Protein AF-A0A7S1ILG8-F1 (afdb_monomer_lite)

Foldseek 3Di:
DFFLDDDDPSDHPDDQWDAQPLQRDIDGAQSRLALCVLLVLLLVLVVCCQQAVPVVCLLVPSLLSLVLSLLVVLVQWDQDPVQRATKHAQHAFPFRLAQDDPVHRGGFMPQPLVLLSSLVSLVVNVVSLVVDDPVSSVVSCVVSVVDPVSNVSSVSSLQGHDWDADPVLATARGPCLVVAAEDPPVVPVVVDVACLPVCSVQVSVVHRSNRYLAGNADTNLVCVVSDPLVSSQVSCVSNVHHDPDSLVSLVVNLVVNVVRYRPNDLVRLLSQLSSCQSNVNNVSNVVSLVSLVCCLVVVVNVCCVVHDPVVSVVSSVVCCVCHQQVWDADPVQAIEGEHDHDPPDAWDWDWGRGSQWIWIWIDGPWKIKIAGDDGDPDCDWDHFYHYPNDTDTHGNPDIDIGTPDQQAAPVVLVVLLVVLLVLLVQCLVCVVVVHHRDPVSLSSLVRSLVSLVPADADPPRWHWHHYDDPDTDTHHCVVLNVQSVLQNQCSPVNLVSSVVVVCVVCDVVRSVVVVVVVVVVLVVVLVVDPNADPDDDDCVPDDDPDDDDRPSNHNVVVSVVVVVVVVVVVRD

Radius of gyration: 31.73 Å; chains: 1; bounding box: 70×62×104 Å

Structure (mmCIF, N/CA/C/O backbone):
data_AF-A0A7S1ILG8-F1
#
_entry.id   AF-A0A7S1ILG8-F1
#
loop_
_atom_site.group_PDB
_atom_site.id
_atom_site.type_symbol
_atom_site.label_atom_id
_atom_site.label_alt_id
_atom_site.label_comp_id
_atom_site.label_asym_id
_atom_site.label_entity_id
_atom_site.label_seq_id
_atom_site.pdbx_PDB_ins_code
_atom_site.Cartn_x
_atom_site.Cartn_y
_atom_site.Cartn_z
_atom_site.occupancy
_atom_site.B_iso_or_equiv
_atom_site.auth_seq_id
_atom_site.auth_comp_id
_atom_site.auth_asym_id
_atom_site.auth_atom_id
_atom_site.pdbx_PDB_model_num
ATOM 1 N N . MET A 1 1 ? 18.754 -9.460 -1.389 1.00 93.06 1 MET A N 1
ATOM 2 C CA . MET A 1 1 ? 17.870 -9.154 -2.545 1.00 93.06 1 MET A CA 1
ATOM 3 C C . MET A 1 1 ? 17.141 -10.427 -2.905 1.00 93.06 1 MET A C 1
ATOM 5 O O . MET A 1 1 ? 17.818 -11.414 -3.153 1.00 93.06 1 MET A O 1
ATOM 9 N N . PHE A 1 2 ? 15.811 -10.416 -2.924 1.00 96.88 2 PHE A N 1
ATOM 10 C CA . PHE A 1 2 ? 15.049 -11.571 -3.395 1.00 96.88 2 PHE A CA 1
ATOM 11 C C . PHE A 1 2 ? 15.056 -11.657 -4.929 1.00 96.88 2 PHE A C 1
ATOM 13 O O . PHE A 1 2 ? 14.993 -10.603 -5.576 1.00 96.88 2 PHE A O 1
ATOM 20 N N . PRO A 1 3 ? 15.122 -12.873 -5.495 1.00 97.25 3 PRO A N 1
ATOM 21 C CA . PRO A 1 3 ? 14.990 -13.111 -6.933 1.00 97.25 3 PRO A CA 1
ATOM 22 C C . PRO A 1 3 ? 13.583 -12.782 -7.450 1.00 97.25 3 PRO A C 1
ATOM 24 O O . PRO A 1 3 ? 12.611 -12.805 -6.689 1.00 97.25 3 PRO A O 1
ATOM 27 N N . TRP A 1 4 ? 13.463 -12.490 -8.749 1.00 96.94 4 TRP A N 1
ATOM 28 C CA . TRP A 1 4 ? 12.160 -12.232 -9.378 1.00 96.94 4 TRP A CA 1
ATOM 29 C C . TRP A 1 4 ? 11.322 -13.508 -9.519 1.00 96.94 4 TRP A C 1
ATOM 31 O O . TRP A 1 4 ? 10.124 -13.498 -9.230 1.00 96.94 4 TRP A O 1
ATOM 41 N N . GLN A 1 5 ? 11.954 -14.615 -9.910 1.00 96.50 5 GLN A N 1
ATOM 42 C CA . GLN A 1 5 ? 11.353 -15.946 -9.916 1.00 96.50 5 GLN A CA 1
ATOM 43 C C . GLN A 1 5 ? 12.259 -16.889 -9.144 1.00 96.50 5 GLN A C 1
ATOM 45 O O . GLN A 1 5 ? 13.474 -16.862 -9.295 1.00 96.50 5 GLN A O 1
ATOM 50 N N . THR A 1 6 ? 11.666 -17.724 -8.303 1.00 96.62 6 THR A N 1
ATOM 51 C CA . THR A 1 6 ? 12.410 -18.694 -7.503 1.00 96.62 6 THR A CA 1
ATOM 52 C C . THR A 1 6 ? 11.547 -19.899 -7.182 1.00 96.62 6 THR A C 1
ATOM 54 O O . THR A 1 6 ? 10.321 -19.843 -7.323 1.00 96.62 6 THR A O 1
ATOM 57 N N . SER A 1 7 ? 12.190 -20.990 -6.774 1.00 94.62 7 SER A N 1
ATOM 58 C CA . SER A 1 7 ? 11.524 -22.240 -6.422 1.00 94.62 7 SER A CA 1
ATOM 59 C C . SER A 1 7 ? 12.043 -22.817 -5.100 1.00 94.62 7 SER A C 1
ATOM 61 O O . SER A 1 7 ? 11.799 -22.228 -4.051 1.00 94.62 7 SER A O 1
ATOM 63 N N . ASP A 1 8 ? 12.704 -23.969 -5.113 1.00 94.12 8 ASP A N 1
ATOM 64 C CA . ASP A 1 8 ? 13.090 -24.733 -3.925 1.00 94.12 8 ASP A CA 1
ATOM 65 C C . ASP A 1 8 ? 14.370 -24.230 -3.239 1.00 94.12 8 ASP A C 1
ATOM 67 O O . ASP A 1 8 ? 14.461 -24.310 -2.013 1.00 94.12 8 ASP A O 1
ATOM 71 N N . THR A 1 9 ? 15.340 -23.697 -3.988 1.00 94.00 9 THR A N 1
ATOM 72 C CA . THR A 1 9 ? 16.633 -23.255 -3.424 1.00 94.00 9 THR A CA 1
ATOM 73 C C . THR A 1 9 ? 16.660 -21.802 -2.954 1.00 94.00 9 THR A C 1
ATOM 75 O O . THR A 1 9 ? 17.523 -21.437 -2.156 1.00 94.00 9 THR A O 1
ATOM 78 N N . GLY A 1 10 ? 15.733 -20.965 -3.427 1.00 93.69 10 GLY A N 1
ATOM 79 C CA . GLY A 1 10 ? 15.784 -19.514 -3.222 1.00 93.69 10 GLY A CA 1
ATOM 80 C C . GLY A 1 10 ? 16.668 -18.763 -4.230 1.00 93.69 10 GLY A C 1
ATOM 81 O O . GLY A 1 10 ? 16.801 -17.544 -4.114 1.00 93.69 10 GLY A O 1
ATOM 82 N N . ASP A 1 11 ? 17.245 -19.456 -5.219 1.00 95.94 11 ASP A N 1
ATOM 83 C CA . ASP A 1 11 ? 18.042 -18.844 -6.287 1.00 95.94 11 ASP A CA 1
ATOM 84 C C . ASP A 1 11 ? 17.167 -18.139 -7.340 1.00 95.94 11 ASP A C 1
ATOM 86 O O . ASP A 1 11 ? 15.942 -18.293 -7.380 1.00 95.94 11 ASP A O 1
ATOM 90 N N . GLU A 1 12 ? 17.809 -17.330 -8.188 1.00 96.69 12 GLU A N 1
ATOM 91 C CA . GLU A 1 12 ? 17.168 -16.666 -9.326 1.00 96.69 12 GLU A CA 1
ATOM 92 C C . GLU A 1 12 ? 16.936 -17.653 -10.473 1.00 96.69 12 GLU A C 1
ATOM 94 O O . GLU A 1 12 ? 17.871 -18.059 -11.161 1.00 96.69 12 GLU A O 1
ATOM 99 N N . GLU A 1 13 ? 15.666 -17.976 -10.698 1.00 96.44 13 GLU A N 1
ATOM 100 C CA . GLU A 1 13 ? 15.178 -18.909 -11.720 1.00 96.44 13 GLU A CA 1
ATOM 101 C C . GLU A 1 13 ? 14.482 -18.183 -12.882 1.00 96.44 13 GLU A C 1
ATOM 103 O O . GLU A 1 13 ? 13.878 -18.811 -13.754 1.00 96.44 13 GLU A O 1
ATOM 108 N N . THR A 1 14 ? 14.543 -16.846 -12.915 1.00 95.62 14 THR A N 1
ATOM 109 C CA . THR A 1 14 ? 13.989 -16.079 -14.033 1.00 95.62 14 THR A CA 1
ATOM 110 C C . THR A 1 14 ? 14.682 -16.464 -15.331 1.00 95.62 14 THR A C 1
ATOM 112 O O . THR A 1 14 ? 15.907 -16.397 -15.458 1.00 95.62 14 THR A O 1
ATOM 115 N N . GLN A 1 15 ? 13.878 -16.823 -16.330 1.00 94.25 15 GLN A N 1
ATOM 116 C CA . GLN A 1 15 ? 14.369 -17.105 -17.674 1.00 94.25 15 GLN A CA 1
ATOM 117 C C . GLN A 1 15 ? 15.191 -15.929 -18.235 1.00 94.25 15 GLN A C 1
ATOM 119 O O . GLN A 1 15 ? 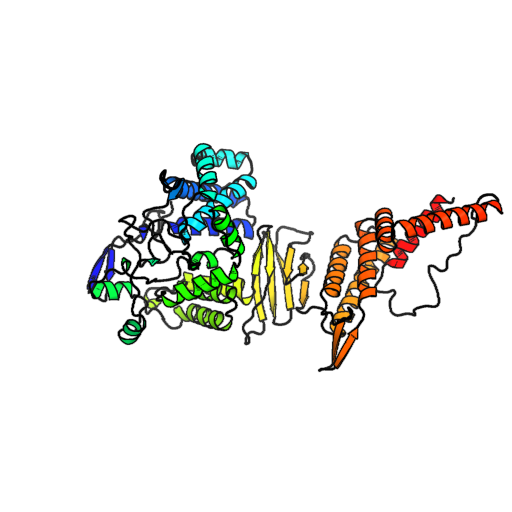14.910 -14.763 -17.972 1.00 94.25 15 GLN A O 1
ATOM 124 N N . VAL A 1 16 ? 16.196 -16.236 -19.056 1.00 95.50 16 VAL A N 1
ATOM 125 C CA . VAL A 1 16 ? 17.065 -15.225 -19.697 1.00 95.50 16 VAL A CA 1
ATOM 126 C C . VAL A 1 16 ? 16.603 -14.824 -21.100 1.00 95.50 16 VAL A C 1
ATOM 128 O O . VAL A 1 16 ? 17.141 -13.888 -21.690 1.00 95.50 16 VAL A O 1
ATOM 131 N N . VAL A 1 17 ? 15.625 -15.547 -21.649 1.00 95.19 17 VAL A N 1
ATOM 132 C CA . VAL A 1 17 ? 15.029 -15.314 -22.968 1.00 95.19 17 VAL A CA 1
ATOM 133 C C . VAL A 1 17 ? 13.523 -15.535 -22.908 1.00 95.19 17 VAL A C 1
ATOM 135 O O . VAL A 1 17 ? 13.052 -16.373 -22.143 1.00 95.19 17 VAL A O 1
ATOM 138 N N . HIS A 1 18 ? 12.776 -14.833 -23.756 1.00 91.94 18 HIS A N 1
ATOM 139 C CA . HIS A 1 18 ? 11.337 -15.006 -23.910 1.00 91.94 18 HIS A CA 1
ATOM 140 C C . HIS A 1 18 ? 10.962 -15.120 -25.394 1.00 91.94 18 HIS A C 1
ATOM 142 O O . HIS A 1 18 ? 11.534 -14.453 -26.255 1.00 91.94 18 HIS A O 1
ATOM 148 N N . TYR A 1 19 ? 9.984 -15.971 -25.705 1.00 93.25 19 TYR A N 1
ATOM 149 C CA . TYR A 1 19 ? 9.502 -16.138 -27.075 1.00 93.25 19 TYR A CA 1
ATOM 150 C C . TYR A 1 19 ? 8.438 -15.093 -27.431 1.00 93.25 19 TYR A C 1
ATOM 152 O O . TYR A 1 19 ? 7.434 -14.928 -26.715 1.00 93.25 19 TYR A O 1
ATOM 160 N N . ASN A 1 20 ? 8.623 -14.435 -28.576 1.00 93.88 20 ASN A N 1
ATOM 161 C CA . ASN A 1 20 ? 7.642 -13.549 -29.182 1.00 93.88 20 ASN A CA 1
ATOM 162 C C . ASN A 1 20 ? 6.879 -14.289 -30.303 1.00 93.88 20 ASN A C 1
ATOM 164 O O . ASN A 1 20 ? 7.386 -14.418 -31.417 1.00 93.88 20 ASN A O 1
ATOM 168 N N . PRO A 1 21 ? 5.629 -14.735 -30.072 1.00 90.94 21 PRO A N 1
ATOM 169 C CA . PRO A 1 21 ? 4.843 -15.455 -31.075 1.00 90.94 21 PRO A CA 1
ATOM 170 C C . PRO A 1 21 ? 4.399 -14.592 -32.266 1.00 90.94 21 PRO A C 1
ATOM 172 O O . PRO A 1 21 ? 3.890 -15.140 -33.240 1.00 90.94 21 PRO A O 1
ATOM 175 N N . VAL A 1 22 ? 4.537 -13.261 -32.199 1.00 91.50 22 VAL A N 1
ATOM 176 C CA . VAL A 1 22 ? 4.159 -12.358 -33.299 1.00 91.50 22 VAL A CA 1
ATOM 177 C C . VAL A 1 22 ? 5.271 -12.284 -34.345 1.00 91.50 22 VAL A C 1
ATOM 179 O O . VAL A 1 22 ? 4.978 -12.356 -35.536 1.00 91.50 22 VAL A O 1
ATOM 182 N N . SER A 1 23 ? 6.533 -12.169 -33.916 1.00 93.06 23 SER A N 1
ATOM 183 C CA . SER A 1 23 ? 7.700 -12.188 -34.813 1.00 93.06 23 SER A CA 1
ATOM 184 C C . SER A 1 23 ? 8.217 -13.602 -35.092 1.00 93.06 23 SER A C 1
ATOM 186 O O . SER A 1 23 ? 8.798 -13.846 -36.145 1.00 93.06 23 SER A O 1
ATOM 188 N N . GLY A 1 24 ? 7.987 -14.545 -34.175 1.00 94.06 24 GLY A N 1
ATOM 189 C CA . GLY A 1 24 ? 8.557 -15.890 -34.221 1.00 94.06 24 GLY A CA 1
ATOM 190 C C . GLY A 1 24 ? 9.992 -15.974 -33.689 1.00 94.06 24 GLY A C 1
ATOM 191 O O . GLY A 1 24 ? 10.660 -16.981 -33.925 1.00 94.06 24 GLY A O 1
ATOM 192 N N . GLU A 1 25 ? 10.458 -14.945 -32.980 1.00 94.50 25 GLU A N 1
ATOM 193 C CA . GLU A 1 25 ? 11.837 -14.806 -32.499 1.00 94.50 25 GLU A CA 1
ATOM 194 C C . GLU A 1 25 ? 11.942 -14.965 -30.972 1.00 94.50 25 GLU A C 1
ATOM 196 O O . GLU A 1 25 ? 10.955 -14.842 -30.241 1.00 94.50 25 GLU A O 1
ATOM 201 N N . TRP A 1 26 ? 13.151 -15.271 -30.497 1.00 95.12 26 TRP A N 1
ATOM 202 C CA . TRP A 1 26 ? 13.493 -15.287 -29.074 1.00 95.12 26 TRP A CA 1
ATOM 203 C C . TRP A 1 26 ? 14.223 -13.994 -28.722 1.00 95.12 26 TRP A C 1
ATOM 205 O O . TRP A 1 26 ? 15.314 -13.748 -29.234 1.00 95.12 26 TRP A O 1
ATOM 215 N N . ASP A 1 27 ? 13.634 -13.208 -27.829 1.00 92.06 27 ASP A N 1
ATOM 216 C CA . ASP A 1 27 ? 14.216 -11.967 -27.325 1.00 92.06 27 ASP A CA 1
ATOM 217 C C . ASP A 1 27 ? 14.883 -12.215 -25.961 1.00 92.06 27 ASP A C 1
ATOM 219 O O . ASP A 1 27 ? 14.461 -13.121 -25.234 1.00 92.06 27 ASP A O 1
ATOM 223 N N . PRO A 1 28 ? 15.881 -11.410 -25.557 1.00 92.88 28 PRO A N 1
ATOM 224 C CA . PRO A 1 28 ? 16.336 -11.380 -24.171 1.00 92.88 28 PRO A CA 1
ATOM 225 C C . PRO A 1 28 ? 15.171 -11.125 -23.203 1.00 92.88 28 PRO A C 1
ATOM 227 O O . PRO A 1 28 ? 14.247 -10.373 -23.515 1.00 92.88 28 PRO A O 1
ATOM 230 N N . ASP A 1 29 ? 15.222 -11.748 -22.028 1.00 93.69 29 ASP A N 1
ATOM 231 C CA . ASP A 1 29 ? 14.331 -11.445 -20.908 1.00 93.69 29 ASP A CA 1
ATOM 232 C C . ASP A 1 29 ? 15.135 -10.707 -19.831 1.00 93.69 29 ASP A C 1
ATOM 234 O O . ASP A 1 29 ? 16.241 -11.096 -19.442 1.00 93.69 29 ASP A O 1
ATOM 238 N N . HIS A 1 30 ? 14.601 -9.571 -19.398 1.00 94.62 30 HIS A N 1
ATOM 239 C CA . HIS A 1 30 ? 15.235 -8.670 -18.444 1.00 94.62 30 HIS A CA 1
ATOM 240 C C . HIS A 1 30 ? 14.454 -8.554 -17.133 1.00 94.62 30 HIS A C 1
ATOM 242 O O . HIS A 1 30 ? 14.749 -7.678 -16.316 1.00 94.62 30 HIS A O 1
ATOM 248 N N . SER A 1 31 ? 13.501 -9.460 -16.896 1.00 94.50 31 SER A N 1
ATOM 249 C CA . SER A 1 31 ? 12.619 -9.448 -15.727 1.00 94.50 31 SER A CA 1
ATOM 250 C C . SER A 1 31 ? 13.365 -9.582 -14.398 1.00 94.50 31 SER A C 1
ATOM 252 O O . SER A 1 31 ? 12.895 -9.058 -13.395 1.00 94.50 31 SER A O 1
ATOM 254 N N . CYS A 1 32 ? 14.577 -10.149 -14.374 1.00 95.12 32 CYS A N 1
ATOM 255 C CA . CYS A 1 32 ? 15.438 -10.169 -13.180 1.00 95.12 32 CYS A CA 1
ATOM 256 C C . CYS A 1 32 ? 15.832 -8.759 -12.679 1.00 95.12 32 CYS A C 1
ATOM 258 O O . CYS A 1 32 ? 16.317 -8.588 -11.559 1.00 95.12 32 CYS A O 1
ATOM 260 N N . ARG A 1 33 ? 15.605 -7.706 -13.480 1.00 96.31 33 ARG A N 1
ATOM 261 C CA . ARG A 1 33 ? 15.751 -6.303 -13.055 1.00 96.31 33 ARG A CA 1
ATOM 262 C C . ARG A 1 33 ? 14.564 -5.801 -12.223 1.00 96.31 33 ARG A C 1
ATOM 264 O O . ARG A 1 33 ? 14.657 -4.707 -11.662 1.00 96.31 33 ARG A O 1
ATOM 271 N N . GLN A 1 34 ? 13.481 -6.569 -12.089 1.00 97.31 34 GLN A N 1
ATOM 272 C CA . GLN A 1 34 ? 12.332 -6.253 -11.233 1.00 97.31 34 GLN A CA 1
ATOM 273 C C . GLN A 1 34 ? 12.640 -6.506 -9.756 1.00 97.31 34 GLN A C 1
ATOM 275 O O . GLN A 1 34 ? 12.073 -7.362 -9.080 1.00 97.31 34 GLN A O 1
ATOM 280 N N . ARG A 1 35 ? 13.543 -5.692 -9.214 1.00 97.31 35 ARG A N 1
ATOM 281 C CA . ARG A 1 35 ? 14.012 -5.819 -7.827 1.00 97.31 35 ARG A CA 1
ATOM 282 C C . ARG A 1 35 ? 12.939 -5.428 -6.802 1.00 97.31 35 ARG A C 1
ATOM 284 O O . ARG A 1 35 ? 13.078 -5.720 -5.613 1.00 97.31 35 ARG A O 1
ATOM 291 N N . HIS A 1 36 ? 11.842 -4.812 -7.259 1.00 97.94 36 HIS A N 1
ATOM 292 C CA . HIS A 1 36 ? 10.692 -4.410 -6.442 1.00 97.94 36 HIS A CA 1
ATOM 293 C C . HIS A 1 36 ? 9.962 -5.583 -5.766 1.00 97.94 36 HIS A C 1
ATOM 295 O O . HIS A 1 36 ? 9.269 -5.359 -4.777 1.00 97.94 36 HIS A O 1
ATOM 301 N N . VAL A 1 37 ? 10.209 -6.834 -6.173 1.00 97.94 37 VAL A N 1
ATOM 302 C CA . VAL A 1 37 ? 9.773 -8.026 -5.420 1.00 97.94 37 VAL A CA 1
ATOM 303 C C . VAL A 1 37 ? 10.231 -7.993 -3.956 1.00 97.94 37 VAL A C 1
ATOM 305 O O . VAL A 1 37 ? 9.457 -8.314 -3.056 1.00 97.94 37 VAL A O 1
ATOM 308 N N . SER A 1 38 ? 11.441 -7.486 -3.685 1.00 98.44 38 SER A N 1
ATOM 309 C CA . SER A 1 38 ? 11.945 -7.334 -2.313 1.00 98.44 38 SER A CA 1
ATOM 310 C C . SER A 1 38 ? 11.115 -6.316 -1.516 1.00 98.44 38 SER A C 1
ATOM 312 O O . SER A 1 38 ? 10.860 -6.511 -0.332 1.00 98.44 38 SER A O 1
ATOM 314 N N . ILE A 1 39 ? 10.625 -5.252 -2.163 1.00 98.69 39 ILE A N 1
ATOM 315 C CA . ILE A 1 39 ? 9.704 -4.284 -1.541 1.00 98.69 39 ILE A CA 1
ATOM 316 C C . ILE A 1 39 ? 8.375 -4.965 -1.214 1.00 98.69 39 ILE A C 1
ATOM 318 O O . ILE A 1 39 ? 7.856 -4.786 -0.116 1.00 98.69 39 ILE A O 1
ATOM 322 N N . ALA A 1 40 ? 7.828 -5.756 -2.141 1.00 97.81 40 ALA A N 1
ATOM 323 C CA . ALA A 1 40 ? 6.569 -6.462 -1.924 1.00 97.81 40 ALA A CA 1
ATOM 324 C C . ALA A 1 40 ? 6.655 -7.434 -0.734 1.00 97.81 40 ALA A C 1
ATOM 326 O O . ALA A 1 40 ? 5.745 -7.466 0.094 1.00 97.81 40 ALA A O 1
ATOM 327 N N . ILE A 1 41 ? 7.769 -8.161 -0.599 1.00 98.50 41 ILE A N 1
ATOM 328 C CA . ILE A 1 41 ? 8.030 -9.044 0.548 1.00 98.50 41 ILE A CA 1
ATOM 329 C C . ILE A 1 41 ? 8.087 -8.241 1.851 1.00 98.50 41 ILE A C 1
ATOM 331 O O . ILE A 1 41 ? 7.412 -8.607 2.810 1.00 98.50 41 ILE A O 1
ATOM 335 N N . PHE A 1 42 ? 8.803 -7.111 1.877 1.00 98.69 42 PHE A N 1
ATOM 336 C CA . PHE A 1 42 ? 8.836 -6.234 3.052 1.00 98.69 42 PHE A CA 1
ATOM 337 C C . PHE A 1 42 ? 7.434 -5.734 3.427 1.00 98.69 42 PHE A C 1
ATOM 339 O O . PHE A 1 42 ? 7.053 -5.782 4.593 1.00 98.69 42 PHE A O 1
ATOM 346 N N . VAL A 1 43 ? 6.650 -5.259 2.452 1.00 97.56 43 VAL A N 1
ATOM 347 C CA . VAL A 1 43 ? 5.275 -4.777 2.678 1.00 97.56 43 VAL A CA 1
ATOM 348 C C . VAL A 1 43 ? 4.405 -5.883 3.268 1.00 97.56 43 VAL A C 1
ATOM 350 O O . VAL A 1 43 ? 3.656 -5.629 4.210 1.00 97.56 43 VAL A O 1
ATOM 353 N N . ASN A 1 44 ? 4.507 -7.104 2.743 1.00 96.44 44 ASN A N 1
ATOM 354 C CA . ASN A 1 44 ? 3.742 -8.244 3.240 1.00 96.44 44 ASN A CA 1
ATOM 355 C C . ASN A 1 44 ? 4.180 -8.656 4.651 1.00 96.44 44 ASN A C 1
ATOM 357 O O . ASN A 1 44 ? 3.315 -8.908 5.481 1.00 96.44 44 ASN A O 1
ATOM 361 N N . ALA A 1 45 ? 5.482 -8.660 4.949 1.00 97.94 45 ALA A N 1
ATOM 362 C CA . ALA A 1 45 ? 6.001 -8.935 6.290 1.00 97.94 45 ALA A CA 1
ATOM 363 C C . ALA A 1 45 ? 5.554 -7.871 7.307 1.00 97.94 45 ALA A C 1
ATOM 365 O O . ALA A 1 45 ? 5.087 -8.206 8.394 1.00 97.94 45 ALA A O 1
ATOM 366 N N . TRP A 1 46 ? 5.612 -6.590 6.923 1.00 96.00 46 TRP A N 1
ATOM 367 C CA . TRP A 1 46 ? 5.109 -5.484 7.738 1.00 96.00 46 TRP A CA 1
ATOM 368 C C . TRP A 1 46 ? 3.612 -5.651 8.027 1.00 96.00 46 TRP A C 1
ATOM 370 O O . TRP A 1 46 ? 3.193 -5.603 9.179 1.00 96.00 46 TRP A O 1
ATOM 380 N N . ARG A 1 47 ? 2.798 -5.909 6.996 1.00 92.94 47 ARG A N 1
ATOM 381 C CA . ARG A 1 47 ? 1.351 -6.131 7.153 1.00 92.94 47 ARG A CA 1
ATOM 382 C C . ARG A 1 47 ? 1.037 -7.372 7.981 1.00 92.94 47 ARG A C 1
ATOM 384 O O . ARG A 1 47 ? 0.149 -7.305 8.819 1.00 92.94 47 ARG A O 1
ATOM 391 N N . TYR A 1 48 ? 1.775 -8.466 7.788 1.00 95.19 48 TYR A N 1
ATOM 392 C CA . TYR A 1 48 ? 1.628 -9.674 8.596 1.00 95.19 48 TYR A CA 1
ATOM 393 C C . TYR A 1 48 ? 1.806 -9.345 10.075 1.00 95.19 48 TYR A C 1
ATOM 395 O O . TYR A 1 48 ? 0.900 -9.605 10.855 1.00 95.19 48 TYR A O 1
ATOM 403 N N . TRP A 1 49 ? 2.923 -8.709 10.445 1.00 93.56 49 TRP A N 1
ATOM 404 C CA . TRP A 1 49 ? 3.179 -8.310 11.829 1.00 93.56 49 TRP A CA 1
ATOM 405 C C . TRP A 1 49 ? 2.032 -7.464 12.397 1.00 93.56 49 TRP A C 1
ATOM 407 O O . TRP A 1 49 ? 1.513 -7.747 13.475 1.00 93.56 49 TRP A O 1
ATOM 417 N N . HIS A 1 50 ? 1.596 -6.458 11.641 1.00 88.50 50 HIS A N 1
ATOM 418 C CA . HIS A 1 50 ? 0.503 -5.580 12.040 1.00 88.50 50 HIS A CA 1
ATOM 419 C C . HIS A 1 50 ? -0.823 -6.325 12.261 1.00 88.50 50 HIS A C 1
ATOM 421 O O . HIS A 1 50 ? -1.520 -6.075 13.249 1.00 88.50 50 HIS A O 1
ATOM 427 N N . GLU A 1 51 ? -1.157 -7.279 11.393 1.00 88.88 51 GLU A N 1
ATOM 428 C CA . GLU A 1 51 ? -2.397 -8.050 11.478 1.00 88.88 51 GLU A CA 1
ATOM 429 C C . GLU A 1 51 ? -2.359 -9.146 12.550 1.00 88.88 51 GLU A C 1
ATOM 431 O O . GLU A 1 51 ? -3.357 -9.344 13.244 1.00 88.88 51 GLU A O 1
ATOM 436 N N . THR A 1 52 ? -1.243 -9.858 12.708 1.00 90.94 52 THR A N 1
ATOM 437 C CA . THR A 1 52 ? -1.156 -11.037 13.584 1.00 90.94 52 THR A CA 1
ATOM 438 C C . THR A 1 52 ? -0.660 -10.718 14.988 1.00 90.94 52 THR A C 1
ATOM 440 O O . THR A 1 52 ? -1.019 -11.438 15.917 1.00 90.94 52 THR A O 1
ATOM 443 N N . GLN A 1 53 ? 0.138 -9.655 15.153 1.00 89.94 53 GLN A N 1
ATOM 444 C CA . GLN A 1 53 ? 0.896 -9.363 16.380 1.00 89.94 53 GLN A CA 1
ATOM 445 C C . GLN A 1 53 ? 1.766 -10.549 16.841 1.00 89.94 53 GLN A C 1
ATOM 447 O O . GLN A 1 53 ? 2.066 -10.706 18.025 1.00 89.94 53 GLN A O 1
ATOM 452 N N . ASP A 1 54 ? 2.186 -11.388 15.893 1.00 93.75 54 ASP A N 1
ATOM 453 C CA . ASP A 1 54 ? 3.039 -12.550 16.118 1.00 93.75 54 ASP A CA 1
ATOM 454 C C . ASP A 1 54 ? 4.484 -12.106 16.379 1.00 93.75 54 ASP A C 1
ATOM 456 O O . ASP A 1 54 ? 5.295 -11.909 15.468 1.00 93.75 54 ASP A O 1
ATOM 460 N N . LYS A 1 55 ? 4.768 -11.858 17.660 1.00 94.31 55 LYS A N 1
ATOM 461 C CA . LYS A 1 55 ? 6.048 -11.308 18.114 1.00 94.31 55 LYS A CA 1
ATOM 462 C C . LYS A 1 55 ? 7.189 -12.304 17.950 1.00 94.31 55 LYS A C 1
ATOM 464 O O . LYS A 1 55 ? 8.295 -11.890 17.619 1.00 94.31 55 LYS A O 1
ATOM 469 N N . GLU A 1 56 ? 6.917 -13.587 18.161 1.00 95.25 56 GLU A N 1
ATOM 470 C CA . GLU A 1 56 ? 7.911 -14.650 18.013 1.00 95.25 56 GLU A CA 1
ATOM 471 C C . GLU A 1 56 ? 8.411 -14.690 16.567 1.00 95.25 56 GLU A C 1
ATOM 473 O O . GLU A 1 56 ? 9.601 -14.501 16.325 1.00 95.25 56 GLU A O 1
ATOM 478 N N . PHE A 1 57 ? 7.507 -14.764 15.586 1.00 96.69 57 PHE A N 1
ATOM 479 C CA . PHE A 1 57 ? 7.920 -14.774 14.183 1.00 96.69 57 PHE A CA 1
ATOM 480 C C . PHE A 1 57 ? 8.559 -13.452 13.729 1.00 96.69 57 PHE A C 1
ATOM 482 O O . PHE A 1 57 ? 9.479 -13.455 12.900 1.00 96.69 57 PHE A O 1
ATOM 489 N N . LEU A 1 58 ? 8.122 -12.312 14.288 1.00 97.31 58 LEU A N 1
ATOM 490 C CA . LEU A 1 58 ? 8.779 -11.026 14.049 1.00 97.31 58 LEU A CA 1
ATOM 491 C C . LEU A 1 58 ? 10.254 -11.066 14.470 1.00 97.31 58 LEU A C 1
ATOM 493 O O . LEU A 1 58 ? 11.125 -10.706 13.677 1.00 97.31 58 LEU A O 1
ATOM 497 N N . GLU A 1 59 ? 10.518 -11.472 15.712 1.00 96.94 59 GLU A N 1
ATOM 498 C CA . GLU A 1 59 ? 11.842 -11.413 16.337 1.00 96.94 59 GLU A CA 1
ATOM 499 C C . GLU A 1 59 ? 12.775 -12.545 15.886 1.00 96.94 59 GLU A C 1
ATOM 501 O O . GLU A 1 59 ? 13.995 -12.364 15.901 1.00 96.94 59 GLU A O 1
ATOM 506 N N . GLU A 1 60 ? 12.234 -13.691 15.472 1.00 95.88 60 GLU A N 1
ATOM 507 C CA . GLU A 1 60 ? 13.014 -14.847 15.019 1.00 95.88 60 GLU A CA 1
ATOM 508 C C . GLU A 1 60 ? 13.291 -14.867 13.514 1.00 95.88 60 GLU A C 1
ATOM 510 O O . GLU A 1 60 ? 14.219 -15.549 13.087 1.00 95.88 60 GLU A O 1
ATOM 515 N N . SER A 1 61 ? 12.498 -14.179 12.681 1.00 95.81 61 SER A N 1
ATOM 516 C CA . SER A 1 61 ? 12.630 -14.308 11.219 1.00 95.81 61 SER A CA 1
ATOM 517 C C . SER A 1 61 ? 12.330 -13.034 10.431 1.00 95.81 61 SER A C 1
ATOM 519 O O . SER A 1 61 ? 13.130 -12.634 9.582 1.00 95.81 61 SER A O 1
ATOM 521 N N . LEU A 1 62 ? 11.190 -12.373 10.668 1.00 97.81 62 LEU A N 1
ATOM 522 C CA . LEU A 1 62 ? 10.769 -11.277 9.783 1.00 97.81 62 LEU A CA 1
ATOM 523 C C . LEU A 1 62 ? 11.675 -10.053 9.891 1.00 97.81 62 LEU A C 1
ATOM 525 O O . LEU A 1 62 ? 12.010 -9.455 8.870 1.00 97.81 62 LEU A O 1
ATOM 529 N N . ALA A 1 63 ? 12.075 -9.674 11.105 1.00 98.25 63 ALA A N 1
ATOM 530 C CA . ALA A 1 63 ? 12.844 -8.457 11.323 1.00 98.25 63 ALA A CA 1
ATOM 531 C C . ALA A 1 63 ? 14.204 -8.482 10.612 1.00 98.25 63 ALA A C 1
ATOM 533 O O . ALA A 1 63 ? 14.583 -7.490 9.988 1.00 98.25 63 ALA A O 1
ATOM 534 N N . GLU A 1 64 ? 14.903 -9.617 10.656 1.00 98.25 64 GLU A N 1
ATOM 535 C CA . GLU A 1 64 ? 16.171 -9.818 9.951 1.00 98.25 64 GLU A CA 1
ATOM 536 C C . GLU A 1 64 ? 15.991 -9.658 8.437 1.00 98.25 64 GLU A C 1
ATOM 538 O O . GLU A 1 64 ? 16.634 -8.806 7.823 1.00 98.25 64 GLU A O 1
ATOM 543 N N . MET A 1 65 ? 15.031 -10.387 7.855 1.00 98.19 65 MET A N 1
ATOM 544 C CA . MET A 1 65 ? 14.708 -10.320 6.427 1.00 98.19 65 MET A CA 1
ATOM 545 C C . MET A 1 65 ? 14.341 -8.895 5.982 1.00 98.19 65 MET A C 1
ATOM 547 O O . MET A 1 65 ? 14.784 -8.418 4.937 1.00 98.19 65 MET A O 1
ATOM 551 N N . MET A 1 66 ? 13.522 -8.197 6.768 1.00 98.69 66 MET A N 1
ATOM 552 C CA . MET A 1 66 ? 13.076 -6.836 6.470 1.00 98.69 66 MET A CA 1
ATOM 553 C C . MET A 1 66 ? 14.231 -5.831 6.495 1.00 98.69 66 MET A C 1
ATOM 555 O O . MET A 1 66 ? 14.330 -4.980 5.606 1.00 98.69 66 MET A O 1
ATOM 559 N N . LEU A 1 67 ? 15.117 -5.928 7.489 1.00 98.62 67 LEU A N 1
ATOM 560 C CA . LEU A 1 67 ? 16.296 -5.072 7.579 1.00 98.62 67 LEU A CA 1
ATOM 561 C C . LEU A 1 67 ? 17.291 -5.371 6.450 1.00 98.62 67 LEU A C 1
ATOM 563 O O . LEU A 1 67 ? 17.813 -4.428 5.854 1.00 98.62 67 LEU A O 1
ATOM 567 N N . ASP A 1 68 ? 17.487 -6.636 6.079 1.00 98.19 68 ASP A N 1
ATOM 568 C CA . ASP A 1 68 ? 18.372 -7.013 4.970 1.00 98.19 68 ASP A CA 1
ATOM 569 C C . ASP A 1 68 ? 17.849 -6.525 3.602 1.00 98.19 68 ASP A C 1
ATOM 571 O O . ASP A 1 68 ? 18.599 -5.993 2.776 1.00 98.19 68 ASP A O 1
ATOM 575 N N . ILE A 1 69 ? 16.527 -6.557 3.381 1.00 98.69 69 ILE A N 1
ATOM 576 C CA . ILE A 1 69 ? 15.896 -5.911 2.215 1.00 98.69 69 ILE A CA 1
ATOM 577 C C . ILE A 1 69 ? 16.230 -4.411 2.169 1.00 98.69 69 ILE A C 1
ATOM 579 O O . ILE A 1 69 ? 16.547 -3.874 1.102 1.00 98.69 69 ILE A O 1
ATOM 583 N N . ALA A 1 70 ? 16.169 -3.719 3.308 1.00 98.69 70 ALA A N 1
ATOM 584 C CA . ALA A 1 70 ? 16.488 -2.298 3.372 1.00 98.69 70 ALA A CA 1
ATOM 585 C C . ALA A 1 70 ? 17.981 -2.018 3.130 1.00 98.69 70 ALA A C 1
ATOM 587 O O . ALA A 1 70 ? 18.314 -1.031 2.465 1.00 98.69 70 ALA A O 1
ATOM 588 N N . ILE A 1 71 ? 18.880 -2.882 3.620 1.00 98.62 71 ILE A N 1
ATOM 589 C CA . ILE A 1 71 ? 20.322 -2.814 3.332 1.00 98.62 71 ILE A CA 1
ATOM 590 C C . ILE A 1 71 ? 20.557 -2.914 1.827 1.00 98.62 71 ILE A C 1
ATOM 592 O O . ILE A 1 71 ? 21.275 -2.085 1.266 1.00 98.62 71 ILE A O 1
ATOM 596 N N . PHE A 1 72 ? 19.908 -3.869 1.158 1.00 98.56 72 PHE A N 1
ATOM 597 C CA . PHE A 1 72 ? 19.996 -4.020 -0.291 1.00 98.56 72 PHE A CA 1
ATOM 598 C C . PHE A 1 72 ? 19.580 -2.743 -1.043 1.00 98.56 72 PHE A C 1
ATOM 600 O O . PHE A 1 72 ? 20.325 -2.261 -1.893 1.00 98.56 72 PHE A O 1
ATOM 607 N N . TRP A 1 73 ? 18.432 -2.142 -0.720 1.00 98.69 73 TRP A N 1
ATOM 608 C CA . TRP A 1 73 ? 18.011 -0.904 -1.393 1.00 98.69 73 TRP A CA 1
ATOM 609 C C . TRP A 1 73 ? 18.945 0.274 -1.116 1.00 98.69 73 TRP A C 1
ATOM 611 O O . TRP A 1 73 ? 19.191 1.099 -1.994 1.00 98.69 73 TRP A O 1
ATOM 621 N N . THR A 1 74 ? 19.501 0.327 0.091 1.00 98.62 74 THR A N 1
ATOM 622 C CA . THR A 1 74 ? 20.476 1.346 0.493 1.00 98.62 74 THR A CA 1
ATOM 623 C C . THR A 1 74 ? 21.803 1.203 -0.257 1.00 98.62 74 THR A C 1
ATOM 625 O O . THR A 1 74 ? 22.463 2.209 -0.537 1.00 98.62 74 THR A O 1
ATOM 628 N N . SER A 1 75 ? 22.201 -0.031 -0.588 1.00 98.19 75 SER A N 1
ATOM 629 C CA . SER A 1 75 ? 23.483 -0.326 -1.234 1.00 98.19 75 SER A CA 1
ATOM 630 C C . SER A 1 75 ? 23.499 -0.028 -2.734 1.00 98.19 75 SER A C 1
ATOM 632 O O . SER A 1 75 ? 24.565 0.272 -3.262 1.00 98.19 75 SER A O 1
ATOM 634 N N . ILE A 1 76 ? 22.342 -0.057 -3.406 1.00 97.50 76 ILE A N 1
ATOM 635 C CA . ILE A 1 76 ? 22.237 0.196 -4.856 1.00 97.50 76 ILE A CA 1
ATOM 636 C C . ILE A 1 76 ? 21.820 1.626 -5.226 1.00 97.50 76 ILE A C 1
ATOM 638 O O . ILE A 1 76 ? 21.679 1.934 -6.408 1.00 97.50 76 ILE A O 1
ATOM 642 N N . ALA A 1 77 ? 21.554 2.479 -4.236 1.00 98.19 77 ALA A N 1
ATOM 643 C CA . ALA A 1 77 ? 21.189 3.872 -4.461 1.00 98.19 77 ALA A CA 1
ATOM 644 C C . ALA A 1 77 ? 22.434 4.754 -4.400 1.00 98.19 77 ALA A C 1
ATOM 646 O O . ALA A 1 77 ? 23.051 4.814 -3.346 1.00 98.19 77 ALA A O 1
ATOM 647 N N . ASP A 1 78 ? 22.787 5.476 -5.456 1.00 97.56 78 ASP A N 1
ATOM 648 C CA . ASP A 1 78 ? 24.000 6.303 -5.514 1.00 97.56 78 ASP A CA 1
ATOM 649 C C . ASP A 1 78 ? 23.697 7.781 -5.271 1.00 97.56 78 ASP A C 1
ATOM 651 O O . ASP A 1 78 ? 22.777 8.323 -5.874 1.00 97.56 78 ASP A O 1
ATOM 655 N N . LEU A 1 79 ? 24.484 8.448 -4.421 1.00 98.00 79 LEU A N 1
ATOM 656 C CA . LEU A 1 79 ? 24.399 9.899 -4.241 1.00 98.00 79 LEU A CA 1
ATOM 657 C C . LEU A 1 79 ? 25.067 10.598 -5.429 1.00 98.00 79 LEU A C 1
ATOM 659 O O . LEU A 1 79 ? 26.280 10.469 -5.610 1.00 98.00 79 LEU A O 1
ATOM 663 N N . ASP A 1 80 ? 24.301 11.362 -6.201 1.00 96.94 80 ASP A N 1
ATOM 664 C CA . ASP A 1 80 ? 24.837 12.230 -7.240 1.00 96.94 80 ASP A CA 1
ATOM 665 C C . ASP A 1 80 ? 25.241 13.582 -6.617 1.00 96.94 80 ASP A C 1
ATOM 667 O O . ASP A 1 80 ? 24.410 14.291 -6.042 1.00 96.94 80 ASP A O 1
ATOM 671 N N . PRO A 1 81 ? 26.530 13.969 -6.667 1.00 95.62 81 PRO A N 1
ATOM 672 C CA . PRO A 1 81 ? 26.984 15.227 -6.082 1.00 95.62 81 PRO A CA 1
ATOM 673 C C . PRO A 1 81 ? 26.492 16.466 -6.846 1.00 95.62 81 PRO A C 1
ATOM 675 O O . PRO A 1 81 ? 26.640 17.575 -6.333 1.00 95.62 81 PRO A O 1
ATOM 678 N N . THR A 1 82 ? 25.960 16.312 -8.063 1.00 96.44 82 THR A N 1
ATOM 679 C CA . THR A 1 82 ? 25.532 17.441 -8.901 1.00 96.44 82 THR A CA 1
ATOM 680 C C . THR A 1 82 ? 24.183 18.013 -8.478 1.00 96.44 82 THR A C 1
ATOM 682 O O . THR A 1 82 ? 24.022 19.234 -8.484 1.00 96.44 82 THR A O 1
ATOM 685 N N . ASP A 1 83 ? 23.245 17.165 -8.058 1.00 96.00 83 ASP A N 1
ATOM 686 C CA . ASP A 1 83 ? 21.935 17.574 -7.542 1.00 96.00 83 ASP A CA 1
ATOM 687 C C . ASP A 1 83 ? 21.759 17.281 -6.039 1.00 96.00 83 ASP A C 1
ATOM 689 O O . ASP A 1 83 ? 20.805 17.754 -5.416 1.00 96.00 83 ASP A O 1
ATOM 693 N N . GLY A 1 84 ? 22.707 16.555 -5.435 1.00 97.25 84 GLY A N 1
ATOM 694 C CA . GLY A 1 84 ? 22.705 16.202 -4.020 1.00 97.25 84 GLY A CA 1
ATOM 695 C C . GLY A 1 84 ? 21.666 15.143 -3.648 1.00 97.25 84 GLY A C 1
ATOM 696 O O . GLY A 1 84 ? 21.332 15.036 -2.460 1.00 97.25 84 GLY A O 1
ATOM 697 N N . LYS A 1 85 ? 21.146 14.389 -4.624 1.00 98.31 85 LYS A N 1
ATOM 698 C CA . LYS A 1 85 ? 20.110 13.367 -4.442 1.00 98.31 85 LYS A CA 1
ATOM 699 C C . LYS A 1 85 ? 20.651 11.954 -4.640 1.00 98.31 85 LYS A C 1
ATOM 701 O O . LYS A 1 85 ? 21.665 11.722 -5.288 1.00 98.31 85 LYS A O 1
ATOM 706 N N . TYR A 1 86 ? 19.973 10.986 -4.033 1.00 98.75 86 TYR A N 1
ATOM 707 C CA . TYR A 1 86 ? 20.210 9.570 -4.282 1.00 98.75 86 TYR A CA 1
ATOM 708 C C . TYR A 1 86 ? 19.405 9.113 -5.495 1.00 98.75 86 TYR A C 1
ATOM 710 O O . TYR A 1 86 ? 18.215 9.413 -5.594 1.00 98.75 86 TYR A O 1
ATOM 718 N N . HIS A 1 87 ? 20.031 8.323 -6.359 1.00 98.38 87 HIS A N 1
ATOM 719 C CA . HIS A 1 87 ? 19.422 7.757 -7.555 1.00 98.38 87 HIS A CA 1
ATOM 720 C C . HIS A 1 87 ? 19.499 6.238 -7.537 1.00 98.38 87 HIS A C 1
ATOM 722 O O . HIS A 1 87 ? 20.532 5.665 -7.191 1.00 98.38 87 HIS A O 1
ATOM 728 N N . ILE A 1 88 ? 18.424 5.581 -7.965 1.00 98.38 88 ILE A N 1
ATOM 729 C CA . ILE A 1 88 ? 18.390 4.128 -8.151 1.00 98.38 88 ILE A CA 1
ATOM 730 C C . ILE A 1 88 ? 18.375 3.849 -9.648 1.00 98.38 88 ILE A C 1
ATOM 732 O O . ILE A 1 88 ? 17.487 4.287 -10.380 1.00 98.38 88 ILE A O 1
ATOM 736 N N . LYS A 1 89 ? 19.383 3.111 -10.105 1.00 97.31 89 LYS A N 1
ATOM 737 C CA . LYS A 1 89 ? 19.645 2.836 -11.519 1.00 97.31 89 LYS A CA 1
ATOM 738 C C . LYS A 1 89 ? 19.540 1.342 -11.809 1.00 97.31 89 LYS A C 1
ATOM 740 O O . LYS A 1 89 ? 19.770 0.506 -10.936 1.00 97.31 89 LYS A O 1
ATOM 745 N N . GLY A 1 90 ? 19.230 0.995 -13.055 1.00 96.38 90 GLY A N 1
ATOM 746 C CA . GLY A 1 90 ? 19.265 -0.393 -13.512 1.00 96.38 90 GLY A CA 1
ATOM 747 C C . GLY A 1 90 ? 18.142 -1.279 -12.989 1.00 96.38 90 GLY A C 1
ATOM 748 O O . GLY A 1 90 ? 18.327 -2.492 -12.889 1.00 96.38 90 GLY A O 1
ATOM 749 N N . VAL A 1 91 ? 16.997 -0.686 -12.657 1.00 97.31 91 VAL A N 1
ATOM 750 C CA . VAL A 1 91 ? 15.804 -1.409 -12.202 1.00 97.31 91 VAL A CA 1
ATOM 751 C C . VAL A 1 91 ? 14.768 -1.501 -13.316 1.00 97.31 91 VAL A C 1
ATOM 753 O O . VAL A 1 91 ? 14.836 -0.774 -14.299 1.00 97.31 91 VAL A O 1
ATOM 756 N N . MET A 1 92 ? 13.801 -2.391 -13.164 1.00 97.56 92 MET A N 1
ATOM 757 C CA . MET A 1 92 ? 12.572 -2.434 -13.951 1.00 97.56 92 MET A CA 1
ATOM 758 C C . MET A 1 92 ? 11.410 -2.283 -12.968 1.00 97.56 92 MET A C 1
ATOM 760 O O . MET A 1 92 ? 11.424 -2.909 -11.905 1.00 97.56 92 MET A O 1
ATOM 764 N N . GLY A 1 93 ? 10.458 -1.404 -13.276 1.00 97.12 93 GLY A N 1
ATOM 765 C CA . GLY A 1 93 ? 9.262 -1.224 -12.454 1.00 97.12 93 GLY A CA 1
ATOM 766 C C . GLY A 1 93 ? 8.211 -2.312 -12.719 1.00 97.12 93 GLY A C 1
ATOM 767 O O . GLY A 1 93 ? 8.477 -3.259 -13.460 1.00 97.12 93 GLY A O 1
ATOM 768 N N . PRO A 1 94 ? 7.011 -2.208 -12.120 1.00 97.69 94 PRO A N 1
ATOM 769 C CA . PRO A 1 94 ? 5.893 -3.093 -12.438 1.00 97.69 94 PRO A CA 1
ATOM 770 C C . PRO A 1 94 ? 5.489 -3.102 -13.918 1.00 97.69 94 PRO A C 1
ATOM 772 O O . PRO A 1 94 ? 4.881 -4.073 -14.369 1.00 97.69 94 PRO A O 1
ATOM 775 N N . ASP A 1 95 ? 5.761 -2.032 -14.667 1.00 97.69 95 ASP A N 1
ATOM 776 C CA . ASP A 1 95 ? 5.589 -2.025 -16.114 1.00 97.69 95 ASP A CA 1
ATOM 777 C C . ASP A 1 95 ? 6.798 -2.654 -16.817 1.00 97.69 95 ASP A C 1
ATOM 779 O O . ASP A 1 95 ? 7.837 -2.030 -17.027 1.00 97.69 95 ASP A O 1
ATOM 783 N N . GLU A 1 96 ? 6.614 -3.905 -17.229 1.00 95.31 96 GLU A N 1
ATOM 784 C CA . GLU A 1 96 ? 7.649 -4.734 -17.852 1.00 95.31 96 GLU A CA 1
ATOM 785 C C . GLU A 1 96 ? 7.974 -4.361 -19.304 1.00 95.31 96 GLU A C 1
ATOM 787 O O . GLU A 1 96 ? 8.843 -4.981 -19.908 1.00 95.31 96 GLU A O 1
ATOM 792 N N . PHE A 1 97 ? 7.277 -3.391 -19.904 1.00 95.50 97 PHE A N 1
ATOM 793 C CA . PHE A 1 97 ? 7.588 -2.966 -21.273 1.00 95.50 97 PHE A CA 1
ATOM 794 C C . PHE A 1 97 ? 8.816 -2.063 -21.357 1.00 95.50 97 PHE A C 1
ATOM 796 O O . PHE A 1 97 ? 9.373 -1.923 -22.443 1.00 95.50 97 PHE A O 1
ATOM 803 N N . HIS A 1 98 ? 9.231 -1.472 -20.235 1.00 96.31 98 HIS A N 1
ATOM 804 C CA . HIS A 1 98 ? 10.399 -0.606 -20.164 1.00 96.31 98 HIS A CA 1
ATOM 805 C C . HIS A 1 98 ? 11.587 -1.360 -19.562 1.00 96.31 98 HIS A C 1
ATOM 807 O O . HIS A 1 98 ? 11.802 -1.393 -18.348 1.00 96.31 98 HIS A O 1
ATOM 813 N N . GLU A 1 99 ? 12.364 -1.982 -20.440 1.00 93.00 99 GLU A N 1
ATOM 814 C CA . GLU A 1 99 ? 13.530 -2.800 -20.117 1.00 93.00 99 GLU A CA 1
ATOM 815 C C . GLU A 1 99 ? 14.827 -1.975 -20.069 1.00 93.00 99 GLU A C 1
ATOM 817 O O . GLU A 1 99 ? 15.833 -2.422 -19.496 1.00 93.00 99 GLU A O 1
ATOM 822 N N . GLN A 1 100 ? 14.800 -0.769 -20.646 1.00 92.19 100 GLN A N 1
ATOM 823 C CA . GLN A 1 100 ? 15.909 0.178 -20.690 1.00 92.19 100 GLN A CA 1
ATOM 824 C C . GLN A 1 100 ? 15.429 1.631 -20.821 1.00 92.19 100 GLN A C 1
ATOM 826 O O . GLN A 1 100 ? 14.408 1.925 -21.431 1.00 92.19 100 GLN A O 1
ATOM 831 N N . SER A 1 101 ? 16.204 2.579 -20.292 1.00 90.56 101 SER A N 1
ATOM 832 C CA . SER A 1 101 ? 16.000 4.007 -20.550 1.00 90.56 101 SER A CA 1
ATOM 833 C C . SER A 1 101 ? 17.266 4.685 -21.062 1.00 90.56 101 SER A C 1
ATOM 835 O O . SER A 1 101 ? 18.393 4.246 -20.807 1.00 90.56 101 SER A O 1
ATOM 837 N N . LYS A 1 102 ? 17.080 5.828 -21.733 1.00 85.75 102 LYS A N 1
ATOM 838 C CA . LYS A 1 102 ? 18.174 6.686 -22.219 1.00 85.75 102 LYS A CA 1
ATOM 839 C C . LYS A 1 102 ? 19.121 7.146 -21.103 1.00 85.75 102 LYS A C 1
ATOM 841 O O . LYS A 1 102 ? 20.267 7.469 -21.390 1.00 85.75 102 LYS A O 1
ATOM 846 N N . ALA A 1 103 ? 18.654 7.174 -19.853 1.00 84.00 103 ALA A N 1
ATOM 847 C CA . ALA A 1 103 ? 19.430 7.634 -18.705 1.00 84.00 103 ALA A CA 1
ATOM 848 C C . ALA A 1 103 ? 20.436 6.591 -18.181 1.00 84.00 103 ALA A C 1
ATOM 850 O O . ALA A 1 103 ? 21.487 6.973 -17.675 1.00 84.00 103 ALA A O 1
ATOM 851 N N . CYS A 1 104 ? 20.141 5.288 -18.297 1.00 80.50 104 CYS A N 1
ATOM 852 C CA . CYS A 1 104 ? 20.940 4.233 -17.656 1.00 80.50 104 CYS A CA 1
ATOM 853 C C . CYS A 1 104 ? 21.463 3.149 -18.616 1.00 80.50 104 CYS A C 1
ATOM 855 O O . CYS A 1 104 ? 22.352 2.392 -18.238 1.00 80.50 104 CYS A O 1
ATOM 857 N N . GLY A 1 105 ? 20.939 3.034 -19.844 1.00 80.00 105 GLY A N 1
ATOM 858 C CA . GLY A 1 105 ? 21.400 2.062 -20.853 1.00 80.00 105 GLY A CA 1
ATOM 859 C C . GLY A 1 105 ? 21.128 0.581 -20.533 1.00 80.00 105 GLY A C 1
ATOM 860 O O . GLY A 1 105 ? 21.200 -0.257 -21.424 1.00 80.00 105 GLY A O 1
ATOM 861 N N . HIS A 1 106 ? 20.782 0.250 -19.290 1.00 89.56 106 HIS A N 1
ATOM 862 C CA . HIS A 1 106 ? 20.266 -1.040 -18.843 1.00 89.56 106 HIS A CA 1
ATOM 863 C C . HIS A 1 106 ? 19.224 -0.782 -17.751 1.00 89.56 106 HIS A C 1
ATOM 865 O O . HIS A 1 106 ? 19.535 -0.125 -16.762 1.00 89.56 106 HIS A O 1
ATOM 871 N N . GLY A 1 107 ? 17.988 -1.265 -17.896 1.00 95.44 107 GLY A N 1
ATOM 872 C CA . GLY A 1 107 ? 16.902 -0.870 -16.993 1.00 95.44 107 GLY A CA 1
ATOM 873 C C . GLY A 1 107 ? 16.594 0.631 -17.046 1.00 95.44 107 GLY A C 1
ATOM 874 O O . GLY A 1 107 ? 17.153 1.391 -17.842 1.00 95.44 107 GLY A O 1
ATOM 875 N N . VAL A 1 108 ? 15.701 1.062 -16.167 1.00 97.19 108 VAL A N 1
ATOM 876 C CA . VAL A 1 108 ? 15.323 2.459 -15.988 1.00 97.19 108 VAL A CA 1
ATOM 877 C C . VAL A 1 108 ? 16.026 3.068 -14.773 1.00 97.19 108 VAL A C 1
ATOM 879 O O . VAL A 1 108 ? 16.559 2.366 -13.907 1.00 97.19 108 VAL A O 1
ATOM 882 N N . GLN A 1 109 ? 16.036 4.397 -14.724 1.00 97.56 109 GLN A N 1
ATOM 883 C CA . GLN A 1 109 ? 16.553 5.180 -13.606 1.00 97.56 109 GLN A CA 1
ATOM 884 C C . GLN A 1 109 ? 15.394 5.878 -12.888 1.00 97.56 109 GLN A C 1
ATOM 886 O O . GLN A 1 109 ? 14.530 6.471 -13.535 1.00 97.56 109 GLN A O 1
ATOM 891 N N . ASP A 1 110 ? 15.421 5.829 -11.557 1.00 98.06 110 ASP A N 1
ATOM 892 C CA . ASP A 1 110 ? 14.483 6.498 -10.655 1.00 98.06 110 ASP A CA 1
ATOM 893 C C . ASP A 1 110 ? 13.021 6.202 -10.987 1.00 98.06 110 ASP A C 1
ATOM 895 O O . ASP A 1 110 ? 12.195 7.103 -11.140 1.00 98.06 110 ASP A O 1
ATOM 899 N N . ASN A 1 111 ? 12.705 4.911 -11.117 1.00 98.62 111 ASN A N 1
ATOM 900 C CA . ASN A 1 111 ? 11.324 4.474 -11.241 1.00 98.62 111 ASN A CA 1
ATOM 901 C C . ASN A 1 111 ? 10.515 4.971 -10.032 1.00 98.62 111 ASN A C 1
ATOM 903 O O . ASN A 1 111 ? 10.867 4.678 -8.889 1.00 98.62 111 ASN A O 1
ATOM 907 N N . ALA A 1 112 ? 9.431 5.710 -10.275 1.00 98.50 112 ALA A N 1
ATOM 908 C CA . ALA A 1 112 ? 8.697 6.385 -9.209 1.00 98.50 112 ALA A CA 1
ATOM 909 C C . ALA A 1 112 ? 8.099 5.411 -8.193 1.00 98.50 112 ALA A C 1
ATOM 911 O O . ALA A 1 112 ? 8.176 5.676 -6.994 1.00 98.50 112 ALA A O 1
ATOM 912 N N . TYR A 1 113 ? 7.555 4.274 -8.647 1.00 98.69 113 TYR A N 1
ATOM 913 C CA . TYR A 1 113 ? 7.066 3.239 -7.737 1.00 98.69 113 TYR A CA 1
ATOM 914 C C . TYR A 1 113 ? 8.186 2.734 -6.827 1.00 98.69 113 TYR A C 1
ATOM 916 O O . TYR A 1 113 ? 8.045 2.759 -5.605 1.00 98.69 113 TYR A O 1
ATOM 924 N N . THR A 1 114 ? 9.319 2.354 -7.417 1.00 98.75 114 THR A N 1
ATOM 925 C CA . THR A 1 114 ? 10.488 1.860 -6.686 1.00 98.75 114 THR A CA 1
ATOM 926 C C . THR A 1 114 ? 10.982 2.888 -5.673 1.00 98.75 114 THR A C 1
ATOM 928 O O . THR A 1 114 ? 11.058 2.577 -4.488 1.00 98.75 114 THR A O 1
ATOM 931 N N . ASN A 1 115 ? 11.263 4.123 -6.091 1.00 98.81 115 ASN A N 1
ATOM 932 C CA . ASN A 1 115 ? 11.869 5.122 -5.212 1.00 98.81 115 ASN A CA 1
ATOM 933 C C . ASN A 1 115 ? 10.921 5.531 -4.069 1.00 98.81 115 ASN A C 1
ATOM 935 O O . ASN A 1 115 ? 11.327 5.540 -2.906 1.00 98.81 115 ASN A O 1
ATOM 939 N N . ILE A 1 116 ? 9.640 5.791 -4.352 1.00 98.88 116 ILE A N 1
ATOM 940 C CA . ILE A 1 116 ? 8.658 6.136 -3.307 1.00 98.88 116 ILE A CA 1
ATOM 941 C C . ILE A 1 116 ? 8.518 4.988 -2.302 1.00 98.88 116 ILE A C 1
ATOM 943 O O . ILE A 1 116 ? 8.521 5.217 -1.089 1.00 98.88 116 ILE A O 1
ATOM 947 N N . MET A 1 117 ? 8.447 3.747 -2.785 1.00 98.88 117 MET A N 1
ATOM 948 C CA . MET A 1 117 ? 8.334 2.589 -1.907 1.00 98.88 117 MET A CA 1
ATOM 949 C C . MET A 1 117 ? 9.618 2.300 -1.124 1.00 98.88 117 MET A C 1
ATOM 951 O O . MET A 1 117 ? 9.525 1.866 0.021 1.00 98.88 117 MET A O 1
ATOM 955 N N . VAL A 1 118 ? 10.806 2.584 -1.668 1.00 98.88 118 VAL A N 1
ATOM 956 C CA . VAL A 1 118 ? 12.064 2.520 -0.907 1.00 98.88 118 VAL A CA 1
ATOM 957 C C . VAL A 1 11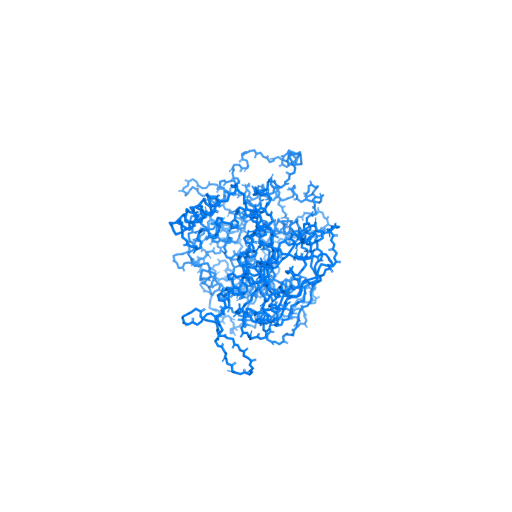8 ? 12.033 3.520 0.242 1.00 98.88 118 VAL A C 1
ATOM 959 O O . VAL A 1 118 ? 12.337 3.143 1.368 1.00 98.88 118 VAL A O 1
ATOM 962 N N . VAL A 1 119 ? 11.591 4.762 0.021 1.00 98.88 119 VAL A N 1
ATOM 963 C CA . VAL A 1 119 ? 11.434 5.726 1.126 1.00 98.88 119 VAL A CA 1
ATOM 964 C C . VAL A 1 119 ? 10.450 5.209 2.176 1.00 98.88 119 VAL A C 1
ATOM 966 O O . VAL A 1 119 ? 10.725 5.321 3.372 1.00 98.88 119 VAL A O 1
ATOM 969 N N . TRP A 1 120 ? 9.338 4.600 1.755 1.00 98.62 120 TRP A N 1
ATOM 970 C CA . TRP A 1 120 ? 8.394 3.972 2.681 1.00 98.62 120 TRP A CA 1
ATOM 971 C C . TRP A 1 120 ? 9.052 2.845 3.496 1.00 98.62 120 TRP A C 1
ATOM 973 O O . TRP A 1 120 ? 8.977 2.872 4.724 1.00 98.62 120 TRP A O 1
ATOM 983 N N . VAL A 1 121 ? 9.773 1.919 2.851 1.00 98.75 121 VAL A N 1
ATOM 984 C CA . VAL A 1 121 ? 10.540 0.842 3.510 1.00 98.75 121 VAL A CA 1
ATOM 985 C C . VAL A 1 121 ? 11.518 1.423 4.529 1.00 98.75 121 VAL A C 1
ATOM 987 O O . VAL A 1 121 ? 11.534 1.007 5.685 1.00 98.75 121 VAL A O 1
ATOM 990 N N . LEU A 1 122 ? 12.291 2.438 4.140 1.00 98.75 122 LEU A N 1
ATOM 991 C CA . LEU A 1 122 ? 13.279 3.062 5.017 1.00 98.75 122 LEU A CA 1
ATOM 992 C C . LEU A 1 122 ? 12.639 3.766 6.215 1.00 98.75 122 LEU A C 1
ATOM 994 O O . LEU A 1 122 ? 13.218 3.738 7.297 1.00 98.75 122 LEU A O 1
ATOM 998 N N . ARG A 1 123 ? 11.452 4.371 6.071 1.00 97.94 123 ARG A N 1
ATOM 999 C CA . ARG A 1 123 ? 10.695 4.910 7.216 1.00 97.94 123 ARG A CA 1
ATOM 1000 C C . ARG A 1 123 ? 10.277 3.784 8.168 1.00 97.94 123 ARG A C 1
ATOM 1002 O O . ARG A 1 123 ? 10.498 3.895 9.372 1.00 97.94 123 ARG A O 1
ATOM 1009 N N . ARG A 1 124 ? 9.761 2.678 7.623 1.00 97.62 124 ARG A N 1
ATOM 1010 C CA . ARG A 1 124 ? 9.335 1.496 8.389 1.00 97.62 124 ARG A CA 1
ATOM 1011 C C . ARG A 1 124 ? 10.477 0.775 9.097 1.00 97.62 124 ARG A C 1
ATOM 1013 O O . ARG A 1 124 ? 10.253 0.256 10.181 1.00 97.62 124 ARG A O 1
ATOM 1020 N N . VAL A 1 125 ? 11.703 0.811 8.573 1.00 98.19 125 VAL A N 1
ATOM 1021 C CA . VAL A 1 125 ? 12.895 0.314 9.287 1.00 98.19 125 VAL A CA 1
ATOM 1022 C C . VAL A 1 125 ? 13.051 0.990 10.648 1.00 98.19 125 VAL A C 1
ATOM 1024 O O . VAL A 1 125 ? 13.255 0.313 11.649 1.00 98.19 125 VAL A O 1
ATOM 1027 N N . PHE A 1 126 ? 12.916 2.315 10.729 1.00 97.38 126 PHE A N 1
ATOM 1028 C CA . PHE A 1 126 ? 13.053 3.006 12.016 1.00 97.38 126 PHE A CA 1
ATOM 1029 C C . PHE A 1 126 ? 11.873 2.755 12.953 1.00 97.38 126 PHE A C 1
ATOM 1031 O O . PHE A 1 126 ? 12.048 2.837 14.165 1.00 97.38 126 PHE A O 1
ATOM 1038 N N . ASP A 1 127 ? 10.694 2.448 12.420 1.00 95.50 127 ASP A N 1
ATOM 1039 C CA . ASP A 1 127 ? 9.561 2.011 13.235 1.00 95.50 127 ASP A CA 1
ATOM 1040 C C . ASP A 1 127 ? 9.807 0.594 13.776 1.00 95.50 127 ASP A C 1
ATOM 1042 O O . ASP A 1 127 ? 9.684 0.374 14.977 1.00 95.50 127 ASP A O 1
ATOM 1046 N N . LEU A 1 128 ? 10.283 -0.327 12.931 1.00 96.38 128 LEU A N 1
ATOM 1047 C CA . LEU A 1 128 ? 10.673 -1.687 13.308 1.00 96.38 128 LEU A CA 1
ATOM 1048 C C . LEU A 1 128 ? 11.723 -1.691 14.426 1.00 96.38 128 LEU A C 1
ATOM 1050 O O . LEU A 1 128 ? 11.539 -2.350 15.444 1.00 96.38 128 LEU A O 1
ATOM 1054 N N . LEU A 1 129 ? 12.790 -0.898 14.288 1.00 96.06 129 LEU A N 1
ATOM 1055 C CA . LEU A 1 129 ? 13.855 -0.806 15.294 1.00 96.06 129 LEU A CA 1
ATOM 1056 C C . LEU A 1 129 ? 13.363 -0.296 16.661 1.00 96.06 129 LEU A C 1
ATOM 1058 O O . LEU A 1 129 ? 14.026 -0.546 17.663 1.00 96.06 129 LEU A O 1
ATOM 1062 N N . ARG A 1 130 ? 12.229 0.418 16.719 1.00 94.75 130 ARG A N 1
ATOM 1063 C CA . ARG A 1 130 ? 11.598 0.846 17.984 1.00 94.75 130 ARG A CA 1
ATOM 1064 C C . ARG A 1 130 ? 10.698 -0.226 18.595 1.00 94.75 130 ARG A C 1
ATOM 1066 O O . ARG A 1 130 ? 10.435 -0.163 19.790 1.00 94.75 130 ARG A O 1
ATOM 1073 N N . ILE A 1 131 ? 10.195 -1.151 17.781 1.00 93.75 131 ILE A N 1
ATOM 1074 C CA . ILE A 1 131 ? 9.304 -2.238 18.205 1.00 93.75 131 ILE A CA 1
ATOM 1075 C C . ILE A 1 131 ? 10.113 -3.399 18.798 1.00 93.75 131 ILE A C 1
ATOM 1077 O O . ILE A 1 131 ? 9.695 -4.005 19.784 1.00 93.75 131 ILE A O 1
ATOM 1081 N N . LEU A 1 132 ? 11.270 -3.706 18.204 1.00 95.88 132 LEU A N 1
ATOM 1082 C CA . LEU A 1 132 ? 12.117 -4.826 18.614 1.00 95.88 132 LEU A CA 1
ATOM 1083 C C . LEU A 1 132 ? 12.701 -4.636 20.016 1.00 95.88 132 LEU A C 1
ATOM 1085 O O . LEU A 1 132 ? 13.092 -3.532 20.400 1.00 95.88 132 LEU A O 1
ATOM 1089 N N . GLN A 1 133 ? 12.841 -5.742 20.756 1.00 95.94 133 GLN A N 1
ATOM 1090 C CA . GLN A 1 133 ? 13.618 -5.727 21.995 1.00 95.94 133 GLN A CA 1
ATOM 1091 C C . GLN A 1 133 ? 15.086 -5.348 21.719 1.00 95.94 133 GLN A C 1
ATOM 1093 O O . GLN A 1 133 ? 15.638 -5.761 20.690 1.00 95.94 133 GLN A O 1
ATOM 1098 N N . PRO A 1 134 ? 15.750 -4.602 22.625 1.00 96.31 134 PRO A N 1
ATOM 1099 C CA . PRO A 1 134 ? 17.132 -4.162 22.432 1.00 96.31 134 PRO A CA 1
ATOM 1100 C C . PRO A 1 134 ? 18.111 -5.301 22.124 1.00 96.31 134 PRO A C 1
ATOM 1102 O O . PRO A 1 134 ? 18.987 -5.147 21.275 1.00 96.31 134 PRO A O 1
ATOM 1105 N N . GLU A 1 135 ? 17.945 -6.455 22.768 1.00 96.81 135 GLU A N 1
ATOM 1106 C CA . GLU A 1 135 ? 18.816 -7.622 22.613 1.00 96.81 135 GLU A CA 1
ATOM 1107 C C . GLU A 1 135 ? 18.634 -8.283 21.241 1.00 96.81 135 GLU A C 1
ATOM 1109 O O . GLU A 1 135 ? 19.615 -8.646 20.590 1.00 96.81 135 GLU A O 1
ATOM 1114 N N . VAL A 1 136 ? 17.384 -8.387 20.777 1.00 96.75 136 VAL A N 1
ATOM 1115 C CA . VAL A 1 136 ? 17.039 -8.905 19.444 1.00 96.75 136 VAL A CA 1
ATOM 1116 C C . VAL A 1 136 ? 17.590 -7.980 18.365 1.00 96.75 136 VAL A C 1
ATOM 1118 O O . VAL A 1 136 ? 18.243 -8.434 17.429 1.00 96.75 136 VAL A O 1
ATOM 1121 N N . CYS A 1 137 ? 17.381 -6.673 18.527 1.00 96.25 137 CYS A N 1
ATOM 1122 C CA . CYS A 1 137 ? 17.894 -5.657 17.619 1.00 96.25 137 CYS A CA 1
ATOM 1123 C C . CYS A 1 137 ? 19.427 -5.714 17.520 1.00 96.25 137 CYS A C 1
ATOM 1125 O O . CYS A 1 137 ? 19.971 -5.754 16.416 1.00 96.25 137 CYS A O 1
ATOM 1127 N N . ALA A 1 138 ? 20.125 -5.788 18.659 1.00 95.94 138 ALA A N 1
ATOM 1128 C CA . ALA A 1 138 ? 21.581 -5.890 18.696 1.00 95.94 138 ALA A CA 1
ATOM 1129 C C . ALA A 1 138 ? 22.095 -7.160 18.002 1.00 95.94 138 ALA A C 1
ATOM 1131 O O . ALA A 1 138 ? 23.043 -7.074 17.223 1.00 95.94 138 ALA A O 1
ATOM 1132 N N . ARG A 1 139 ? 21.453 -8.312 18.247 1.00 97.25 139 ARG A N 1
ATOM 1133 C CA . ARG A 1 139 ? 21.773 -9.583 17.582 1.00 97.25 139 ARG A CA 1
ATOM 1134 C C . ARG A 1 139 ? 21.636 -9.458 16.064 1.00 97.25 139 ARG A C 1
ATOM 1136 O O . ARG A 1 139 ? 22.625 -9.625 15.359 1.00 97.25 139 ARG A O 1
ATOM 1143 N N . ILE A 1 140 ? 20.456 -9.061 15.581 1.00 97.56 140 ILE A N 1
ATOM 1144 C CA . ILE A 1 140 ? 20.184 -8.937 14.141 1.00 97.56 140 ILE A CA 1
ATOM 1145 C C . ILE A 1 140 ? 21.168 -7.966 13.484 1.00 97.56 140 ILE A C 1
ATOM 1147 O O . ILE A 1 140 ? 21.712 -8.273 12.430 1.00 97.56 140 ILE A O 1
ATOM 1151 N N . CYS A 1 141 ? 21.450 -6.815 14.110 1.00 95.88 141 CYS A N 1
ATOM 1152 C CA . CYS A 1 141 ? 22.389 -5.841 13.549 1.00 95.88 141 CYS A CA 1
ATOM 1153 C C . CYS A 1 141 ? 23.796 -6.422 13.347 1.00 95.88 141 CYS A C 1
ATOM 1155 O O . CYS A 1 141 ? 24.472 -6.043 12.391 1.00 95.88 141 CYS A O 1
ATOM 1157 N N . VAL A 1 142 ? 24.242 -7.319 14.231 1.00 96.88 142 VAL A N 1
ATOM 1158 C CA . VAL A 1 142 ? 25.516 -8.031 14.072 1.00 96.88 142 VAL A CA 1
ATOM 1159 C C . VAL A 1 142 ? 25.424 -9.040 12.930 1.00 96.88 142 VAL A C 1
ATOM 1161 O O . VAL A 1 142 ? 26.295 -9.027 12.061 1.00 96.88 142 VAL A O 1
ATOM 1164 N N . ASP A 1 143 ? 24.367 -9.852 12.901 1.00 97.19 143 ASP A N 1
ATOM 1165 C CA . ASP A 1 143 ? 24.211 -10.955 11.945 1.00 97.19 143 ASP A CA 1
ATOM 1166 C C . ASP A 1 143 ? 24.174 -10.464 10.488 1.00 97.19 143 ASP A C 1
ATOM 1168 O O . ASP A 1 143 ? 24.876 -11.003 9.632 1.00 97.19 143 ASP A O 1
ATOM 1172 N N . ILE A 1 144 ? 23.446 -9.375 10.217 1.00 96.88 144 ILE A N 1
ATOM 1173 C CA . ILE A 1 144 ? 23.334 -8.789 8.867 1.00 96.88 144 ILE A CA 1
ATOM 1174 C C . ILE A 1 144 ? 24.326 -7.643 8.614 1.00 96.88 144 ILE A C 1
ATOM 1176 O O . ILE A 1 144 ? 24.254 -6.968 7.587 1.00 96.88 144 ILE A O 1
ATOM 1180 N N . ASN A 1 145 ? 25.247 -7.385 9.550 1.00 96.69 145 ASN A N 1
ATOM 1181 C CA . ASN A 1 145 ? 26.223 -6.293 9.475 1.00 96.69 145 ASN A CA 1
ATOM 1182 C C . ASN A 1 145 ? 25.578 -4.904 9.229 1.00 96.69 145 ASN A C 1
ATOM 1184 O O . ASN A 1 145 ? 26.056 -4.093 8.426 1.00 96.69 145 ASN A O 1
ATOM 1188 N N . LEU A 1 146 ? 24.480 -4.609 9.933 1.00 97.50 146 LEU A N 1
ATOM 1189 C CA . LEU A 1 146 ? 23.811 -3.308 9.894 1.00 97.50 146 LEU A CA 1
ATOM 1190 C C . LEU A 1 146 ? 24.603 -2.281 10.713 1.00 97.50 146 LEU A C 1
ATOM 1192 O O . LEU A 1 146 ? 24.484 -2.179 11.933 1.00 97.50 146 LEU A O 1
ATOM 1196 N N . THR A 1 147 ? 25.430 -1.496 10.027 1.00 97.50 147 THR A N 1
ATOM 1197 C CA . THR A 1 147 ? 26.317 -0.518 10.669 1.00 97.50 147 THR A CA 1
ATOM 1198 C C . THR A 1 147 ? 25.658 0.858 10.863 1.00 97.50 147 THR A C 1
ATOM 1200 O O . THR A 1 147 ? 24.734 1.227 10.127 1.00 97.50 147 THR A O 1
ATOM 1203 N N . PRO A 1 148 ? 26.173 1.702 11.783 1.00 97.44 148 PRO A N 1
ATOM 1204 C CA . PRO A 1 148 ? 25.698 3.078 11.941 1.00 97.44 148 PRO A CA 1
ATOM 1205 C C . PRO A 1 148 ? 25.787 3.932 10.666 1.00 97.44 148 PRO A C 1
ATOM 1207 O O . PRO A 1 148 ? 24.957 4.816 10.468 1.00 97.44 148 PRO A O 1
ATOM 1210 N N . SER A 1 149 ? 26.761 3.678 9.782 1.00 98.12 149 SER A N 1
ATOM 1211 C CA . SER A 1 149 ? 26.888 4.413 8.515 1.00 98.12 149 SER A CA 1
ATOM 1212 C C . SER A 1 149 ? 25.798 4.030 7.512 1.00 98.12 149 SER A C 1
ATOM 1214 O O . SER A 1 149 ? 25.283 4.905 6.816 1.00 98.12 149 SER A O 1
ATOM 1216 N N . ILE A 1 150 ? 25.393 2.755 7.477 1.00 98.38 150 ILE A N 1
ATOM 1217 C CA . ILE A 1 150 ? 24.247 2.299 6.683 1.00 98.38 150 ILE A CA 1
ATOM 1218 C C . ILE A 1 150 ? 22.963 2.948 7.210 1.00 98.38 150 ILE A C 1
ATOM 1220 O O . ILE A 1 150 ? 22.221 3.533 6.427 1.00 98.38 150 ILE A O 1
ATOM 1224 N N . LEU A 1 151 ? 22.738 2.941 8.529 1.00 98.31 151 LEU A N 1
ATOM 1225 C CA . LEU A 1 151 ? 21.579 3.602 9.145 1.00 98.31 151 LEU A CA 1
ATOM 1226 C C . LEU A 1 151 ? 21.539 5.111 8.863 1.00 98.31 151 LEU A C 1
ATOM 1228 O O . LEU A 1 151 ? 20.470 5.671 8.613 1.00 98.31 151 LEU A O 1
ATOM 1232 N N . GLN A 1 152 ? 22.694 5.776 8.875 1.00 98.44 152 GLN A N 1
ATOM 1233 C CA . GLN A 1 152 ? 22.790 7.188 8.512 1.00 98.44 152 GLN A CA 1
ATOM 1234 C C . GLN A 1 152 ? 22.409 7.411 7.041 1.00 98.44 152 GLN A C 1
ATOM 1236 O O . GLN A 1 152 ? 21.591 8.283 6.750 1.00 98.44 152 GLN A O 1
ATOM 1241 N N . ARG A 1 153 ? 22.916 6.581 6.122 1.00 98.62 153 ARG A N 1
ATOM 1242 C CA . ARG A 1 153 ? 22.548 6.633 4.697 1.00 98.62 153 ARG A CA 1
ATOM 1243 C C . ARG A 1 153 ? 21.054 6.379 4.481 1.00 98.62 153 ARG A C 1
ATOM 1245 O O . ARG A 1 153 ? 20.420 7.128 3.746 1.00 98.62 153 ARG A O 1
ATOM 1252 N N . MET A 1 154 ? 20.470 5.398 5.174 1.00 98.69 154 MET A N 1
ATOM 1253 C CA . MET A 1 154 ? 19.023 5.141 5.160 1.00 98.69 154 MET A CA 1
ATOM 1254 C C . MET A 1 154 ? 18.227 6.381 5.579 1.00 98.69 154 MET A C 1
ATOM 1256 O O . MET A 1 154 ? 17.222 6.716 4.956 1.00 98.69 154 MET A O 1
ATOM 1260 N N . ARG A 1 155 ? 18.680 7.088 6.622 1.00 98.50 155 ARG A N 1
ATOM 1261 C CA . ARG A 1 155 ? 18.033 8.316 7.098 1.00 98.50 155 ARG A CA 1
ATOM 1262 C C . ARG A 1 155 ? 18.129 9.451 6.077 1.00 98.50 155 ARG A C 1
ATOM 1264 O O . ARG A 1 155 ? 17.153 10.167 5.886 1.00 98.50 155 ARG A O 1
ATOM 1271 N N . GLU A 1 156 ? 19.268 9.604 5.406 1.00 98.31 156 GLU A N 1
ATOM 1272 C CA . GLU A 1 156 ? 19.451 10.609 4.351 1.00 98.31 156 GLU A CA 1
ATOM 1273 C C . GLU A 1 156 ? 18.592 10.317 3.117 1.00 98.31 156 GLU A C 1
ATOM 1275 O O . GLU A 1 156 ? 17.950 11.218 2.579 1.00 98.31 156 GLU A O 1
ATOM 1280 N N . MET A 1 157 ? 18.516 9.054 2.696 1.00 98.62 157 MET A N 1
ATOM 1281 C CA . MET A 1 157 ? 17.701 8.640 1.552 1.00 98.62 157 MET A CA 1
ATOM 1282 C C . MET A 1 157 ? 16.209 8.945 1.741 1.00 98.62 157 MET A C 1
ATOM 1284 O O . MET A 1 157 ? 15.533 9.231 0.758 1.00 98.62 157 MET A O 1
ATOM 1288 N N . GLN A 1 158 ? 15.688 8.972 2.975 1.00 98.50 158 GLN A N 1
ATOM 1289 C CA . GLN A 1 158 ? 14.282 9.328 3.226 1.00 98.50 158 GLN A CA 1
ATOM 1290 C C . GLN A 1 158 ? 13.896 10.740 2.764 1.00 98.50 158 GLN A C 1
ATOM 1292 O O . GLN A 1 158 ? 12.709 10.991 2.558 1.00 98.50 158 GLN A O 1
ATOM 1297 N N . THR A 1 159 ? 14.866 11.650 2.634 1.00 98.31 159 THR A N 1
ATOM 1298 C CA . THR A 1 159 ? 14.639 13.042 2.209 1.00 98.31 159 THR A CA 1
ATOM 1299 C C . THR A 1 159 ? 15.387 13.423 0.935 1.00 98.31 159 THR A C 1
ATOM 1301 O O . THR A 1 159 ? 15.181 14.509 0.401 1.00 98.31 159 THR A O 1
ATOM 1304 N N . LYS A 1 160 ? 16.258 12.542 0.430 1.00 98.44 160 LYS A N 1
ATOM 1305 C CA . LYS A 1 160 ? 17.126 12.828 -0.718 1.00 98.44 160 LYS A CA 1
ATOM 1306 C C 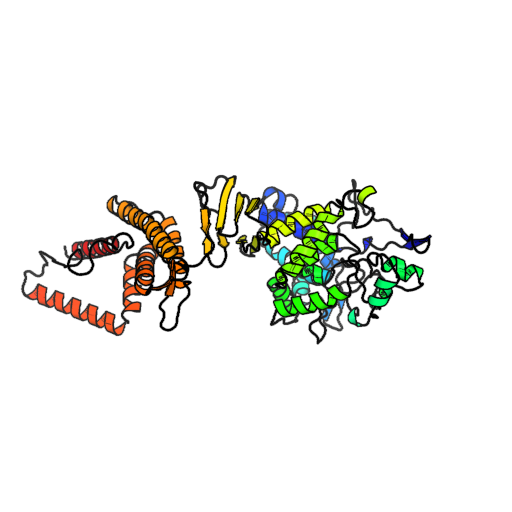. LYS A 1 160 ? 16.981 11.857 -1.884 1.00 98.44 160 LYS A C 1
ATOM 1308 O O . LYS A 1 160 ? 17.677 12.044 -2.872 1.00 98.44 160 LYS A O 1
ATOM 1313 N N . LEU A 1 161 ? 16.135 10.831 -1.816 1.00 98.38 161 LEU A N 1
ATOM 1314 C CA . LEU A 1 161 ? 15.915 9.956 -2.972 1.00 98.38 161 LEU A CA 1
ATOM 1315 C C . LEU A 1 161 ? 15.187 10.708 -4.099 1.00 98.38 161 LEU A C 1
ATOM 1317 O O . LEU A 1 161 ? 14.234 11.444 -3.855 1.00 98.38 161 LEU A O 1
ATOM 1321 N N . HIS A 1 162 ? 15.635 10.546 -5.341 1.00 98.50 162 HIS A N 1
ATOM 1322 C CA . HIS A 1 162 ? 15.091 11.294 -6.468 1.00 98.50 162 HIS A CA 1
ATOM 1323 C C . HIS A 1 162 ? 13.693 10.799 -6.878 1.00 98.50 162 HIS A C 1
ATOM 1325 O O . HIS A 1 162 ? 13.466 9.602 -7.037 1.00 98.50 162 HIS A O 1
ATOM 1331 N N . VAL A 1 163 ? 12.760 11.726 -7.108 1.00 97.94 163 VAL A N 1
ATOM 1332 C CA . VAL A 1 163 ? 11.453 11.489 -7.742 1.00 97.94 163 VAL A CA 1
ATOM 1333 C C . VAL A 1 163 ? 11.184 12.648 -8.707 1.00 97.94 163 VAL A C 1
ATOM 1335 O O . VAL A 1 163 ? 11.520 13.791 -8.406 1.00 97.94 163 VAL A O 1
ATOM 1338 N N . SER A 1 164 ? 10.595 12.363 -9.872 1.00 96.38 164 SER A N 1
ATOM 1339 C CA . SER A 1 164 ? 10.286 13.372 -10.895 1.00 96.38 164 SER A CA 1
ATOM 1340 C C . SER A 1 164 ? 8.779 13.616 -10.993 1.00 96.38 164 SER A C 1
ATOM 1342 O O . SER A 1 164 ? 7.990 12.685 -11.168 1.00 96.38 164 SER A O 1
ATOM 1344 N N . ILE A 1 165 ? 8.373 14.883 -10.883 1.00 97.38 165 ILE A N 1
ATOM 1345 C CA . ILE A 1 165 ? 6.997 15.334 -11.109 1.00 97.38 165 ILE A CA 1
ATOM 1346 C C . ILE A 1 165 ? 7.042 16.484 -12.112 1.00 97.38 165 ILE A C 1
ATOM 1348 O O . ILE A 1 165 ? 7.705 17.496 -11.892 1.00 97.38 165 ILE A O 1
ATOM 1352 N N . THR A 1 166 ? 6.317 16.334 -13.215 1.00 96.81 166 THR A N 1
ATOM 1353 C CA . THR A 1 166 ? 6.214 17.371 -14.249 1.00 96.81 166 THR A CA 1
ATOM 1354 C C . THR A 1 166 ? 5.482 18.620 -13.735 1.00 96.81 166 THR A C 1
ATOM 1356 O O . THR A 1 166 ? 4.654 18.516 -12.825 1.00 96.81 166 THR A O 1
ATOM 1359 N N . PRO A 1 167 ? 5.647 19.792 -14.380 1.00 94.25 167 PRO A N 1
ATOM 1360 C CA . PRO A 1 167 ? 4.869 20.992 -14.050 1.00 94.25 167 PRO A CA 1
ATOM 1361 C C . PRO A 1 167 ? 3.344 20.809 -14.143 1.00 94.25 167 PRO A C 1
ATOM 1363 O O . PRO A 1 167 ? 2.593 21.528 -13.493 1.00 94.25 167 PRO A O 1
ATOM 1366 N N . ALA A 1 168 ? 2.871 19.835 -14.929 1.00 93.75 168 ALA A N 1
ATOM 1367 C CA . ALA A 1 168 ? 1.453 19.482 -15.029 1.00 93.75 168 ALA A CA 1
ATOM 1368 C C . ALA A 1 168 ? 0.951 18.616 -13.851 1.00 93.75 168 ALA A C 1
ATOM 1370 O O . ALA A 1 168 ? -0.215 18.218 -13.823 1.00 93.75 168 ALA A O 1
ATOM 1371 N N . GLY A 1 169 ? 1.818 18.294 -12.886 1.00 95.81 169 GLY A N 1
ATOM 1372 C CA . GLY A 1 169 ? 1.495 17.442 -11.746 1.00 95.81 169 GLY A CA 1
ATOM 1373 C C . GLY A 1 169 ? 1.381 15.959 -12.105 1.00 95.81 169 GLY A C 1
ATOM 1374 O O . GLY A 1 169 ? 0.617 15.244 -11.457 1.00 95.81 169 GLY A O 1
ATOM 1375 N N . ILE A 1 170 ? 2.093 15.505 -13.142 1.00 97.75 170 ILE A N 1
ATOM 1376 C CA . ILE A 1 170 ? 2.230 14.078 -13.477 1.00 97.75 170 ILE A CA 1
ATOM 1377 C C . ILE A 1 170 ? 3.505 13.542 -12.838 1.00 97.75 170 ILE A C 1
ATOM 1379 O O . ILE A 1 170 ? 4.582 14.070 -13.113 1.00 97.75 170 ILE A O 1
ATOM 1383 N N . LEU A 1 171 ? 3.365 12.508 -12.010 1.00 98.06 171 LEU A N 1
ATOM 1384 C CA . LEU A 1 171 ? 4.459 11.712 -11.469 1.00 98.06 171 LEU A CA 1
ATOM 1385 C C . LEU A 1 171 ? 5.050 10.892 -12.610 1.00 98.06 171 LEU A C 1
ATOM 1387 O O . LEU A 1 171 ? 4.357 10.028 -13.141 1.00 98.06 171 LEU A O 1
ATOM 1391 N N . GLU A 1 172 ? 6.284 11.168 -13.014 1.00 97.88 172 GLU A N 1
ATOM 1392 C CA . GLU A 1 172 ? 6.937 10.399 -14.074 1.00 97.88 172 GLU A CA 1
ATOM 1393 C C . GLU A 1 172 ? 7.179 8.956 -13.639 1.00 97.88 172 GLU A C 1
ATOM 1395 O O . GLU A 1 172 ? 7.689 8.718 -12.551 1.00 97.88 172 GLU A O 1
ATOM 1400 N N . GLN A 1 173 ? 6.862 7.986 -14.501 1.00 98.38 173 GLN A N 1
ATOM 1401 C CA . GLN A 1 173 ? 7.083 6.566 -14.212 1.00 98.38 173 GLN A CA 1
ATOM 1402 C C . GLN A 1 173 ? 8.561 6.254 -13.960 1.00 98.38 173 GLN A C 1
ATOM 1404 O O . GLN A 1 173 ? 8.882 5.443 -13.098 1.00 98.38 173 GLN A O 1
ATOM 1409 N N . PHE A 1 174 ? 9.451 6.914 -14.694 1.00 97.94 174 PHE A N 1
ATOM 1410 C CA . PHE A 1 174 ? 10.897 6.950 -14.500 1.00 97.94 174 PHE A CA 1
ATOM 1411 C C . PHE A 1 174 ? 11.447 8.197 -15.207 1.00 97.94 174 PHE A C 1
ATOM 1413 O O . PHE A 1 174 ? 10.746 8.812 -16.018 1.00 97.94 174 PHE A O 1
ATOM 1420 N N . VAL A 1 175 ? 12.698 8.565 -14.929 1.00 95.75 175 VAL A N 1
ATOM 1421 C CA . VAL A 1 175 ? 13.321 9.767 -15.512 1.00 95.75 175 VAL A CA 1
ATOM 1422 C C . VAL A 1 175 ? 13.332 9.700 -17.043 1.00 95.75 175 VAL A C 1
ATOM 1424 O O . VAL A 1 175 ? 13.904 8.779 -17.632 1.00 95.75 175 VAL A O 1
ATOM 1427 N N . GLY A 1 176 ? 12.712 10.698 -17.682 1.00 94.88 176 GLY A N 1
ATOM 1428 C CA . GLY A 1 176 ? 12.619 10.817 -19.141 1.00 94.88 176 GLY A CA 1
ATOM 1429 C C . GLY A 1 176 ? 11.427 10.087 -19.771 1.00 94.88 176 GLY A C 1
ATOM 1430 O O . GLY A 1 176 ? 11.298 10.082 -20.995 1.00 94.88 176 GLY A O 1
ATOM 1431 N N . TYR A 1 177 ? 10.529 9.494 -18.973 1.00 97.25 177 TYR A N 1
ATOM 1432 C CA . TYR A 1 177 ? 9.312 8.853 -19.488 1.00 97.25 177 TYR A CA 1
ATOM 1433 C C . TYR A 1 177 ? 8.428 9.837 -20.271 1.00 97.25 177 TYR A C 1
ATOM 1435 O O . TYR A 1 177 ? 7.852 9.488 -21.305 1.00 97.25 177 TYR A O 1
ATOM 1443 N N . THR A 1 178 ? 8.304 11.090 -19.815 1.00 95.88 178 THR A N 1
ATOM 1444 C CA . THR A 1 178 ? 7.416 12.053 -20.488 1.00 95.88 178 THR A CA 1
ATOM 1445 C C . THR A 1 178 ? 7.945 12.547 -21.835 1.00 95.88 178 THR A C 1
ATOM 1447 O O . THR A 1 178 ? 7.151 13.065 -22.627 1.00 95.88 178 THR A O 1
ATOM 1450 N N . ASP A 1 179 ? 9.214 12.282 -22.148 1.00 95.50 179 ASP A N 1
ATOM 1451 C CA . ASP A 1 179 ? 9.845 12.576 -23.440 1.00 95.50 179 ASP A CA 1
ATOM 1452 C C . ASP A 1 179 ? 9.649 11.458 -24.480 1.00 95.50 179 ASP A C 1
ATOM 1454 O O . ASP A 1 179 ? 9.981 11.634 -25.655 1.00 95.50 179 ASP A O 1
ATOM 1458 N N . LEU A 1 180 ? 9.104 10.305 -24.075 1.00 97.19 180 LEU A N 1
ATOM 1459 C CA . LEU A 1 180 ? 8.805 9.196 -24.981 1.00 97.19 180 LEU A CA 1
ATOM 1460 C C . LEU A 1 180 ? 7.646 9.523 -25.936 1.00 97.19 180 LEU A C 1
ATOM 1462 O O . LEU A 1 180 ? 6.804 10.401 -25.687 1.00 97.19 180 LEU A O 1
ATOM 1466 N N . GLN A 1 181 ? 7.589 8.791 -27.048 1.00 97.81 181 GLN A N 1
ATOM 1467 C CA . GLN A 1 181 ? 6.590 8.987 -28.093 1.00 97.81 181 GLN A CA 1
ATOM 1468 C C . GLN A 1 181 ? 5.212 8.492 -27.639 1.00 97.81 181 GLN A C 1
ATOM 1470 O O . GLN A 1 181 ? 5.085 7.501 -26.925 1.00 97.81 181 GLN A O 1
ATOM 1475 N N . GLU A 1 182 ? 4.143 9.162 -28.063 1.00 97.50 182 GLU A N 1
ATOM 1476 C CA . GLU A 1 182 ? 2.794 8.621 -27.874 1.00 97.50 182 GLU A CA 1
ATOM 1477 C C . GLU A 1 182 ? 2.517 7.530 -28.910 1.00 97.50 182 GLU A C 1
ATOM 1479 O O . GLU A 1 182 ? 2.813 7.696 -30.094 1.00 97.50 182 GLU A O 1
ATOM 1484 N N . LEU A 1 183 ? 1.883 6.441 -28.479 1.00 97.00 183 LEU A N 1
ATOM 1485 C CA . LEU A 1 183 ? 1.348 5.438 -29.393 1.00 97.00 183 LEU A CA 1
ATOM 1486 C C . LEU A 1 183 ? -0.009 5.900 -29.946 1.00 97.00 183 LEU A C 1
ATOM 1488 O O . LEU A 1 183 ? -0.865 6.378 -29.196 1.00 97.00 183 LEU A O 1
ATOM 1492 N N . ASP A 1 184 ? -0.270 5.680 -31.238 1.00 96.06 184 ASP A N 1
ATOM 1493 C CA . ASP A 1 184 ? -1.627 5.819 -31.779 1.00 96.06 184 ASP A CA 1
ATOM 1494 C C . ASP A 1 184 ? -2.507 4.640 -31.327 1.00 96.06 184 ASP A C 1
ATOM 1496 O O . ASP A 1 184 ? -2.760 3.672 -32.050 1.00 96.06 184 ASP A O 1
ATOM 1500 N N . TRP A 1 185 ? -3.008 4.729 -30.096 1.00 94.94 185 TRP A N 1
ATOM 1501 C CA . TRP A 1 185 ? -3.869 3.713 -29.495 1.00 94.94 185 TRP A CA 1
ATOM 1502 C C . TRP A 1 185 ? -5.124 3.418 -30.318 1.00 94.94 185 TRP A C 1
ATOM 1504 O O . TRP A 1 185 ? -5.617 2.289 -30.295 1.00 94.94 185 TRP A O 1
ATOM 1514 N N . LYS A 1 186 ? -5.664 4.406 -31.044 1.00 95.12 186 LYS A N 1
ATOM 1515 C CA . LYS A 1 186 ? -6.855 4.204 -31.881 1.00 95.12 186 LYS A CA 1
ATOM 1516 C C . LYS A 1 186 ? -6.514 3.331 -33.082 1.00 95.12 186 LYS A C 1
ATOM 1518 O O . LYS A 1 186 ? -7.268 2.406 -33.385 1.00 95.12 186 LYS A O 1
ATOM 1523 N N . LEU A 1 187 ? -5.382 3.597 -33.732 1.00 95.94 187 LEU A N 1
ATOM 1524 C CA . LEU A 1 187 ? -4.879 2.773 -34.825 1.00 95.94 187 LEU A CA 1
ATOM 1525 C C . LEU A 1 187 ? -4.597 1.343 -34.355 1.00 95.94 187 LEU A C 1
ATOM 1527 O O . LEU A 1 187 ? -5.105 0.401 -34.962 1.00 95.94 187 LEU A O 1
ATOM 1531 N N . TYR A 1 188 ? -3.856 1.169 -33.256 1.00 95.69 188 TYR A N 1
ATOM 1532 C CA . TYR A 1 188 ? -3.470 -0.162 -32.774 1.00 95.69 188 TYR A CA 1
ATOM 1533 C C . TYR A 1 188 ? -4.680 -0.988 -32.325 1.00 95.69 188 TYR A C 1
ATOM 1535 O O . TYR A 1 188 ? -4.802 -2.145 -32.725 1.00 95.69 188 TYR A O 1
ATOM 1543 N N . ARG A 1 189 ? -5.638 -0.393 -31.598 1.00 94.44 189 ARG A N 1
ATOM 1544 C CA . ARG A 1 189 ? -6.889 -1.077 -31.204 1.00 94.44 189 ARG A CA 1
ATOM 1545 C C . ARG A 1 189 ? -7.783 -1.441 -32.393 1.00 94.44 189 ARG A C 1
ATOM 1547 O O . ARG A 1 189 ? -8.598 -2.347 -32.277 1.00 94.44 189 ARG A O 1
ATOM 1554 N N . LYS A 1 190 ? -7.658 -0.742 -33.528 1.00 95.81 190 LYS A N 1
ATOM 1555 C CA . LYS A 1 190 ? -8.363 -1.087 -34.773 1.00 95.81 190 LYS A CA 1
ATOM 1556 C C . LYS A 1 190 ? -7.632 -2.173 -35.568 1.00 95.81 190 LYS A C 1
ATOM 1558 O O . LYS A 1 190 ? -8.284 -3.003 -36.194 1.00 95.81 190 LYS A O 1
ATOM 1563 N N . LYS A 1 191 ? -6.297 -2.131 -35.587 1.00 95.88 191 LYS A N 1
ATOM 1564 C CA . LYS A 1 191 ? -5.441 -3.045 -36.359 1.00 95.88 191 LYS A CA 1
ATOM 1565 C C . LYS A 1 191 ? -5.343 -4.429 -35.713 1.00 95.88 191 LYS A C 1
ATOM 1567 O O . LYS A 1 191 ? -5.322 -5.424 -36.432 1.00 95.88 191 LYS A O 1
ATOM 1572 N N . TYR A 1 192 ? -5.311 -4.496 -34.384 1.00 92.88 192 TYR A N 1
ATOM 1573 C CA . TYR A 1 192 ? -5.075 -5.725 -33.632 1.00 92.88 192 TYR A CA 1
ATOM 1574 C C . TYR A 1 192 ? -6.295 -6.138 -32.811 1.00 92.88 192 TYR A C 1
ATOM 1576 O O . TYR A 1 192 ? -6.958 -5.306 -32.199 1.00 92.88 192 TYR A O 1
ATOM 1584 N N . LYS A 1 193 ? -6.565 -7.450 -32.756 1.00 87.88 193 LYS A N 1
ATOM 1585 C CA . LYS A 1 193 ? -7.665 -8.018 -31.956 1.00 87.88 193 LYS A CA 1
ATOM 1586 C C . LYS A 1 193 ? -7.494 -7.734 -30.458 1.00 87.88 193 LYS A C 1
ATOM 1588 O O . LYS A 1 193 ? -8.480 -7.537 -29.757 1.00 87.88 193 LYS A O 1
ATOM 1593 N N . SER A 1 194 ? -6.251 -7.741 -29.979 1.00 89.75 194 SER A N 1
ATOM 1594 C CA . SER A 1 194 ? -5.876 -7.386 -28.612 1.00 89.75 194 SER A CA 1
ATOM 1595 C C . SER A 1 194 ? -4.592 -6.568 -28.642 1.00 89.75 194 SER A C 1
ATOM 1597 O O . SER A 1 194 ? -3.700 -6.846 -29.441 1.00 89.75 194 SER A O 1
ATOM 1599 N N . VAL A 1 195 ? -4.510 -5.576 -27.759 1.00 92.94 195 VAL A N 1
ATOM 1600 C CA . VAL A 1 195 ? -3.318 -4.739 -27.557 1.00 92.94 195 VAL A CA 1
ATOM 1601 C C . VAL A 1 195 ? -2.608 -5.050 -26.239 1.00 92.94 195 VAL A C 1
ATOM 1603 O O . VAL A 1 195 ? -1.657 -4.361 -25.902 1.00 92.94 195 VAL A O 1
ATOM 1606 N N . GLY A 1 196 ? -3.037 -6.081 -25.498 1.00 91.69 196 GLY A N 1
ATOM 1607 C CA . GLY A 1 196 ? -2.459 -6.416 -24.189 1.00 91.69 196 GLY A CA 1
ATOM 1608 C C . GLY A 1 196 ? -0.962 -6.739 -24.253 1.00 91.69 196 GLY A C 1
ATOM 1609 O O . GLY A 1 196 ? -0.220 -6.420 -23.337 1.00 91.69 196 GLY A O 1
ATOM 1610 N N . ARG A 1 197 ? -0.488 -7.307 -25.366 1.00 93.25 197 ARG A N 1
ATOM 1611 C CA . ARG A 1 197 ? 0.940 -7.542 -25.631 1.00 93.25 197 ARG A CA 1
ATOM 1612 C C . ARG A 1 197 ? 1.471 -6.618 -26.721 1.00 93.25 197 ARG A C 1
ATOM 1614 O O . ARG A 1 197 ? 1.988 -7.069 -27.742 1.00 93.25 197 ARG A O 1
ATOM 1621 N N . VAL A 1 198 ? 1.261 -5.313 -26.539 1.00 95.69 198 VAL A N 1
ATOM 1622 C CA . VAL A 1 198 ? 1.745 -4.300 -27.489 1.00 95.69 198 VAL A CA 1
ATOM 1623 C C . VAL A 1 198 ? 3.271 -4.277 -27.584 1.00 95.69 198 VAL A C 1
ATOM 1625 O O . VAL A 1 198 ? 3.787 -3.955 -28.645 1.00 95.69 198 VAL A O 1
ATOM 1628 N N . ASP A 1 199 ? 3.985 -4.733 -26.554 1.00 95.12 199 ASP A N 1
ATOM 1629 C CA . ASP A 1 199 ? 5.427 -4.990 -26.607 1.00 95.12 199 ASP A CA 1
ATOM 1630 C C . ASP A 1 199 ? 5.813 -5.920 -27.761 1.00 95.12 199 ASP A C 1
ATOM 1632 O O . ASP A 1 199 ? 6.653 -5.581 -28.593 1.00 95.12 199 ASP A O 1
ATOM 1636 N N . ARG A 1 200 ? 5.135 -7.067 -27.860 1.00 94.62 200 ARG A N 1
ATOM 1637 C CA . ARG A 1 200 ? 5.373 -8.071 -28.903 1.00 94.62 200 ARG A CA 1
ATOM 1638 C C . ARG A 1 200 ? 5.037 -7.538 -30.288 1.00 94.62 200 ARG A C 1
ATOM 1640 O O . ARG A 1 200 ? 5.738 -7.845 -31.250 1.00 94.62 200 ARG A O 1
ATOM 1647 N N . ILE A 1 201 ? 3.966 -6.747 -30.373 1.00 96.31 201 ILE A N 1
ATOM 1648 C CA . ILE A 1 201 ? 3.504 -6.113 -31.610 1.00 96.31 201 ILE A CA 1
ATOM 1649 C C . ILE A 1 201 ? 4.532 -5.092 -32.105 1.00 96.31 201 ILE A C 1
ATOM 1651 O O . ILE A 1 201 ? 4.910 -5.144 -33.270 1.00 96.31 201 ILE A O 1
ATOM 1655 N N . LEU A 1 202 ? 4.991 -4.192 -31.232 1.00 96.69 202 LEU A N 1
ATOM 1656 C CA . LEU A 1 202 ? 5.983 -3.174 -31.578 1.00 96.69 202 LEU A CA 1
ATOM 1657 C C . LEU A 1 202 ? 7.298 -3.824 -32.012 1.00 96.69 202 LEU A C 1
ATOM 1659 O O . LEU A 1 202 ? 7.791 -3.501 -33.092 1.00 96.69 202 LEU A O 1
ATOM 1663 N N . LYS A 1 203 ? 7.796 -4.812 -31.253 1.00 94.94 203 LYS A N 1
ATOM 1664 C CA . LYS A 1 203 ? 9.011 -5.567 -31.609 1.00 94.94 203 LYS A CA 1
ATOM 1665 C C . LYS A 1 203 ? 8.882 -6.216 -32.998 1.00 94.94 203 LYS A C 1
ATOM 1667 O O . LYS A 1 203 ? 9.774 -6.071 -33.827 1.00 94.94 203 LYS A O 1
ATOM 1672 N N . ALA A 1 204 ? 7.738 -6.833 -33.310 1.00 95.12 204 ALA A N 1
ATOM 1673 C CA . ALA A 1 204 ? 7.480 -7.422 -34.631 1.00 95.12 204 ALA A CA 1
ATOM 1674 C C . ALA A 1 204 ? 7.364 -6.389 -35.774 1.00 95.12 204 ALA A C 1
ATOM 1676 O O . ALA A 1 204 ? 7.567 -6.729 -36.938 1.00 95.12 204 ALA A O 1
ATOM 1677 N N . GLU A 1 205 ? 7.052 -5.129 -35.463 1.00 95.75 205 GLU A N 1
ATOM 1678 C CA . GLU A 1 205 ? 7.070 -4.007 -36.410 1.00 95.75 205 GLU A CA 1
ATOM 1679 C C . GLU A 1 205 ? 8.449 -3.321 -36.502 1.00 95.75 205 GLU A C 1
ATOM 1681 O O . GLU A 1 205 ? 8.590 -2.329 -37.217 1.00 95.75 205 GLU A O 1
ATOM 1686 N N . GLY A 1 206 ? 9.470 -3.845 -35.811 1.00 95.31 206 GLY A N 1
ATOM 1687 C CA . GLY A 1 206 ? 10.818 -3.271 -35.766 1.00 95.31 206 GLY A CA 1
ATOM 1688 C C . GLY A 1 206 ? 10.933 -2.030 -34.876 1.00 95.31 206 GLY A C 1
ATOM 1689 O O . GLY A 1 206 ? 11.840 -1.222 -35.066 1.00 95.31 206 GLY A O 1
ATOM 1690 N N . LEU A 1 207 ? 10.003 -1.856 -33.935 1.00 96.06 207 LEU A N 1
ATOM 1691 C CA . LEU A 1 207 ? 9.945 -0.743 -32.990 1.00 96.06 207 LEU A CA 1
ATOM 1692 C C . LEU A 1 207 ? 10.293 -1.219 -31.573 1.00 96.06 207 LEU A C 1
ATOM 1694 O O . LEU A 1 207 ? 9.919 -2.320 -31.169 1.00 96.06 207 LEU A O 1
ATOM 1698 N N . ALA A 1 208 ? 10.966 -0.373 -30.792 1.00 94.00 208 ALA A N 1
ATOM 1699 C CA . ALA A 1 208 ? 11.264 -0.654 -29.391 1.00 94.00 208 ALA A CA 1
ATOM 1700 C C . ALA A 1 208 ? 10.133 -0.129 -28.487 1.00 94.00 208 ALA A C 1
ATOM 1702 O O . ALA A 1 208 ? 9.816 1.059 -28.564 1.00 94.00 208 ALA A O 1
ATOM 1703 N N . PRO A 1 209 ? 9.528 -0.959 -27.615 1.00 95.00 209 PRO A N 1
ATOM 1704 C CA . PRO A 1 209 ? 8.532 -0.491 -26.647 1.00 95.00 209 PRO A CA 1
ATOM 1705 C C . PRO A 1 209 ? 9.053 0.633 -25.744 1.00 95.00 209 PRO A C 1
ATOM 1707 O O . PRO A 1 209 ? 8.302 1.561 -25.459 1.00 95.00 209 PRO A O 1
ATOM 1710 N N . ASP A 1 210 ? 10.348 0.607 -25.407 1.00 95.56 210 ASP A N 1
ATOM 1711 C CA . ASP A 1 210 ? 11.035 1.627 -24.603 1.00 95.56 210 ASP A CA 1
ATOM 1712 C C . ASP A 1 210 ? 10.988 3.047 -25.203 1.00 95.56 210 ASP A C 1
ATOM 1714 O O . ASP A 1 210 ? 11.238 4.022 -24.496 1.00 95.56 210 ASP A O 1
ATOM 1718 N N . ASP A 1 211 ? 10.687 3.188 -26.500 1.00 96.44 211 ASP A N 1
ATOM 1719 C CA . ASP A 1 211 ? 10.566 4.489 -27.168 1.00 96.44 211 ASP A CA 1
ATOM 1720 C C . ASP A 1 211 ? 9.166 5.115 -27.027 1.00 96.44 211 ASP A C 1
ATOM 1722 O O . ASP A 1 211 ? 8.970 6.273 -27.423 1.00 96.44 211 ASP A O 1
ATOM 1726 N N . PHE A 1 212 ? 8.192 4.382 -26.472 1.00 97.88 212 PHE A N 1
ATOM 1727 C CA . PHE A 1 212 ? 6.790 4.788 -26.407 1.00 97.88 212 PHE A CA 1
ATOM 1728 C C . PHE A 1 212 ? 6.247 4.843 -24.982 1.00 97.88 212 PHE A C 1
ATOM 1730 O O . PHE A 1 212 ? 6.580 4.047 -24.117 1.00 97.88 212 PHE A O 1
ATOM 1737 N N . LYS A 1 213 ? 5.279 5.732 -24.763 1.00 97.50 213 LYS A N 1
ATOM 1738 C CA . LYS A 1 213 ? 4.485 5.818 -23.533 1.00 97.50 213 LYS A CA 1
ATOM 1739 C C . LYS A 1 213 ? 3.431 4.713 -23.483 1.00 97.50 213 LYS A C 1
ATOM 1741 O O . LYS A 1 213 ? 2.230 4.972 -23.599 1.00 97.50 213 LYS A O 1
ATOM 1746 N N . VAL A 1 214 ? 3.883 3.472 -23.349 1.00 97.19 214 VAL A N 1
ATOM 1747 C CA . VAL A 1 214 ? 3.039 2.274 -23.280 1.00 97.19 214 VAL A CA 1
ATOM 1748 C C . VAL A 1 214 ? 3.339 1.510 -22.006 1.00 97.19 214 VAL A C 1
ATOM 1750 O O . VAL A 1 214 ? 4.495 1.318 -21.677 1.00 97.19 214 VAL A O 1
ATOM 1753 N N . ALA A 1 215 ? 2.310 1.051 -21.304 1.00 97.25 215 ALA A N 1
ATOM 1754 C CA . ALA A 1 215 ? 2.490 0.242 -20.106 1.00 97.25 215 ALA A CA 1
ATOM 1755 C C . ALA A 1 215 ? 1.758 -1.096 -20.214 1.00 97.25 215 ALA A C 1
ATOM 1757 O O . ALA A 1 215 ? 0.617 -1.166 -20.694 1.00 97.25 215 ALA A O 1
ATOM 1758 N N . LYS A 1 216 ? 2.385 -2.172 -19.736 1.00 96.94 216 LYS A N 1
ATOM 1759 C CA . LYS A 1 216 ? 1.756 -3.494 -19.587 1.00 96.94 216 LYS A CA 1
ATOM 1760 C C . LYS A 1 216 ? 0.638 -3.430 -18.554 1.00 96.94 216 LYS A C 1
ATOM 1762 O O . LYS A 1 216 ? -0.467 -3.932 -18.769 1.00 96.94 216 LYS A O 1
ATOM 1767 N N . GLN A 1 217 ? 0.939 -2.783 -17.436 1.00 97.44 217 GLN A N 1
ATOM 1768 C CA . GLN A 1 217 ? 0.123 -2.696 -16.233 1.00 97.44 217 GLN A CA 1
ATOM 1769 C C . GLN A 1 217 ? 0.482 -1.415 -15.453 1.00 97.44 217 GLN A C 1
ATOM 1771 O O . GLN A 1 217 ? 1.484 -0.779 -15.771 1.00 97.44 217 GLN A O 1
ATOM 1776 N N . PRO A 1 218 ? -0.320 -1.012 -14.453 1.00 97.62 218 PRO A N 1
ATOM 1777 C CA . PRO A 1 218 ? -0.014 0.101 -13.566 1.00 97.62 218 PRO A CA 1
ATOM 1778 C C . PRO A 1 218 ? 1.377 -0.007 -12.938 1.00 97.62 218 PRO A C 1
ATOM 1780 O O . PRO A 1 218 ? 1.670 -0.986 -12.258 1.00 97.62 218 PRO A O 1
ATOM 1783 N N . ASP A 1 219 ? 2.186 1.035 -13.124 1.00 98.19 219 ASP A N 1
ATOM 1784 C CA . ASP A 1 219 ? 3.517 1.180 -12.525 1.00 98.19 219 ASP A CA 1
ATOM 1785 C C . ASP A 1 219 ? 3.544 2.375 -11.574 1.00 98.19 219 ASP A C 1
ATOM 1787 O O . ASP A 1 219 ? 3.365 2.194 -10.373 1.00 98.19 219 ASP A O 1
ATOM 1791 N N . ALA A 1 220 ? 3.593 3.608 -12.092 1.00 97.38 220 ALA A N 1
ATOM 1792 C CA . ALA A 1 220 ? 3.483 4.806 -11.257 1.00 97.38 220 ALA A CA 1
ATOM 1793 C C . ALA A 1 220 ? 2.187 4.800 -10.432 1.00 97.38 220 ALA A C 1
ATOM 1795 O O . ALA A 1 220 ? 2.165 5.237 -9.290 1.00 97.38 220 ALA A O 1
ATOM 1796 N N . LEU A 1 221 ? 1.108 4.248 -10.994 1.00 97.75 221 LEU A N 1
ATOM 1797 C CA . LEU A 1 221 ? -0.169 4.086 -10.306 1.00 97.75 221 LEU A CA 1
ATOM 1798 C C . LEU A 1 221 ? -0.142 3.034 -9.183 1.00 97.75 221 LEU A C 1
ATOM 1800 O O . LEU A 1 221 ? -0.950 3.115 -8.258 1.00 97.75 221 LEU A O 1
ATOM 1804 N N . MET A 1 222 ? 0.791 2.080 -9.222 1.00 97.69 222 MET A N 1
ATOM 1805 C CA . MET A 1 222 ? 0.896 0.997 -8.242 1.00 97.69 222 MET A CA 1
ATOM 1806 C C . MET A 1 222 ? 1.149 1.517 -6.819 1.00 97.69 222 MET A C 1
ATOM 1808 O O . MET A 1 222 ? 0.729 0.879 -5.855 1.00 97.69 222 MET A O 1
ATOM 1812 N N . ILE A 1 223 ? 1.732 2.712 -6.649 1.00 97.06 223 ILE A N 1
ATOM 1813 C CA . ILE A 1 223 ? 1.908 3.302 -5.310 1.00 97.06 223 ILE A CA 1
ATOM 1814 C C . ILE A 1 223 ? 0.567 3.509 -4.593 1.00 97.06 223 ILE A C 1
ATOM 1816 O O . ILE A 1 223 ? 0.484 3.244 -3.401 1.00 97.06 223 ILE A O 1
ATOM 1820 N N . TRP A 1 224 ? -0.506 3.889 -5.301 1.00 95.69 224 TRP A N 1
ATOM 1821 C CA . TRP A 1 224 ? -1.839 4.084 -4.705 1.00 95.69 224 TRP A CA 1
ATOM 1822 C C . TRP A 1 224 ? -2.597 2.772 -4.477 1.00 95.69 224 TRP A C 1
ATOM 1824 O O . TRP A 1 224 ? -3.634 2.763 -3.813 1.00 95.69 224 TRP A O 1
ATOM 1834 N N . TYR A 1 225 ? -2.105 1.656 -5.019 1.00 94.56 225 TYR A N 1
ATOM 1835 C CA . TYR A 1 225 ? -2.590 0.331 -4.638 1.00 94.56 225 TYR A CA 1
ATOM 1836 C C . TYR A 1 225 ? -2.066 -0.075 -3.255 1.00 94.56 225 TYR A C 1
ATOM 1838 O O . TYR A 1 225 ? -2.777 -0.723 -2.481 1.00 94.56 225 TYR A O 1
ATOM 1846 N N . VAL A 1 226 ? -0.822 0.309 -2.951 1.00 94.25 226 VAL A N 1
ATOM 1847 C CA . VAL A 1 226 ? -0.109 -0.096 -1.735 1.00 94.25 226 VAL A CA 1
ATOM 1848 C C . VAL A 1 226 ? -0.298 0.904 -0.593 1.00 94.25 226 VAL A C 1
ATOM 1850 O O . VAL A 1 226 ? -0.520 0.476 0.540 1.00 94.25 226 VAL A O 1
ATOM 1853 N N . LEU A 1 227 ? -0.232 2.201 -0.895 1.00 93.75 227 LEU A N 1
ATOM 1854 C CA . LEU A 1 227 ? -0.215 3.308 0.060 1.00 93.75 227 LEU A CA 1
ATOM 1855 C C . LEU A 1 227 ? -1.446 4.203 -0.082 1.00 93.75 227 LEU A C 1
ATOM 1857 O O . LEU A 1 227 ? -2.066 4.310 -1.143 1.00 93.75 227 LEU A O 1
ATOM 1861 N N . THR A 1 228 ? -1.785 4.900 0.998 1.00 91.06 228 THR A N 1
ATOM 1862 C CA . THR A 1 228 ? -2.831 5.924 0.973 1.00 91.06 228 THR A CA 1
ATOM 1863 C C . THR A 1 228 ? -2.348 7.217 0.292 1.00 91.06 228 THR A C 1
ATOM 1865 O O . THR A 1 228 ? -1.150 7.509 0.301 1.00 91.06 228 THR A O 1
ATOM 1868 N N . PRO A 1 229 ? -3.261 8.049 -0.258 1.00 91.56 229 PRO A N 1
ATOM 1869 C CA . PRO A 1 229 ? -2.892 9.355 -0.816 1.00 91.56 229 PRO A CA 1
ATOM 1870 C C . PRO A 1 229 ? -2.098 10.241 0.158 1.00 91.56 229 PRO A C 1
ATOM 1872 O O . PRO A 1 229 ? -1.138 10.886 -0.256 1.00 91.56 229 PRO A O 1
ATOM 1875 N N . SER A 1 230 ? -2.437 10.188 1.449 1.00 90.00 230 SER A N 1
ATOM 1876 C CA . SER A 1 230 ? -1.766 10.969 2.490 1.00 90.00 230 SER A CA 1
ATOM 1877 C C . SER A 1 230 ? -0.353 10.472 2.798 1.00 90.00 230 SER A C 1
ATOM 1879 O O . SER A 1 230 ? 0.566 11.276 2.952 1.00 90.00 230 SER A O 1
ATOM 1881 N N . GLU A 1 231 ? -0.126 9.154 2.815 1.00 93.94 231 GLU A N 1
ATOM 1882 C CA . GLU A 1 231 ? 1.232 8.607 2.943 1.00 93.94 231 GLU A CA 1
ATOM 1883 C C . GLU A 1 231 ? 2.114 9.007 1.760 1.00 93.94 231 GLU A C 1
ATOM 1885 O O . GLU A 1 231 ? 3.264 9.396 1.959 1.00 93.94 231 GLU A O 1
ATOM 1890 N N . ILE A 1 232 ? 1.573 8.954 0.539 1.00 97.44 232 ILE A N 1
ATOM 1891 C CA . ILE A 1 232 ? 2.295 9.363 -0.670 1.00 97.44 232 ILE A CA 1
ATOM 1892 C C . ILE A 1 232 ? 2.632 10.853 -0.597 1.00 97.44 232 ILE A C 1
ATOM 1894 O O . ILE A 1 232 ? 3.787 11.213 -0.800 1.00 97.44 232 ILE A O 1
ATOM 1898 N N . SER A 1 233 ? 1.668 11.708 -0.244 1.00 96.62 233 SER A N 1
ATOM 1899 C CA . SER A 1 233 ? 1.891 13.148 -0.062 1.00 96.62 233 SER A CA 1
ATOM 1900 C C . SER A 1 233 ? 2.972 13.433 0.988 1.00 96.62 233 SER A C 1
ATOM 1902 O O . SER A 1 233 ? 3.910 14.185 0.735 1.00 96.62 233 SER A O 1
ATOM 1904 N N . SER A 1 234 ? 2.932 12.741 2.132 1.00 96.56 234 SER A N 1
ATOM 1905 C CA . SER A 1 234 ? 3.956 12.848 3.180 1.00 96.56 234 SER A CA 1
ATOM 1906 C C . SER A 1 234 ? 5.350 12.397 2.721 1.00 96.56 234 SER A C 1
ATOM 1908 O O . SER A 1 234 ? 6.366 12.946 3.162 1.00 96.56 234 SER A O 1
ATOM 1910 N N . ILE A 1 235 ? 5.436 11.367 1.876 1.00 98.50 235 ILE A N 1
ATOM 1911 C CA . ILE A 1 235 ? 6.708 10.935 1.284 1.00 98.50 235 ILE A CA 1
ATOM 1912 C C . ILE A 1 235 ? 7.216 11.997 0.314 1.00 98.50 235 ILE A C 1
ATOM 1914 O O . ILE A 1 235 ? 8.355 12.434 0.447 1.00 98.50 235 ILE A O 1
ATOM 1918 N N . LEU A 1 236 ? 6.364 12.451 -0.604 1.00 98.56 236 LEU A N 1
ATOM 1919 C CA . LEU A 1 236 ? 6.710 13.442 -1.617 1.00 98.56 236 LEU A CA 1
ATOM 1920 C C . LEU A 1 236 ? 7.144 14.776 -0.996 1.00 98.56 236 LEU A C 1
ATOM 1922 O O . LEU A 1 236 ? 8.200 15.281 -1.370 1.00 98.56 236 LEU A O 1
ATOM 1926 N N . SER A 1 237 ? 6.425 15.290 0.007 1.00 97.88 237 SER A N 1
ATOM 1927 C CA . SER A 1 237 ? 6.812 16.512 0.730 1.00 97.88 237 SER A CA 1
ATOM 1928 C C . SER A 1 237 ? 8.176 16.348 1.411 1.00 97.88 237 SER A C 1
ATOM 1930 O O . SER A 1 237 ? 9.048 17.205 1.281 1.00 97.88 237 SER A O 1
ATOM 1932 N N . GLY A 1 238 ? 8.439 15.183 2.020 1.00 97.75 238 GLY A N 1
ATOM 1933 C CA . GLY A 1 238 ? 9.756 14.855 2.579 1.00 97.75 238 GLY A CA 1
ATOM 1934 C C . GLY A 1 238 ? 10.895 14.833 1.550 1.00 97.75 238 GLY A C 1
ATOM 1935 O O . GLY A 1 238 ? 12.042 15.074 1.918 1.00 97.75 238 GLY A O 1
ATOM 1936 N N . LEU A 1 239 ? 10.581 14.585 0.275 1.00 98.25 239 LEU A N 1
ATOM 1937 C CA . LEU A 1 239 ? 11.506 14.639 -0.864 1.00 98.25 239 LEU A CA 1
ATOM 1938 C C . LEU A 1 239 ? 11.537 16.017 -1.560 1.00 98.25 239 LEU A C 1
ATOM 1940 O O . LEU A 1 239 ? 12.211 16.178 -2.580 1.00 98.25 239 LEU A O 1
ATOM 1944 N N . GLY A 1 240 ? 10.818 17.011 -1.028 1.00 97.00 240 GLY A N 1
ATOM 1945 C CA . GLY A 1 240 ? 10.754 18.373 -1.562 1.00 97.00 240 GLY A CA 1
ATOM 1946 C C . GLY A 1 240 ? 9.671 18.605 -2.621 1.00 97.00 240 GLY A C 1
ATOM 1947 O O . GLY A 1 240 ? 9.776 19.557 -3.394 1.00 97.00 240 GLY A O 1
ATOM 1948 N N . HIS A 1 241 ? 8.647 17.752 -2.681 1.00 97.06 241 HIS A N 1
ATOM 1949 C CA . HIS A 1 241 ? 7.526 17.856 -3.615 1.00 97.06 241 HIS A CA 1
ATOM 1950 C C . HIS A 1 241 ? 6.198 18.043 -2.872 1.00 97.06 241 HIS A C 1
ATOM 1952 O O . HIS A 1 241 ? 5.619 17.088 -2.358 1.00 97.06 241 HIS A O 1
ATOM 1958 N N . GLU A 1 242 ? 5.686 19.270 -2.855 1.00 94.94 242 GLU A N 1
ATOM 1959 C CA . GLU A 1 242 ? 4.413 19.586 -2.204 1.00 94.94 242 GLU A CA 1
ATOM 1960 C C . GLU A 1 242 ? 3.207 19.143 -3.046 1.00 94.94 242 GLU A C 1
ATOM 1962 O O . GLU A 1 242 ? 3.127 19.409 -4.249 1.00 94.94 242 GLU A O 1
ATOM 1967 N N . VAL A 1 243 ? 2.247 18.475 -2.400 1.00 93.88 243 VAL A N 1
ATOM 1968 C CA . VAL A 1 243 ? 0.995 18.011 -3.013 1.00 93.88 243 VAL A CA 1
ATOM 1969 C C . VAL A 1 243 ? -0.184 18.545 -2.201 1.00 93.88 243 VAL A C 1
ATOM 1971 O O . VAL A 1 243 ? -0.615 17.933 -1.230 1.00 93.88 243 VAL A O 1
ATOM 1974 N N . GLU A 1 244 ? -0.720 19.693 -2.617 1.00 87.06 244 GLU A N 1
ATOM 1975 C CA . GLU A 1 244 ? -1.830 20.360 -1.916 1.00 87.06 244 GLU A CA 1
ATOM 1976 C C . GLU A 1 244 ? -3.163 19.598 -2.037 1.00 87.06 244 GLU A C 1
ATOM 1978 O O . GLU A 1 244 ? -3.906 19.464 -1.069 1.00 87.06 244 GLU A O 1
ATOM 1983 N N . ASP A 1 245 ? -3.468 19.083 -3.233 1.00 91.75 245 ASP A N 1
ATOM 1984 C CA . ASP A 1 245 ? -4.677 18.300 -3.517 1.00 91.75 245 ASP A CA 1
ATOM 1985 C C . ASP A 1 245 ? -4.297 16.855 -3.855 1.00 91.75 245 ASP A C 1
ATOM 1987 O O . ASP A 1 245 ? -4.046 16.510 -5.015 1.00 91.75 245 ASP A O 1
ATOM 1991 N N . GLU A 1 246 ? -4.252 16.006 -2.826 1.00 92.75 246 GLU A N 1
ATOM 1992 C CA . GLU A 1 246 ? -3.872 14.591 -2.928 1.00 92.75 246 GLU A CA 1
ATOM 1993 C C . GLU A 1 246 ? -4.781 13.811 -3.891 1.00 92.75 246 GLU A C 1
ATOM 1995 O O . GLU A 1 246 ? -4.314 13.000 -4.697 1.00 92.75 246 GLU A O 1
ATOM 2000 N N . ILE A 1 247 ? -6.093 14.068 -3.835 1.00 91.00 247 ILE A N 1
ATOM 2001 C CA . ILE A 1 247 ? -7.083 13.365 -4.657 1.00 91.00 247 ILE A CA 1
ATOM 2002 C C . ILE A 1 247 ? -7.051 13.884 -6.092 1.00 91.00 247 ILE A C 1
ATOM 2004 O O . ILE A 1 247 ? -7.146 13.092 -7.032 1.00 91.00 247 ILE A O 1
ATOM 2008 N N . GLY A 1 248 ? -6.887 15.190 -6.297 1.00 93.69 248 GLY A N 1
ATOM 2009 C CA . GLY A 1 248 ? -6.670 15.759 -7.624 1.00 93.69 248 GLY A CA 1
ATOM 2010 C C . GLY A 1 248 ? -5.375 15.269 -8.260 1.00 93.69 248 GLY A C 1
ATOM 2011 O O . GLY A 1 248 ? -5.377 14.931 -9.443 1.00 93.69 248 GLY A O 1
ATOM 2012 N N . PHE A 1 249 ? -4.288 15.165 -7.492 1.00 96.75 249 PHE A N 1
ATOM 2013 C CA . PHE A 1 249 ? -3.018 14.604 -7.957 1.00 96.75 249 PHE A CA 1
ATOM 2014 C C . PHE A 1 249 ? -3.169 13.141 -8.379 1.00 96.75 249 PHE A C 1
ATOM 2016 O O . PHE A 1 249 ? -2.776 12.783 -9.493 1.00 96.75 249 PHE A O 1
ATOM 2023 N N . LEU A 1 250 ? -3.830 12.320 -7.557 1.00 96.06 250 LEU A N 1
ATOM 2024 C CA . LEU A 1 250 ? -4.171 10.945 -7.914 1.00 96.06 250 LEU A CA 1
ATOM 2025 C C . LEU A 1 250 ? -5.014 10.880 -9.196 1.00 96.06 250 LEU A C 1
ATOM 2027 O O . LEU A 1 250 ? -4.680 10.130 -10.108 1.00 96.06 250 LEU A O 1
ATOM 2031 N N . ARG A 1 251 ? -6.084 11.678 -9.303 1.00 95.50 251 ARG A N 1
ATOM 2032 C CA . ARG A 1 251 ? -6.974 11.681 -10.478 1.00 95.50 251 ARG A CA 1
ATOM 2033 C C . ARG A 1 251 ? -6.239 12.063 -11.762 1.00 95.50 251 ARG A C 1
ATOM 2035 O O . ARG A 1 251 ? -6.441 11.402 -12.777 1.00 95.50 251 ARG A O 1
ATOM 2042 N N . ARG A 1 252 ? -5.371 13.081 -11.715 1.00 96.62 252 ARG A N 1
ATOM 2043 C CA . ARG A 1 252 ? -4.548 13.498 -12.864 1.00 96.62 252 ARG A CA 1
ATOM 2044 C C . ARG A 1 252 ? -3.643 12.366 -13.343 1.00 96.62 252 ARG A C 1
ATOM 2046 O O . ARG A 1 252 ? -3.616 12.076 -14.536 1.00 96.62 252 ARG A O 1
ATOM 2053 N N . ASN A 1 253 ? -2.951 11.700 -12.420 1.00 97.88 253 ASN A N 1
ATOM 2054 C CA . ASN A 1 253 ? -2.097 10.560 -12.752 1.00 97.88 253 ASN A CA 1
ATOM 2055 C C . ASN A 1 253 ? -2.919 9.360 -13.243 1.00 97.88 253 ASN A C 1
ATOM 2057 O O . ASN A 1 253 ? -2.535 8.718 -14.218 1.00 97.88 253 ASN A O 1
ATOM 2061 N N . TYR A 1 254 ? -4.080 9.094 -12.638 1.00 96.19 254 TYR A N 1
ATOM 2062 C CA . TYR A 1 254 ? -4.990 8.036 -13.075 1.00 96.19 254 TYR A CA 1
ATOM 2063 C C . TYR A 1 254 ? -5.415 8.230 -14.530 1.00 96.19 254 TYR A C 1
ATOM 2065 O O . TYR A 1 254 ? -5.218 7.333 -15.343 1.00 96.19 254 TYR A O 1
ATOM 2073 N N . ASP A 1 255 ? -5.920 9.413 -14.889 1.00 95.50 255 ASP A N 1
ATOM 2074 C CA . ASP A 1 255 ? -6.343 9.703 -16.263 1.00 95.50 255 ASP A CA 1
ATOM 2075 C C . ASP A 1 255 ? -5.160 9.691 -17.249 1.00 95.50 255 ASP A C 1
ATOM 2077 O O . ASP A 1 255 ? -5.303 9.250 -18.395 1.00 95.50 255 ASP A O 1
ATOM 2081 N N . TYR A 1 256 ? -3.978 10.138 -16.816 1.00 97.56 256 TYR A N 1
ATOM 2082 C CA . TYR A 1 256 ? -2.771 10.117 -17.640 1.00 97.56 256 TYR A CA 1
ATOM 2083 C C . TYR A 1 256 ? -2.339 8.683 -17.989 1.00 97.56 256 TYR A C 1
ATOM 2085 O O . TYR A 1 256 ? -2.181 8.358 -19.170 1.00 97.56 256 TYR A O 1
ATOM 2093 N N . TYR A 1 257 ? -2.200 7.808 -16.993 1.00 97.62 257 TYR A N 1
ATOM 2094 C CA . TYR A 1 257 ? -1.711 6.442 -17.195 1.00 97.62 257 TYR A CA 1
ATOM 2095 C C . TYR A 1 257 ? -2.780 5.481 -17.727 1.00 97.62 257 TYR A C 1
ATOM 2097 O O . TYR A 1 257 ? -2.451 4.576 -18.496 1.00 97.62 257 TYR A O 1
ATOM 2105 N N . LEU A 1 258 ? -4.063 5.698 -17.415 1.00 94.94 258 LEU A N 1
ATOM 2106 C CA . LEU A 1 258 ? -5.170 4.897 -17.955 1.00 94.94 258 LEU A CA 1
ATOM 2107 C C . LEU A 1 258 ? -5.178 4.899 -19.490 1.00 94.94 258 LEU A C 1
ATOM 2109 O O . LEU A 1 258 ? -5.390 3.866 -20.118 1.00 94.94 258 LEU A O 1
ATOM 2113 N N . ASN A 1 259 ? -4.889 6.044 -20.110 1.00 94.44 259 ASN A N 1
ATOM 2114 C CA . ASN A 1 259 ? -4.855 6.162 -21.569 1.00 94.44 259 ASN A CA 1
ATOM 2115 C C . ASN A 1 259 ? -3.632 5.495 -22.223 1.00 94.44 259 ASN A C 1
ATOM 2117 O O . ASN A 1 259 ? -3.599 5.383 -23.446 1.00 94.44 259 ASN A O 1
ATOM 2121 N N . ARG A 1 260 ? -2.651 5.063 -21.424 1.00 97.00 260 ARG A N 1
ATOM 2122 C CA . ARG A 1 260 ? -1.355 4.512 -21.857 1.00 97.00 260 ARG A CA 1
ATOM 2123 C C . ARG A 1 260 ? -1.127 3.072 -21.398 1.00 97.00 260 ARG A C 1
ATOM 2125 O O . ARG A 1 260 ? -0.123 2.462 -21.749 1.00 97.00 260 ARG A O 1
ATOM 2132 N N . THR A 1 261 ? -2.063 2.508 -20.639 1.00 96.94 261 THR A N 1
ATOM 2133 C CA . THR A 1 261 ? -1.989 1.126 -20.166 1.00 96.94 261 THR A CA 1
ATOM 2134 C C . THR A 1 261 ? -2.732 0.199 -21.125 1.00 96.94 261 THR A C 1
ATOM 2136 O O . THR A 1 261 ? -3.889 0.419 -21.481 1.00 96.94 261 THR A O 1
ATOM 2139 N N . SER A 1 262 ? -2.046 -0.855 -21.554 1.00 95.75 262 SER A N 1
ATOM 2140 C CA . SER A 1 262 ? -2.572 -1.890 -22.448 1.00 95.75 262 SER A CA 1
ATOM 2141 C C . SER A 1 262 ? -3.407 -2.953 -21.731 1.00 95.75 262 SER A C 1
ATOM 2143 O O . SER A 1 262 ? -4.191 -3.648 -22.377 1.00 95.75 262 SER A O 1
ATOM 2145 N N . HIS A 1 263 ? -3.243 -3.065 -20.408 1.00 94.44 263 HIS A N 1
ATOM 2146 C CA . HIS A 1 263 ? -3.836 -4.101 -19.560 1.00 94.44 263 HIS A CA 1
ATOM 2147 C C . HIS A 1 263 ? -3.410 -5.524 -19.972 1.00 94.44 263 HIS A C 1
ATOM 2149 O O . HIS A 1 263 ? -4.199 -6.468 -19.952 1.00 94.44 263 HIS A O 1
ATOM 2155 N N . GLY A 1 264 ? -2.131 -5.679 -20.329 1.00 91.38 264 GLY A N 1
ATOM 2156 C CA . GLY A 1 264 ? -1.493 -6.946 -20.704 1.00 91.38 264 GLY A CA 1
ATOM 2157 C C . GLY A 1 264 ? -1.313 -7.961 -19.580 1.00 91.38 264 GLY A C 1
ATOM 2158 O O . GLY A 1 264 ? -0.799 -9.050 -19.809 1.00 91.38 264 GLY A O 1
ATOM 2159 N N . SER A 1 265 ? -1.706 -7.596 -18.364 1.00 92.25 265 SER A N 1
ATOM 2160 C CA . SER A 1 265 ? -1.629 -8.419 -17.164 1.00 92.25 265 SER A CA 1
ATOM 2161 C C . SER A 1 265 ? -2.961 -8.379 -16.433 1.00 92.25 265 SER A C 1
ATOM 2163 O O . SER A 1 265 ? -3.561 -7.310 -16.292 1.00 92.25 265 SER A O 1
ATOM 2165 N N . THR A 1 266 ? -3.413 -9.523 -15.918 1.00 91.12 266 THR A N 1
ATOM 2166 C CA . THR A 1 266 ? -4.647 -9.610 -15.117 1.00 91.12 266 THR A CA 1
ATOM 2167 C C . THR A 1 266 ? -4.566 -8.778 -13.834 1.00 91.12 266 THR A C 1
ATOM 2169 O O . THR A 1 266 ? -5.576 -8.214 -13.412 1.00 91.12 266 THR A O 1
ATOM 2172 N N . LEU A 1 267 ? -3.363 -8.600 -13.267 1.00 92.12 267 LEU A N 1
ATOM 2173 C CA . LEU A 1 267 ? -3.116 -7.701 -12.130 1.00 92.12 267 LEU A CA 1
ATOM 2174 C C . LEU A 1 267 ? -3.445 -6.241 -12.444 1.00 92.12 267 LEU A C 1
ATOM 2176 O O . LEU A 1 267 ? -3.751 -5.462 -11.545 1.00 92.12 267 LEU A O 1
ATOM 2180 N N . SER A 1 268 ? -3.428 -5.847 -13.718 1.00 96.12 268 SER A N 1
ATOM 2181 C CA . SER A 1 268 ? -3.794 -4.484 -14.072 1.00 96.12 268 SER A CA 1
ATOM 2182 C C . SER A 1 268 ? -5.214 -4.141 -13.629 1.00 96.12 268 SER A C 1
ATOM 2184 O O . SER A 1 268 ? -5.455 -3.007 -13.221 1.00 96.12 268 SER A O 1
ATOM 2186 N N . PHE A 1 269 ? -6.145 -5.091 -13.707 1.00 95.56 269 PHE A N 1
ATOM 2187 C CA . PHE A 1 269 ? -7.542 -4.849 -13.368 1.00 95.56 269 PHE A CA 1
ATOM 2188 C C . PHE A 1 269 ? -7.741 -4.680 -11.862 1.00 95.56 269 PHE A C 1
ATOM 2190 O O . PHE A 1 269 ? -8.539 -3.844 -11.443 1.00 95.56 269 PHE A O 1
ATOM 2197 N N . THR A 1 270 ? -6.974 -5.399 -11.037 1.00 95.44 270 THR A N 1
ATOM 2198 C CA . THR A 1 270 ? -7.092 -5.287 -9.577 1.00 95.44 270 THR A CA 1
ATOM 2199 C C . THR A 1 270 ? -6.622 -3.924 -9.084 1.00 95.44 270 THR A C 1
ATOM 2201 O O . THR A 1 270 ? -7.306 -3.268 -8.295 1.00 95.44 270 THR A O 1
ATOM 2204 N N . VAL A 1 271 ? -5.503 -3.449 -9.630 1.00 95.75 271 VAL A N 1
ATOM 2205 C CA . VAL A 1 271 ? -4.963 -2.123 -9.328 1.00 95.75 271 VAL A CA 1
ATOM 2206 C C . VAL A 1 271 ? -5.915 -1.023 -9.795 1.00 95.75 271 VAL A C 1
ATOM 2208 O O . VAL A 1 271 ? -6.232 -0.111 -9.029 1.00 95.75 271 VAL A O 1
ATOM 2211 N N . MET A 1 272 ? -6.439 -1.131 -11.019 1.00 95.75 272 MET A N 1
ATOM 2212 C CA . MET A 1 272 ? -7.385 -0.144 -11.544 1.00 95.75 272 MET A CA 1
ATOM 2213 C C . MET A 1 272 ? -8.688 -0.089 -10.739 1.00 95.75 272 MET A C 1
ATOM 2215 O O . MET A 1 272 ? -9.193 1.011 -10.514 1.00 95.75 272 MET A O 1
ATOM 2219 N N . ALA A 1 273 ? -9.205 -1.223 -10.252 1.00 94.56 273 ALA A N 1
ATOM 2220 C CA . ALA A 1 273 ? -10.384 -1.252 -9.384 1.00 94.56 273 ALA A CA 1
ATOM 2221 C C . ALA A 1 273 ? -10.141 -0.494 -8.069 1.00 94.56 273 ALA A C 1
ATOM 2223 O O . ALA A 1 273 ? -10.939 0.364 -7.685 1.00 94.56 273 ALA A O 1
ATOM 2224 N N . LYS A 1 274 ? -9.001 -0.748 -7.408 1.00 91.44 274 LYS A N 1
ATOM 2225 C CA . LYS A 1 274 ? -8.602 -0.055 -6.170 1.00 91.44 274 LYS A CA 1
ATOM 2226 C C . LYS A 1 274 ? -8.516 1.454 -6.351 1.00 91.44 274 LYS A C 1
ATOM 2228 O O . LYS A 1 274 ? -9.101 2.220 -5.585 1.00 91.44 274 LYS A O 1
ATOM 2233 N N . ILE A 1 275 ? -7.839 1.892 -7.406 1.00 92.75 275 ILE A N 1
ATOM 2234 C CA . ILE A 1 275 ? -7.620 3.318 -7.650 1.00 92.75 275 ILE A CA 1
ATOM 2235 C C . ILE A 1 275 ? -8.897 4.012 -8.140 1.00 92.75 275 ILE A C 1
ATOM 2237 O O . ILE A 1 275 ? -9.139 5.166 -7.782 1.00 92.75 275 ILE A O 1
ATOM 2241 N N . ALA A 1 276 ? -9.756 3.327 -8.901 1.00 91.25 276 ALA A N 1
ATOM 2242 C CA . ALA A 1 276 ? -11.050 3.870 -9.314 1.00 91.25 276 ALA A CA 1
ATOM 2243 C C . ALA A 1 276 ? -11.910 4.260 -8.100 1.00 91.25 276 ALA A C 1
ATOM 2245 O O . ALA A 1 276 ? -12.488 5.352 -8.092 1.00 91.25 276 ALA A O 1
ATOM 2246 N N . GLN A 1 277 ? -11.915 3.436 -7.044 1.00 87.25 277 GLN A N 1
ATOM 2247 C CA . GLN A 1 277 ? -12.589 3.765 -5.787 1.00 87.25 277 GLN A CA 1
ATOM 2248 C C . GLN A 1 277 ? -12.010 5.031 -5.143 1.00 87.25 277 GLN A C 1
ATOM 2250 O O . GLN A 1 277 ? -12.755 5.950 -4.800 1.00 87.25 277 GLN A O 1
ATOM 2255 N N . LEU A 1 278 ? -10.680 5.112 -5.015 1.00 85.62 278 LEU A N 1
ATOM 2256 C CA . LEU A 1 278 ? -9.993 6.282 -4.450 1.00 85.62 278 LEU A CA 1
ATOM 2257 C C . LEU A 1 278 ? -10.282 7.565 -5.245 1.00 85.62 278 LEU A C 1
ATOM 2259 O O . LEU A 1 278 ? -10.405 8.644 -4.671 1.00 85.62 278 LEU A O 1
ATOM 2263 N N . CYS A 1 279 ? -10.460 7.444 -6.561 1.00 83.25 279 CYS A N 1
ATOM 2264 C CA . CYS A 1 279 ? -10.859 8.541 -7.436 1.00 83.25 279 CYS A CA 1
ATOM 2265 C C . CYS A 1 279 ? -12.345 8.931 -7.314 1.00 83.25 279 CYS A C 1
ATOM 2267 O O . CYS A 1 279 ? -12.746 9.940 -7.905 1.00 83.25 279 CYS A O 1
ATOM 2269 N N . GLY A 1 280 ? -13.169 8.170 -6.589 1.00 79.75 280 GLY A N 1
ATOM 2270 C CA . GLY A 1 280 ? -14.621 8.356 -6.511 1.00 79.75 280 GLY A CA 1
ATOM 2271 C C . GLY A 1 280 ? -15.369 7.905 -7.772 1.00 79.75 280 GLY A C 1
ATOM 2272 O O . GLY A 1 280 ? -16.432 8.440 -8.076 1.00 79.75 280 GLY A O 1
ATOM 2273 N N . ARG A 1 281 ? -14.811 6.954 -8.533 1.00 81.00 281 ARG A N 1
ATOM 2274 C CA . ARG A 1 281 ? -15.376 6.419 -9.784 1.00 81.00 281 ARG A CA 1
ATOM 2275 C C . ARG A 1 281 ? -15.942 5.011 -9.570 1.00 81.00 281 ARG A C 1
ATOM 2277 O O . ARG A 1 281 ? -15.440 4.042 -10.131 1.00 81.00 281 ARG A O 1
ATOM 2284 N N . ALA A 1 282 ? -16.996 4.912 -8.759 1.00 73.50 282 ALA A N 1
ATOM 2285 C CA . ALA A 1 282 ? -17.581 3.634 -8.331 1.00 73.50 282 ALA A CA 1
ATOM 2286 C C . ALA A 1 282 ? -18.073 2.738 -9.490 1.00 73.50 282 ALA A C 1
ATOM 2288 O O . ALA A 1 282 ? -17.996 1.516 -9.402 1.00 73.50 282 ALA A O 1
ATOM 2289 N N . ASP A 1 283 ? -18.553 3.322 -10.594 1.00 77.19 283 ASP A N 1
ATOM 2290 C CA . ASP A 1 283 ? -18.989 2.527 -11.752 1.00 77.19 283 ASP A CA 1
ATOM 2291 C C . ASP A 1 283 ? -17.792 1.826 -12.429 1.00 77.19 283 ASP A C 1
ATOM 2293 O O . ASP A 1 283 ? -17.849 0.628 -12.702 1.00 77.19 283 ASP A O 1
ATOM 2297 N N . PHE A 1 284 ? -16.666 2.532 -12.596 1.00 87.56 284 PHE A N 1
ATOM 2298 C CA . PHE A 1 284 ? -15.429 1.961 -13.144 1.00 87.56 284 PHE A CA 1
ATOM 2299 C C . PHE A 1 284 ? -14.806 0.922 -12.211 1.00 87.56 284 PHE A C 1
ATOM 2301 O O . PHE A 1 284 ? -14.269 -0.079 -12.671 1.00 87.56 284 PHE A O 1
ATOM 2308 N N . GLU A 1 285 ? -14.877 1.139 -10.898 1.00 90.94 285 GLU A N 1
ATOM 2309 C CA . GLU A 1 285 ? -14.428 0.157 -9.911 1.00 90.94 285 GLU A CA 1
ATOM 2310 C C . GLU A 1 285 ? -15.113 -1.200 -10.112 1.00 90.94 285 GLU A C 1
ATOM 2312 O O . GLU A 1 285 ? -14.436 -2.229 -10.150 1.00 90.94 285 GLU A O 1
ATOM 2317 N N . TRP A 1 286 ? -16.442 -1.207 -10.269 1.00 93.19 286 TRP A N 1
ATOM 2318 C CA . TRP A 1 286 ? -17.192 -2.440 -10.491 1.00 93.19 286 TRP A CA 1
ATOM 2319 C C . TRP A 1 286 ? -16.808 -3.118 -11.810 1.00 93.19 286 TRP A C 1
ATOM 2321 O O . TRP A 1 286 ? -16.642 -4.337 -11.847 1.00 93.19 286 TRP A O 1
ATOM 2331 N N . GLU A 1 287 ? -16.640 -2.346 -12.885 1.00 93.94 287 GLU A N 1
ATOM 2332 C CA . GLU A 1 287 ? -16.194 -2.872 -14.177 1.00 93.94 287 GLU A CA 1
ATOM 2333 C C . GLU A 1 287 ? -14.823 -3.546 -14.058 1.00 93.94 287 GLU A C 1
ATOM 2335 O O . GLU A 1 287 ? -14.688 -4.717 -14.415 1.00 93.94 287 GLU A O 1
ATOM 2340 N N . TRP A 1 288 ? -13.837 -2.867 -13.466 1.00 95.62 288 TRP A N 1
ATOM 2341 C CA . TRP A 1 288 ? -12.499 -3.423 -13.265 1.00 95.62 288 TRP A CA 1
ATOM 2342 C C . TRP A 1 288 ? -12.490 -4.652 -12.358 1.00 95.62 288 TRP A C 1
ATOM 2344 O O . TRP A 1 288 ? -11.828 -5.642 -12.672 1.00 95.62 288 TRP A O 1
ATOM 2354 N N . PHE A 1 289 ? -13.258 -4.631 -11.266 1.00 95.88 289 PHE A N 1
ATOM 2355 C CA . PHE A 1 289 ? -13.421 -5.790 -10.392 1.00 95.88 289 PHE A CA 1
ATOM 2356 C C . PHE A 1 289 ? -13.979 -6.996 -11.157 1.00 95.88 289 PHE A C 1
ATOM 2358 O O . PHE A 1 289 ? -13.470 -8.109 -11.024 1.00 95.88 289 PHE A O 1
ATOM 2365 N N . MET A 1 290 ? -14.999 -6.785 -11.992 1.00 95.00 290 MET A N 1
ATOM 2366 C CA . MET A 1 290 ? -15.589 -7.862 -12.781 1.00 95.00 290 MET A CA 1
ATOM 2367 C C . MET A 1 290 ? -14.651 -8.372 -13.873 1.00 95.00 290 MET A C 1
ATOM 2369 O O . MET A 1 290 ? -14.682 -9.566 -14.162 1.00 95.00 290 MET A O 1
ATOM 2373 N N . GLU A 1 291 ? -13.823 -7.515 -14.469 1.00 94.38 291 GLU A N 1
ATOM 2374 C CA . GLU A 1 291 ? -12.774 -7.937 -15.402 1.00 94.38 291 GLU A CA 1
ATOM 2375 C C . GLU A 1 291 ? -11.731 -8.815 -14.698 1.00 94.38 291 GLU A C 1
ATOM 2377 O O . GLU A 1 291 ? -11.430 -9.908 -15.180 1.00 94.38 291 GLU A O 1
ATOM 2382 N N . ALA A 1 292 ? -11.281 -8.418 -13.503 1.00 95.06 292 ALA A N 1
ATOM 2383 C CA . ALA A 1 292 ? -10.391 -9.224 -12.673 1.00 95.06 292 ALA A CA 1
ATOM 2384 C C . ALA A 1 292 ? -11.016 -10.591 -12.328 1.00 95.06 292 ALA A C 1
ATOM 2386 O O . ALA A 1 292 ? -10.441 -11.631 -12.652 1.00 95.06 292 ALA A O 1
ATOM 2387 N N . ALA A 1 293 ? -12.229 -10.603 -11.764 1.00 94.56 293 ALA A N 1
ATOM 2388 C CA . ALA A 1 293 ? -12.920 -11.816 -11.312 1.00 94.56 293 ALA A CA 1
ATOM 2389 C C . ALA A 1 293 ? -13.267 -12.796 -12.447 1.00 94.56 293 ALA A C 1
ATOM 2391 O O . ALA A 1 293 ? -13.401 -13.998 -12.224 1.00 94.56 293 ALA A O 1
ATOM 2392 N N . LYS A 1 294 ? -13.416 -12.296 -13.678 1.00 94.06 294 LYS A N 1
ATOM 2393 C CA . LYS A 1 294 ? -13.722 -13.104 -14.866 1.00 94.06 294 LYS A CA 1
ATOM 2394 C C . LYS A 1 294 ? -12.486 -13.641 -15.585 1.00 94.06 294 LYS A C 1
ATOM 2396 O O . LYS A 1 294 ? -12.674 -14.382 -16.548 1.00 94.06 294 LYS A O 1
ATOM 2401 N N . SER A 1 295 ? -11.274 -13.275 -15.153 1.00 91.25 295 SER A N 1
ATOM 2402 C CA . SER A 1 295 ? -10.031 -13.546 -15.890 1.00 91.25 295 SER A CA 1
ATOM 2403 C C . SER A 1 295 ? -9.894 -15.017 -16.285 1.00 91.25 295 SER A C 1
ATOM 2405 O O . SER A 1 295 ? -9.845 -15.303 -17.478 1.00 91.25 295 SER A O 1
ATOM 2407 N N . ASP A 1 296 ? -9.923 -15.934 -15.313 1.00 91.75 296 ASP A N 1
ATOM 2408 C CA . ASP A 1 296 ? -9.788 -17.373 -15.577 1.00 91.75 296 ASP A CA 1
ATOM 2409 C C . ASP A 1 296 ? -11.093 -18.046 -16.002 1.00 91.75 296 ASP A C 1
ATOM 2411 O O . ASP A 1 296 ? -11.095 -18.916 -16.867 1.00 91.75 296 ASP A O 1
ATOM 2415 N N . LEU A 1 297 ? -12.232 -17.618 -15.450 1.00 91.12 297 LEU A N 1
ATOM 2416 C CA . LEU A 1 297 ? -13.534 -18.218 -15.769 1.00 91.12 297 LEU A CA 1
ATOM 2417 C C . LEU A 1 297 ? -13.907 -18.100 -17.254 1.00 91.12 297 LEU A C 1
ATOM 2419 O O . LEU A 1 297 ? -14.672 -18.919 -17.758 1.00 91.12 297 LEU A O 1
ATOM 2423 N N . TYR A 1 298 ? -13.396 -17.073 -17.937 1.00 90.44 298 TYR A N 1
ATOM 2424 C CA . TYR A 1 298 ? -13.654 -16.812 -19.353 1.00 90.44 298 TYR A CA 1
ATOM 2425 C C . TYR A 1 298 ? -12.377 -16.777 -20.200 1.00 90.44 298 TYR A C 1
ATOM 2427 O O . TYR A 1 298 ? -12.436 -16.285 -21.326 1.00 90.44 298 TYR A O 1
ATOM 2435 N N . ASP A 1 299 ? -11.249 -17.250 -19.658 1.00 86.88 299 ASP A N 1
ATOM 2436 C CA . ASP A 1 299 ? -9.938 -17.281 -20.322 1.00 86.88 299 ASP A CA 1
ATOM 2437 C C . ASP A 1 299 ? -9.596 -15.963 -21.046 1.00 86.88 299 ASP A C 1
ATOM 2439 O O . ASP A 1 299 ? -9.307 -15.912 -22.243 1.00 86.88 299 ASP A O 1
ATOM 2443 N N . ARG A 1 300 ? -9.698 -14.838 -20.327 1.00 82.25 300 ARG A N 1
ATOM 2444 C CA . ARG A 1 300 ? -9.587 -13.498 -20.933 1.00 82.25 300 ARG A CA 1
ATOM 2445 C C . ARG A 1 300 ? -8.214 -13.223 -21.546 1.00 82.25 300 ARG A C 1
ATOM 2447 O O . ARG A 1 300 ? -8.142 -12.466 -22.511 1.00 82.25 300 ARG A O 1
ATOM 2454 N N . GLN A 1 301 ? -7.155 -13.812 -20.990 1.00 78.62 301 GLN A N 1
ATOM 2455 C CA . GLN A 1 301 ? -5.788 -13.684 -21.509 1.00 78.62 301 GLN A CA 1
ATOM 2456 C C . GLN A 1 301 ? -5.417 -14.786 -22.516 1.00 78.62 301 GLN A C 1
ATOM 2458 O O . GLN A 1 301 ? -4.411 -14.650 -23.208 1.00 78.62 301 GLN A O 1
ATOM 2463 N N . GLY A 1 302 ? -6.224 -15.849 -22.642 1.00 82.50 302 GLY A N 1
ATOM 2464 C CA . GLY A 1 302 ? -5.933 -16.996 -23.509 1.00 82.50 302 GLY A CA 1
ATOM 2465 C C . GLY A 1 302 ? -4.908 -17.982 -22.936 1.00 82.50 302 GLY A C 1
ATOM 2466 O O . GLY A 1 302 ? -4.447 -18.866 -23.655 1.00 82.50 302 GLY A O 1
ATOM 2467 N N . THR A 1 303 ? -4.517 -17.813 -21.671 1.00 84.88 303 THR A N 1
ATOM 2468 C CA . THR A 1 303 ? -3.445 -18.559 -20.992 1.00 84.88 303 THR A CA 1
ATOM 2469 C C . THR A 1 303 ? -3.950 -19.377 -19.806 1.00 84.88 303 THR A C 1
ATOM 2471 O O . THR A 1 303 ? -3.154 -20.029 -19.143 1.00 84.88 303 THR A O 1
ATOM 2474 N N . THR A 1 304 ? -5.260 -19.423 -19.531 1.00 87.94 304 THR A N 1
ATOM 2475 C CA . THR A 1 304 ? -5.789 -20.195 -18.386 1.00 87.94 304 THR A CA 1
ATOM 2476 C C . THR A 1 304 ? -5.498 -21.697 -18.506 1.00 87.94 304 THR A C 1
ATOM 2478 O O . THR A 1 304 ? -5.381 -22.399 -17.504 1.00 87.94 304 THR A O 1
ATOM 2481 N N . HIS A 1 305 ? -5.331 -22.206 -19.729 1.00 89.50 305 HIS A N 1
ATOM 2482 C CA . HIS A 1 305 ? -4.925 -23.592 -19.969 1.00 89.50 305 HIS A CA 1
ATOM 2483 C C . HIS A 1 305 ? -3.472 -23.896 -19.545 1.00 89.50 305 HIS A C 1
ATOM 2485 O O . HIS A 1 305 ? -3.140 -25.064 -19.353 1.00 89.50 305 HIS A O 1
ATOM 2491 N N . GLU A 1 306 ? -2.626 -22.871 -19.389 1.00 89.56 306 GLU A N 1
ATOM 2492 C CA . GLU A 1 306 ? -1.250 -22.977 -18.877 1.00 89.56 306 GLU A CA 1
ATOM 2493 C C . GLU A 1 306 ? -1.220 -22.971 -17.337 1.00 89.56 306 GLU A C 1
ATOM 2495 O O . GLU A 1 306 ? -0.274 -23.466 -16.728 1.00 89.56 306 GLU A O 1
ATOM 2500 N N . GLY A 1 307 ? -2.273 -22.452 -16.699 1.00 91.25 307 GLY A N 1
ATOM 2501 C CA . GLY A 1 307 ? -2.434 -22.401 -15.250 1.00 91.25 307 GLY A CA 1
ATOM 2502 C C . GLY A 1 307 ? -3.445 -21.340 -14.815 1.00 91.25 307 GLY A C 1
ATOM 2503 O O . GLY A 1 307 ? -3.751 -20.404 -15.552 1.00 91.25 307 GLY A O 1
ATOM 2504 N N . ILE A 1 308 ? -3.965 -21.477 -13.592 1.00 91.69 308 ILE A N 1
ATOM 2505 C CA . ILE A 1 308 ? -4.813 -20.443 -12.982 1.00 91.69 308 ILE A CA 1
ATOM 2506 C C . ILE A 1 308 ? -3.973 -19.227 -12.577 1.00 91.69 308 ILE A C 1
ATOM 2508 O O . ILE A 1 308 ? -2.839 -19.359 -12.113 1.00 91.69 308 ILE A O 1
ATOM 2512 N N . HIS A 1 309 ? -4.542 -18.031 -12.681 1.00 94.19 309 HIS A N 1
ATOM 2513 C CA . HIS A 1 309 ? -3.855 -16.799 -12.318 1.00 94.19 309 HIS A CA 1
ATOM 2514 C C . HIS A 1 309 ? -4.069 -16.491 -10.824 1.00 94.19 309 HIS A C 1
ATOM 2516 O O . HIS A 1 309 ? -4.891 -15.655 -10.441 1.00 94.19 309 HIS A O 1
ATOM 2522 N N . CYS A 1 310 ? -3.292 -17.134 -9.945 1.00 94.19 310 CYS A N 1
ATOM 2523 C CA . CYS A 1 310 ? -3.439 -17.005 -8.485 1.00 94.19 310 CYS A CA 1
ATOM 2524 C C . CYS A 1 310 ? -3.435 -15.548 -7.980 1.00 94.19 310 CYS A C 1
ATOM 2526 O O . CYS A 1 310 ? -4.195 -15.201 -7.075 1.00 94.19 310 CYS A O 1
ATOM 2528 N N . ALA A 1 311 ? -2.618 -14.676 -8.579 1.00 92.62 311 ALA A N 1
ATOM 2529 C CA . ALA A 1 311 ? -2.498 -13.283 -8.155 1.00 92.62 311 ALA A CA 1
ATOM 2530 C C . ALA A 1 311 ? -3.797 -12.480 -8.349 1.00 92.62 311 ALA A C 1
ATOM 2532 O O . ALA A 1 311 ? -4.203 -11.746 -7.449 1.00 92.62 311 ALA A O 1
ATOM 2533 N N . VAL A 1 312 ? -4.487 -12.634 -9.489 1.00 93.56 312 VAL A N 1
ATOM 2534 C CA . VAL A 1 312 ? -5.774 -11.949 -9.708 1.00 93.56 312 VAL A CA 1
ATOM 2535 C C . VAL A 1 312 ? -6.872 -12.559 -8.841 1.00 93.56 312 VAL A C 1
ATOM 2537 O O . VAL A 1 312 ? -7.705 -11.818 -8.326 1.00 93.56 312 VAL A O 1
ATOM 2540 N N . MET A 1 313 ? -6.838 -13.872 -8.586 1.00 93.62 313 MET A N 1
ATOM 2541 C CA . MET A 1 313 ? -7.772 -14.516 -7.656 1.00 93.62 313 MET A CA 1
ATOM 2542 C C . MET A 1 313 ? -7.651 -13.916 -6.250 1.00 93.62 313 MET A C 1
ATOM 2544 O O . MET A 1 313 ? -8.642 -13.431 -5.705 1.00 93.62 313 MET A O 1
ATOM 2548 N N . ALA A 1 314 ? -6.438 -13.853 -5.693 1.00 94.19 314 ALA A N 1
ATOM 2549 C CA . ALA A 1 314 ? -6.198 -13.217 -4.398 1.00 94.19 314 ALA A CA 1
ATOM 2550 C C . ALA A 1 314 ? -6.553 -11.719 -4.422 1.00 94.19 314 ALA A C 1
ATOM 2552 O O . ALA A 1 314 ? -7.237 -11.223 -3.527 1.00 94.19 314 ALA A O 1
ATOM 2553 N N . GLY A 1 315 ? -6.168 -11.008 -5.486 1.00 94.38 315 GLY A N 1
ATOM 2554 C CA . GLY A 1 315 ? -6.475 -9.589 -5.657 1.00 94.38 315 GLY A CA 1
ATOM 2555 C C . GLY A 1 315 ? -7.976 -9.289 -5.707 1.00 94.38 315 GLY A C 1
ATOM 2556 O O . GLY A 1 315 ? -8.405 -8.256 -5.203 1.00 94.38 315 GLY A O 1
ATOM 2557 N N . THR A 1 316 ? -8.806 -10.190 -6.242 1.00 95.31 316 THR A N 1
ATOM 2558 C CA . THR A 1 316 ? -10.267 -10.004 -6.214 1.00 95.31 316 THR A CA 1
ATOM 2559 C C . THR A 1 316 ? -10.835 -10.072 -4.801 1.00 95.31 316 THR A C 1
ATOM 2561 O O . THR A 1 316 ? -11.747 -9.311 -4.488 1.00 95.31 316 THR A O 1
ATOM 2564 N N . ILE A 1 317 ? -10.264 -10.902 -3.923 1.00 94.62 317 ILE A N 1
ATOM 2565 C CA . ILE A 1 317 ? -10.632 -10.934 -2.504 1.00 94.62 317 ILE A CA 1
ATOM 2566 C C . ILE A 1 317 ? -10.177 -9.640 -1.817 1.00 94.62 317 ILE A C 1
ATOM 2568 O O . ILE A 1 317 ? -10.978 -9.039 -1.101 1.00 94.62 317 ILE A O 1
ATOM 2572 N N . ASP A 1 318 ? -8.951 -9.162 -2.085 1.00 93.62 318 ASP A N 1
ATOM 2573 C CA . ASP A 1 318 ? -8.471 -7.879 -1.541 1.00 93.62 318 ASP A CA 1
ATOM 2574 C C . ASP A 1 318 ? -9.420 -6.734 -1.905 1.00 93.62 318 ASP A C 1
ATOM 2576 O O . ASP A 1 318 ? -9.832 -6.003 -1.017 1.00 93.62 318 ASP A O 1
ATOM 2580 N N . ILE A 1 319 ? -9.870 -6.628 -3.161 1.00 95.12 319 ILE A N 1
ATOM 2581 C CA . ILE A 1 319 ? -10.808 -5.570 -3.585 1.00 95.12 319 ILE A CA 1
ATOM 2582 C C . ILE A 1 319 ? -12.119 -5.624 -2.791 1.00 95.12 319 ILE A C 1
ATOM 2584 O O . ILE A 1 319 ? -12.635 -4.583 -2.379 1.00 95.12 319 ILE A O 1
ATOM 2588 N N . ILE A 1 320 ? -12.659 -6.820 -2.530 1.00 95.56 320 ILE A N 1
ATOM 2589 C CA . ILE A 1 320 ? -13.876 -6.961 -1.717 1.00 95.56 320 ILE A CA 1
ATOM 2590 C C . ILE A 1 320 ? -13.658 -6.376 -0.321 1.00 95.56 320 ILE A C 1
ATOM 2592 O O . ILE A 1 320 ? -14.508 -5.638 0.181 1.00 95.56 320 ILE A O 1
ATOM 2596 N N . VAL A 1 321 ? -12.513 -6.676 0.288 1.00 94.50 321 VAL A N 1
ATOM 2597 C CA . VAL A 1 321 ? -12.179 -6.259 1.650 1.00 94.50 321 VAL A CA 1
ATOM 2598 C C . VAL A 1 321 ? -11.796 -4.775 1.711 1.00 94.50 321 VAL A C 1
ATOM 2600 O O . VAL A 1 321 ? -12.365 -4.011 2.494 1.00 94.50 321 VAL A O 1
ATOM 2603 N N . SER A 1 322 ? -10.839 -4.345 0.890 1.00 90.69 322 SER A N 1
ATOM 2604 C CA . SER A 1 322 ? -10.260 -3.003 0.929 1.00 90.69 322 SER A CA 1
ATOM 2605 C C . SER A 1 322 ? -11.182 -1.944 0.356 1.00 90.69 322 SER A C 1
ATOM 2607 O O . SER A 1 322 ? -11.157 -0.804 0.824 1.00 90.69 322 SER A O 1
ATOM 2609 N N . ASN A 1 323 ? -11.993 -2.302 -0.644 1.00 90.94 323 ASN A N 1
ATOM 2610 C CA . ASN A 1 323 ? -12.852 -1.344 -1.308 1.00 90.94 323 ASN A CA 1
ATOM 2611 C C . ASN A 1 323 ? -14.316 -1.463 -0.883 1.00 90.94 323 ASN A C 1
ATOM 2613 O O . ASN A 1 323 ? -14.841 -0.552 -0.244 1.00 90.94 323 ASN A O 1
ATOM 2617 N N . PHE A 1 324 ? -14.986 -2.573 -1.210 1.00 92.38 324 PHE A N 1
ATOM 2618 C CA . PHE A 1 324 ? -16.438 -2.664 -1.019 1.00 92.38 324 PHE A CA 1
ATOM 2619 C C . PHE A 1 324 ? -16.812 -2.686 0.460 1.00 92.38 324 PHE A C 1
ATOM 2621 O O . PHE A 1 324 ? -17.690 -1.935 0.886 1.00 92.38 324 PHE A O 1
ATOM 2628 N N . VAL A 1 325 ? -16.107 -3.484 1.260 1.00 93.06 325 VAL A N 1
ATOM 2629 C CA . VAL A 1 325 ? -16.161 -3.379 2.723 1.00 93.06 325 VAL A CA 1
ATOM 2630 C C . VAL A 1 325 ? -15.444 -2.116 3.196 1.00 93.06 325 VAL A C 1
ATOM 2632 O O . VAL A 1 325 ? -15.837 -1.524 4.194 1.00 93.06 325 VAL A O 1
ATOM 2635 N N . GLY A 1 326 ? -14.435 -1.647 2.465 1.00 89.12 326 GLY A N 1
ATOM 2636 C CA . GLY A 1 326 ? -13.775 -0.382 2.768 1.00 89.12 326 GLY A CA 1
ATOM 2637 C C . GLY A 1 326 ? -12.950 -0.442 4.048 1.00 89.12 326 GLY A C 1
ATOM 2638 O O . GLY A 1 326 ? -12.813 0.583 4.717 1.00 89.12 326 GLY A O 1
ATOM 2639 N N . LEU A 1 327 ? -12.469 -1.632 4.419 1.00 91.00 327 LEU A N 1
ATOM 2640 C CA . LEU A 1 327 ? -11.655 -1.850 5.608 1.00 91.00 327 LEU A CA 1
ATOM 2641 C C . LEU A 1 327 ? -10.213 -1.403 5.340 1.00 91.00 327 LEU A C 1
ATOM 2643 O O . LEU A 1 327 ? -9.564 -1.885 4.411 1.00 91.00 327 LEU A O 1
ATOM 2647 N N . ARG A 1 328 ? -9.713 -0.488 6.167 1.00 85.75 328 ARG A N 1
ATOM 2648 C CA . ARG A 1 328 ? -8.372 0.099 6.082 1.00 85.75 328 ARG A CA 1
ATOM 2649 C C . ARG A 1 328 ? -7.743 0.160 7.461 1.00 85.75 328 ARG A C 1
ATOM 2651 O O . ARG A 1 328 ? -8.400 0.578 8.404 1.00 85.75 328 ARG A O 1
ATOM 2658 N N . GLU A 1 329 ? -6.480 -0.202 7.567 1.00 84.19 329 GLU A N 1
ATOM 2659 C CA . GLU A 1 329 ? -5.692 0.061 8.769 1.00 84.19 329 GLU A CA 1
ATOM 2660 C C . GLU A 1 329 ? -5.188 1.513 8.764 1.00 84.19 329 GLU A C 1
ATOM 2662 O O . GLU A 1 329 ? -5.013 2.125 7.705 1.00 84.19 329 GLU A O 1
ATOM 2667 N N . ARG A 1 330 ? -4.995 2.083 9.949 1.00 76.88 330 ARG A N 1
ATOM 2668 C CA . ARG A 1 330 ? -4.405 3.400 10.188 1.00 76.88 330 ARG A CA 1
ATOM 2669 C C . ARG A 1 330 ? -3.058 3.229 10.886 1.00 76.88 330 ARG A C 1
ATOM 2671 O O . ARG A 1 330 ? -2.814 2.239 11.562 1.00 76.88 330 ARG A O 1
ATOM 2678 N N . ASN A 1 331 ? -2.200 4.240 10.776 1.00 66.25 331 ASN A N 1
ATOM 2679 C CA . ASN A 1 331 ? -0.837 4.198 11.325 1.00 66.25 331 ASN A CA 1
ATOM 2680 C C . ASN A 1 331 ? -0.766 4.011 12.853 1.00 66.25 331 ASN A C 1
ATOM 2682 O O . ASN A 1 331 ? 0.277 3.625 13.363 1.00 66.25 331 ASN A O 1
ATOM 2686 N N . ASP A 1 332 ? -1.844 4.308 13.580 1.00 69.38 332 ASP A N 1
ATOM 2687 C CA . ASP A 1 332 ? -1.960 4.117 15.031 1.00 69.38 332 ASP A CA 1
ATOM 2688 C C . ASP A 1 332 ? -2.452 2.706 15.415 1.00 69.38 332 ASP A C 1
ATOM 2690 O O . ASP A 1 332 ? -2.792 2.468 16.571 1.00 69.38 332 ASP A O 1
ATOM 2694 N N . GLY A 1 333 ? -2.528 1.782 14.449 1.00 74.88 333 GLY A N 1
ATOM 2695 C CA . GLY A 1 333 ? -3.040 0.421 14.623 1.00 74.88 333 GLY A CA 1
ATOM 2696 C C . GLY A 1 333 ? -4.567 0.324 14.609 1.00 74.88 333 GLY A C 1
ATOM 2697 O O . GLY A 1 333 ? -5.115 -0.771 14.647 1.00 74.88 333 GLY A O 1
ATOM 2698 N N . SER A 1 334 ? -5.289 1.443 14.529 1.00 81.06 334 SER A N 1
ATOM 2699 C CA . SER A 1 334 ? -6.747 1.403 14.447 1.00 81.06 334 SER A CA 1
ATOM 2700 C C . SER A 1 334 ? -7.245 1.039 13.049 1.00 81.06 334 SER A C 1
ATOM 2702 O O . SER A 1 334 ? -6.570 1.260 12.045 1.00 81.06 334 SER A O 1
ATOM 2704 N N . TYR A 1 335 ? -8.475 0.537 12.956 1.00 87.56 335 TYR A N 1
ATOM 2705 C CA . TYR A 1 335 ? -9.098 0.208 11.672 1.00 87.56 335 TYR A CA 1
ATOM 2706 C C . TYR A 1 335 ? -10.180 1.215 11.316 1.00 87.56 335 TYR A C 1
ATOM 2708 O O . TYR A 1 335 ? -10.884 1.713 12.181 1.00 87.56 335 TYR A O 1
ATOM 2716 N N . CYS A 1 336 ? -10.368 1.502 10.036 1.00 83.44 336 CYS A N 1
ATOM 2717 C CA . CYS A 1 336 ? -11.475 2.281 9.506 1.00 83.44 336 CYS A CA 1
ATOM 2718 C C . CYS A 1 336 ? -12.269 1.433 8.513 1.00 83.44 336 CYS A C 1
ATOM 2720 O O . CYS A 1 336 ? -11.682 0.773 7.665 1.00 83.44 336 CYS A O 1
ATOM 2722 N N . ILE A 1 337 ? -13.595 1.463 8.604 1.00 86.50 337 ILE A N 1
ATOM 2723 C CA . ILE A 1 337 ? -14.510 0.764 7.702 1.00 86.50 337 ILE A CA 1
ATOM 2724 C C . ILE A 1 337 ? -15.367 1.824 7.004 1.00 86.50 337 ILE A C 1
ATOM 2726 O O . ILE A 1 337 ? -16.119 2.561 7.650 1.00 86.50 337 ILE A O 1
ATOM 2730 N N . ARG A 1 338 ? -15.236 1.927 5.676 1.00 82.88 338 ARG A N 1
ATOM 2731 C CA . ARG A 1 338 ? -15.983 2.872 4.821 1.00 82.88 338 ARG A CA 1
ATOM 2732 C C . ARG A 1 338 ? -16.703 2.145 3.686 1.00 82.88 338 ARG A C 1
ATOM 2734 O O . ARG A 1 338 ? -16.202 2.125 2.561 1.00 82.88 338 ARG A O 1
ATOM 2741 N N . PRO A 1 339 ? -17.869 1.550 3.957 1.00 85.56 339 PRO A N 1
ATOM 2742 C CA . PRO A 1 339 ? -18.433 0.590 3.024 1.00 85.56 339 PRO A CA 1
ATOM 2743 C C . PRO A 1 339 ? -19.036 1.261 1.801 1.00 85.56 339 PRO A C 1
ATOM 2745 O O . PRO A 1 339 ? -19.744 2.263 1.888 1.00 85.56 339 PRO A O 1
ATOM 2748 N N . THR A 1 340 ? -18.753 0.680 0.644 1.00 82.75 340 THR A N 1
ATOM 2749 C CA . THR A 1 340 ? -19.190 1.148 -0.674 1.00 82.75 340 THR A CA 1
ATOM 2750 C C . THR A 1 340 ? -19.746 -0.029 -1.468 1.00 82.75 340 THR A C 1
ATOM 2752 O O . THR A 1 340 ? -19.304 -0.350 -2.566 1.00 82.75 340 THR A O 1
ATOM 2755 N N . LEU A 1 341 ? -20.724 -0.724 -0.878 1.00 88.44 341 LEU A N 1
ATOM 2756 C CA . LEU A 1 341 ? -21.283 -1.928 -1.487 1.00 88.44 341 LEU A CA 1
ATOM 2757 C C . LEU A 1 341 ? -21.903 -1.629 -2.866 1.00 88.44 341 LEU A C 1
ATOM 2759 O O . LEU A 1 341 ? -22.678 -0.670 -2.997 1.00 88.44 341 LEU A O 1
ATOM 2763 N N . PRO A 1 342 ? -21.660 -2.483 -3.879 1.00 87.88 342 PRO A N 1
ATOM 2764 C CA . PRO A 1 342 ? -22.347 -2.399 -5.157 1.00 87.88 342 PRO A CA 1
ATOM 2765 C C . PRO A 1 342 ? -23.868 -2.376 -4.983 1.00 87.88 342 PRO A C 1
ATOM 2767 O O . PRO A 1 342 ? -24.436 -3.072 -4.138 1.00 87.88 342 PRO A O 1
ATOM 2770 N N . LYS A 1 343 ? -24.572 -1.616 -5.833 1.00 83.88 343 LYS A N 1
ATOM 2771 C CA . LYS A 1 343 ? -26.032 -1.408 -5.716 1.00 83.88 343 LYS A CA 1
ATOM 2772 C C . LYS A 1 343 ? -26.842 -2.709 -5.664 1.00 83.88 343 LYS A C 1
ATOM 2774 O O . LYS A 1 343 ? -27.932 -2.714 -5.093 1.00 83.88 343 LYS A O 1
ATOM 2779 N N . HIS A 1 344 ? -26.342 -3.786 -6.256 1.00 89.12 344 HIS A N 1
ATOM 2780 C CA . HIS A 1 344 ? -27.012 -5.081 -6.329 1.00 89.12 344 HIS A CA 1
ATOM 2781 C C . HIS A 1 344 ? -26.647 -6.034 -5.171 1.00 89.12 344 HIS A C 1
ATOM 2783 O O . HIS A 1 344 ? -27.284 -7.074 -5.039 1.00 89.12 344 HIS A O 1
ATOM 2789 N N . TRP A 1 345 ? -25.680 -5.691 -4.310 1.00 92.94 345 TRP A N 1
ATOM 2790 C CA . TRP A 1 345 ? -25.335 -6.483 -3.123 1.00 92.94 345 TRP A CA 1
ATOM 2791 C C . TRP A 1 345 ? -26.268 -6.151 -1.960 1.00 92.94 345 TRP A C 1
ATOM 2793 O O . TRP A 1 345 ? -26.620 -4.991 -1.745 1.00 92.94 345 TRP A O 1
ATOM 2803 N N . GLN A 1 346 ? -26.691 -7.173 -1.215 1.00 92.50 346 GLN A N 1
ATOM 2804 C CA . GLN A 1 346 ? -27.526 -7.005 -0.018 1.00 92.50 346 GLN A CA 1
ATOM 2805 C C . GLN A 1 346 ? -26.670 -6.933 1.249 1.00 92.50 346 GLN A C 1
ATOM 2807 O O . GLN A 1 346 ? -26.890 -6.060 2.090 1.00 92.50 346 GLN A O 1
ATOM 2812 N N . SER A 1 347 ? -25.677 -7.815 1.344 1.00 94.62 347 SER A N 1
ATOM 2813 C CA . SER A 1 347 ? -24.715 -7.874 2.435 1.00 94.62 347 SER A CA 1
ATOM 2814 C C . SER A 1 347 ? -23.415 -8.552 1.996 1.00 94.62 347 SER A C 1
ATOM 2816 O O . SER A 1 347 ? -23.386 -9.263 0.992 1.00 94.62 347 SER A O 1
ATOM 2818 N N . VAL A 1 348 ? -22.353 -8.335 2.769 1.00 96.12 348 VAL A N 1
ATOM 2819 C CA . VAL A 1 348 ? -21.080 -9.063 2.717 1.00 96.12 348 VAL A CA 1
ATOM 2820 C C . VAL A 1 348 ? -20.720 -9.456 4.140 1.00 96.12 348 VAL A C 1
ATOM 2822 O O . VAL A 1 348 ? -20.756 -8.607 5.030 1.00 96.12 348 VAL A O 1
ATOM 2825 N N . THR A 1 349 ? -20.354 -10.717 4.348 1.00 95.69 349 THR A N 1
ATOM 2826 C CA . THR A 1 349 ? -19.831 -11.198 5.629 1.00 95.69 349 THR A CA 1
ATOM 2827 C C . THR A 1 349 ? -18.459 -11.809 5.408 1.00 95.69 349 THR A C 1
ATOM 2829 O O . THR A 1 349 ? -18.281 -12.600 4.483 1.00 95.69 349 THR A O 1
ATOM 2832 N N . LEU A 1 350 ? -17.493 -11.445 6.248 1.00 95.19 350 LEU A N 1
ATOM 2833 C CA . LEU A 1 350 ? -16.144 -12.002 6.216 1.00 95.19 350 LEU A CA 1
ATOM 2834 C C . LEU A 1 350 ? -15.561 -12.124 7.619 1.00 95.19 350 LEU A C 1
ATOM 2836 O O . LEU A 1 350 ? -15.925 -11.365 8.516 1.00 95.19 350 LEU A O 1
ATOM 2840 N N . LYS A 1 351 ? -14.627 -13.062 7.781 1.00 93.06 351 LYS A N 1
ATOM 2841 C CA . LYS A 1 351 ? -13.796 -13.186 8.979 1.00 93.06 351 LYS A CA 1
ATOM 2842 C C . LYS A 1 351 ? -12.389 -12.698 8.671 1.00 93.06 351 LYS A C 1
ATOM 2844 O O . LYS A 1 351 ? -11.852 -13.050 7.623 1.00 93.06 351 LYS A O 1
ATOM 2849 N N . ARG A 1 352 ? -11.803 -11.898 9.559 1.00 91.50 352 ARG A N 1
ATOM 2850 C CA . ARG A 1 352 ? -10.446 -11.371 9.388 1.00 91.50 352 ARG A CA 1
ATOM 2851 C C . ARG A 1 352 ? -9.708 -11.306 10.718 1.00 91.50 352 ARG A C 1
ATOM 2853 O O . ARG A 1 352 ? -10.286 -10.888 11.719 1.00 91.50 352 ARG A O 1
ATOM 2860 N N . LEU A 1 353 ? -8.440 -11.698 10.681 1.00 89.56 353 LEU A N 1
ATOM 2861 C CA . LEU A 1 353 ? -7.485 -11.497 11.759 1.00 89.56 353 LEU A CA 1
ATOM 2862 C C . LEU A 1 353 ? -6.982 -10.051 11.717 1.00 89.56 353 LEU A C 1
ATOM 2864 O O . LEU A 1 353 ? -6.549 -9.574 10.670 1.00 89.56 353 LEU A O 1
ATOM 2868 N N . MET A 1 354 ? -7.108 -9.345 12.831 1.00 89.50 354 MET A N 1
ATOM 2869 C CA . MET A 1 354 ? -6.744 -7.940 12.973 1.00 89.50 354 MET A CA 1
ATOM 2870 C C . MET A 1 354 ? -6.164 -7.730 14.368 1.00 89.50 354 MET A C 1
ATOM 2872 O O . MET A 1 354 ? -6.823 -8.033 15.361 1.00 89.50 354 MET A O 1
ATOM 2876 N N . GLN A 1 355 ? -4.928 -7.241 14.443 1.00 86.88 355 GLN A N 1
ATOM 2877 C CA . GLN A 1 355 ? -4.164 -7.108 15.685 1.00 86.88 355 GLN A CA 1
ATOM 2878 C C . GLN A 1 355 ? -4.224 -8.357 16.591 1.00 86.88 355 GLN A C 1
ATOM 2880 O O . GLN A 1 355 ? -4.494 -8.247 17.785 1.00 86.88 355 GLN A O 1
ATOM 2885 N N . GLY A 1 356 ? -4.055 -9.556 16.026 1.00 85.94 356 GLY A N 1
ATOM 2886 C CA . GLY A 1 356 ? -4.081 -10.820 16.780 1.00 85.94 356 GLY A CA 1
ATOM 2887 C C . GLY A 1 356 ? -5.474 -11.315 17.199 1.00 85.94 356 GLY A C 1
ATOM 2888 O O . GLY A 1 356 ? -5.585 -12.315 17.904 1.00 85.94 356 GLY A O 1
ATOM 2889 N N . HIS A 1 357 ? -6.545 -10.652 16.756 1.00 85.31 357 HIS A N 1
ATOM 2890 C CA . HIS A 1 357 ? -7.927 -11.007 17.081 1.00 85.31 357 HIS A CA 1
ATOM 2891 C C . HIS A 1 357 ? -8.731 -11.332 15.815 1.00 85.31 357 HIS A C 1
ATOM 2893 O O . HIS A 1 357 ? -8.677 -10.607 14.820 1.00 85.31 357 HIS A O 1
ATOM 2899 N N . TRP A 1 358 ? -9.498 -12.419 15.836 1.00 87.31 358 TRP A N 1
ATOM 2900 C CA . TRP A 1 358 ? -10.411 -12.793 14.762 1.00 87.31 358 TRP A CA 1
ATOM 2901 C C . TRP A 1 358 ? -11.747 -12.085 14.927 1.00 87.31 358 TRP A C 1
ATOM 2903 O O . TRP A 1 358 ? -12.494 -12.341 15.871 1.00 87.31 358 TRP A O 1
ATOM 2913 N N . TYR A 1 359 ? -12.099 -11.262 13.946 1.00 88.81 359 TYR A N 1
ATOM 2914 C CA . TYR A 1 359 ? -13.399 -10.608 13.888 1.00 88.81 359 TYR A CA 1
ATOM 2915 C C . TYR A 1 359 ? -14.224 -11.144 12.733 1.00 88.81 359 TYR A C 1
ATOM 2917 O O . TYR A 1 359 ? -13.713 -11.363 11.636 1.00 88.81 359 TYR A O 1
ATOM 2925 N N . GLU A 1 360 ? -15.525 -11.278 12.957 1.00 91.50 360 GLU A N 1
ATOM 2926 C CA . GLU A 1 360 ? -16.518 -11.399 11.902 1.00 91.50 360 GLU A CA 1
ATOM 2927 C C . GLU A 1 360 ? -17.144 -10.029 11.643 1.00 91.50 360 GLU A C 1
ATOM 2929 O O . GLU A 1 360 ? -17.729 -9.406 12.533 1.00 91.50 360 GLU A O 1
ATOM 2934 N N . LEU A 1 361 ? -17.019 -9.567 10.402 1.00 92.81 361 LEU A N 1
ATOM 2935 C CA . LEU A 1 361 ? -17.594 -8.325 9.914 1.00 92.81 361 LEU A CA 1
ATOM 2936 C C . LEU A 1 361 ? -18.766 -8.668 9.003 1.00 92.81 361 LEU A C 1
ATOM 2938 O O . LEU A 1 361 ? -18.582 -9.343 7.992 1.00 92.81 361 LEU A O 1
ATOM 2942 N N . THR A 1 362 ? -19.961 -8.186 9.333 1.00 93.56 362 THR A N 1
ATOM 2943 C CA . THR A 1 362 ? -21.129 -8.232 8.446 1.00 93.56 362 THR A CA 1
ATOM 2944 C C . THR A 1 362 ? -21.522 -6.817 8.063 1.00 93.56 362 THR A C 1
ATOM 2946 O O . THR A 1 362 ? -21.873 -6.006 8.912 1.00 93.56 362 THR A O 1
ATOM 2949 N N . ILE A 1 363 ? -21.458 -6.523 6.774 1.00 90.88 363 ILE A N 1
ATOM 2950 C CA . ILE A 1 363 ? -21.721 -5.215 6.197 1.00 90.88 363 ILE A CA 1
ATOM 2951 C C . ILE A 1 363 ? -22.991 -5.340 5.369 1.00 90.88 363 ILE A C 1
ATOM 2953 O O . ILE A 1 363 ? -23.053 -6.150 4.445 1.00 90.88 363 ILE A O 1
ATOM 2957 N N . THR A 1 364 ? -23.997 -4.526 5.661 1.00 88.69 364 THR A N 1
ATOM 2958 C CA . THR A 1 364 ? -25.192 -4.385 4.822 1.00 88.69 364 THR A CA 1
ATOM 2959 C C . THR A 1 364 ? -25.218 -2.996 4.185 1.00 88.69 364 THR A C 1
ATOM 2961 O O . THR A 1 364 ? -24.264 -2.228 4.282 1.00 88.69 364 THR A O 1
ATOM 2964 N N . LYS A 1 365 ? -26.316 -2.626 3.520 1.00 77.38 365 LYS A N 1
ATOM 2965 C CA . LYS A 1 365 ? -26.536 -1.226 3.109 1.00 77.38 365 LYS A CA 1
ATOM 2966 C C . LYS A 1 365 ? -26.895 -0.295 4.271 1.00 77.38 365 LYS A C 1
ATOM 2968 O O . LYS A 1 365 ? -26.965 0.913 4.065 1.00 77.38 365 LYS A O 1
ATOM 2973 N N . LYS A 1 366 ? -27.232 -0.847 5.440 1.00 72.75 366 LYS A N 1
ATOM 2974 C CA . LYS A 1 366 ? -27.833 -0.117 6.566 1.00 72.75 366 LYS A CA 1
ATOM 2975 C C . LYS A 1 366 ? -27.015 -0.169 7.842 1.00 72.75 366 LYS A C 1
ATOM 2977 O O . LYS A 1 366 ? -27.187 0.721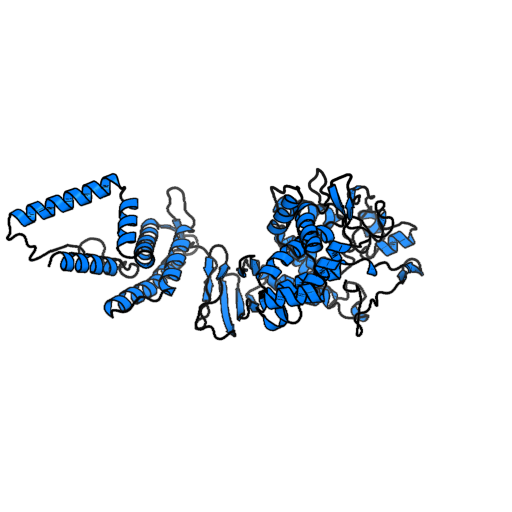 8.656 1.00 72.75 366 LYS A O 1
ATOM 2982 N N . ASP A 1 367 ? -26.125 -1.135 7.991 1.00 76.88 367 ASP A N 1
ATOM 2983 C CA . ASP A 1 367 ? -25.327 -1.317 9.194 1.00 76.88 367 ASP A CA 1
ATOM 2984 C C . ASP A 1 367 ? -23.993 -2.022 8.906 1.00 76.88 367 ASP A C 1
ATOM 2986 O O . ASP A 1 367 ? -23.779 -2.627 7.847 1.00 76.88 367 ASP A O 1
ATOM 2990 N N . VAL A 1 368 ? -23.093 -1.909 9.880 1.00 81.06 368 VAL A N 1
ATOM 2991 C CA . VAL A 1 368 ? -21.926 -2.765 10.071 1.00 81.06 368 VAL A CA 1
ATOM 2992 C C . VAL A 1 368 ? -22.089 -3.461 11.411 1.00 81.06 368 VAL A C 1
ATOM 2994 O O . VAL A 1 368 ? -22.217 -2.814 12.449 1.00 81.06 368 VAL A O 1
ATOM 2997 N N . LYS A 1 369 ? -22.021 -4.784 11.407 1.00 83.06 369 LYS A N 1
ATOM 2998 C CA . LYS A 1 369 ? -21.910 -5.599 12.610 1.00 83.06 369 LYS A CA 1
ATOM 2999 C C . LYS A 1 369 ? -20.489 -6.134 12.728 1.00 83.06 369 LYS A C 1
ATOM 3001 O O . LYS A 1 369 ? -19.994 -6.758 11.793 1.00 83.06 369 LYS A O 1
ATOM 3006 N N . ILE A 1 370 ? -19.869 -5.907 13.880 1.00 84.81 370 ILE A N 1
ATOM 3007 C CA . ILE A 1 370 ? -18.540 -6.402 14.237 1.00 84.81 370 ILE A CA 1
ATOM 3008 C C . ILE A 1 370 ? -18.698 -7.347 15.422 1.00 84.81 370 ILE A C 1
ATOM 3010 O O . ILE A 1 370 ? -19.274 -6.983 16.446 1.00 84.81 370 ILE A O 1
ATOM 3014 N N . THR A 1 371 ? -18.200 -8.567 15.274 1.00 79.94 371 THR A N 1
ATOM 3015 C CA . THR A 1 371 ? -18.226 -9.583 16.330 1.00 79.94 371 THR A CA 1
ATOM 3016 C C . THR A 1 371 ? -16.811 -10.078 16.556 1.00 79.94 371 THR A C 1
ATOM 3018 O O . THR A 1 371 ? -16.177 -10.511 15.596 1.00 79.94 371 THR A O 1
ATOM 3021 N N . LEU A 1 372 ? -16.319 -10.028 17.794 1.00 79.44 372 LEU A N 1
ATOM 3022 C CA . LEU A 1 372 ? -15.108 -10.756 18.163 1.00 79.44 372 LEU A CA 1
ATOM 3023 C C . LEU A 1 372 ? -15.453 -12.250 18.196 1.00 79.44 372 LEU A C 1
ATOM 3025 O O . LEU A 1 372 ? -16.396 -12.651 18.875 1.00 79.44 372 LEU A O 1
ATOM 3029 N N . VAL A 1 373 ? -14.755 -13.051 17.396 1.00 79.94 373 VAL A N 1
ATOM 3030 C CA . VAL A 1 373 ? -14.994 -14.497 17.266 1.00 79.94 373 VAL A CA 1
ATOM 3031 C C . VAL A 1 373 ? -14.017 -15.282 18.127 1.00 79.94 373 VAL A C 1
ATOM 3033 O O . VAL A 1 373 ? -14.417 -16.257 18.753 1.00 79.94 373 VAL A O 1
ATOM 3036 N N . ASP A 1 374 ? -12.749 -14.874 18.113 1.00 69.38 374 ASP A N 1
ATOM 3037 C CA . ASP A 1 374 ? -11.644 -15.537 18.804 1.00 69.38 374 ASP A CA 1
ATOM 3038 C C . ASP A 1 374 ? -10.459 -14.561 18.934 1.00 69.38 374 ASP A C 1
ATOM 3040 O O . ASP A 1 374 ? -10.367 -13.602 18.165 1.00 69.38 374 ASP A O 1
ATOM 3044 N N . GLY A 1 375 ? -9.552 -14.767 19.884 1.00 59.84 375 GLY A N 1
ATOM 3045 C CA . GLY A 1 375 ? -8.396 -13.891 20.097 1.00 59.84 375 GLY A CA 1
ATOM 3046 C C . GLY A 1 375 ? -7.611 -14.213 21.367 1.00 59.84 375 GLY A C 1
ATOM 3047 O O . GLY A 1 375 ? -7.984 -15.098 22.135 1.00 59.84 375 GLY A O 1
ATOM 3048 N N . PHE A 1 376 ? -6.515 -13.486 21.597 1.00 52.84 376 PHE A N 1
ATOM 3049 C CA . PHE A 1 376 ? -5.675 -13.639 22.788 1.00 52.84 376 PHE A CA 1
ATOM 3050 C C . PHE A 1 376 ? -6.437 -13.258 24.062 1.00 52.84 376 PHE A C 1
ATOM 3052 O O . PHE A 1 376 ? -6.392 -12.105 24.465 1.00 52.84 376 PHE A O 1
ATOM 3059 N N . SER A 1 377 ? -7.148 -14.217 24.666 1.00 48.50 377 SER A N 1
ATOM 3060 C CA . SER A 1 377 ? -7.722 -14.196 26.025 1.00 48.50 377 SER A CA 1
ATOM 3061 C C . SER A 1 377 ? -8.120 -12.816 26.576 1.00 48.50 377 SER A C 1
ATOM 3063 O O . SER A 1 377 ? -7.805 -12.509 27.728 1.00 48.50 377 SER A O 1
ATOM 3065 N N . SER A 1 378 ? -8.752 -11.948 25.786 1.00 48.09 378 SER A N 1
ATOM 3066 C CA . SER A 1 378 ? -9.045 -10.606 26.267 1.00 48.09 378 SER A CA 1
ATOM 3067 C C . SER A 1 378 ? -10.409 -10.666 26.938 1.00 48.09 378 SER A C 1
ATOM 3069 O O . SER A 1 378 ? -11.428 -10.873 26.292 1.00 48.09 378 SER A O 1
ATOM 3071 N N . GLU A 1 379 ? -10.439 -10.517 28.260 1.00 55.06 379 GLU A N 1
ATOM 3072 C CA . GLU A 1 379 ? -11.616 -9.964 28.943 1.00 55.06 379 GLU A CA 1
ATOM 3073 C C . GLU A 1 379 ? -11.724 -8.449 28.664 1.00 55.06 379 GLU A C 1
ATOM 3075 O O . GLU A 1 379 ? -12.698 -7.802 29.029 1.00 55.06 379 GLU A O 1
ATOM 3080 N N . GLU A 1 380 ? -10.742 -7.869 27.968 1.00 56.78 380 GLU A N 1
ATOM 3081 C CA . GLU A 1 380 ? -10.676 -6.450 27.641 1.00 56.78 380 GLU A CA 1
ATOM 3082 C C . GLU A 1 380 ? -11.258 -6.135 26.248 1.00 56.78 380 GLU A C 1
ATOM 3084 O O . GLU A 1 380 ? -11.126 -6.941 25.315 1.00 56.78 380 GLU A O 1
ATOM 3089 N N . PRO A 1 381 ? -11.893 -4.958 26.069 1.00 62.00 381 PRO A N 1
ATOM 3090 C CA . PRO A 1 381 ? -12.342 -4.479 24.766 1.00 62.00 381 PRO A CA 1
ATOM 3091 C C . PRO A 1 381 ? -11.191 -4.287 23.770 1.00 62.00 381 PRO A C 1
ATOM 3093 O O . PRO A 1 381 ? -10.151 -3.724 24.099 1.00 62.00 381 PRO A O 1
ATOM 3096 N N . THR A 1 382 ? -11.420 -4.662 22.515 1.00 71.31 382 THR A N 1
ATOM 3097 C CA . THR A 1 382 ? -10.430 -4.618 21.427 1.00 71.31 382 THR A CA 1
ATOM 3098 C C . THR A 1 382 ? -10.802 -3.581 20.357 1.00 71.31 382 THR A C 1
ATOM 3100 O O . THR A 1 382 ? -11.965 -3.194 20.221 1.00 71.31 382 THR A O 1
ATOM 3103 N N . GLY A 1 383 ? -9.824 -3.057 19.614 1.00 69.00 383 GLY A N 1
ATOM 3104 C CA . GLY A 1 383 ? -10.002 -1.959 18.651 1.00 69.00 383 GLY A CA 1
ATOM 3105 C C . GLY A 1 383 ? -9.018 -0.803 18.895 1.00 69.00 383 GLY A C 1
ATOM 3106 O O . GLY A 1 383 ? -8.004 -1.007 19.557 1.00 69.00 383 GLY A O 1
ATOM 3107 N N . PRO A 1 384 ? -9.289 0.423 18.402 1.00 73.06 384 PRO A N 1
ATOM 3108 C CA . PRO A 1 384 ? -10.584 0.920 17.931 1.00 73.06 384 PRO A CA 1
ATOM 3109 C C . PRO A 1 384 ? -10.875 0.691 16.438 1.00 73.06 384 PRO A C 1
ATOM 3111 O O . PRO A 1 384 ? -9.990 0.765 15.587 1.00 73.06 384 PRO A O 1
ATOM 3114 N N . PHE A 1 385 ? -12.162 0.534 16.119 1.00 74.75 385 PHE A N 1
ATOM 3115 C CA . PHE A 1 385 ? -12.712 0.590 14.763 1.00 74.75 385 PHE A CA 1
ATOM 3116 C C . PHE A 1 385 ? -13.390 1.940 14.509 1.00 74.75 385 PHE A C 1
ATOM 3118 O O . PHE A 1 385 ? -14.156 2.429 15.334 1.00 74.75 385 PHE A O 1
ATOM 3125 N N . PHE A 1 386 ? -13.155 2.528 13.343 1.00 70.69 386 PHE A N 1
ATOM 3126 C CA . PHE A 1 386 ? -13.709 3.801 12.904 1.00 70.69 386 PHE A CA 1
ATOM 3127 C C . PHE A 1 386 ? -14.710 3.585 11.769 1.00 70.69 386 PHE A C 1
ATOM 3129 O O . PHE A 1 386 ? -14.317 3.271 10.646 1.00 70.69 386 PHE A O 1
ATOM 3136 N N . ILE A 1 387 ? -15.999 3.797 12.030 1.00 68.12 387 ILE A N 1
ATOM 3137 C CA . ILE A 1 387 ? -17.062 3.707 11.016 1.00 68.12 387 ILE A CA 1
ATOM 3138 C C . ILE A 1 387 ? -17.634 5.105 10.801 1.00 68.12 387 ILE A C 1
ATOM 3140 O O . ILE A 1 387 ? -18.364 5.633 11.641 1.00 68.12 387 ILE A O 1
ATOM 3144 N N . GLY A 1 388 ? -17.259 5.746 9.692 1.00 61.66 388 GLY A N 1
ATOM 3145 C CA . GLY A 1 388 ? -17.475 7.186 9.529 1.00 61.66 388 GLY A CA 1
ATOM 3146 C C . GLY A 1 388 ? -16.675 7.974 10.574 1.00 61.66 388 GLY A C 1
ATOM 3147 O O . GLY A 1 388 ? -15.450 7.878 10.602 1.00 61.66 388 GLY A O 1
ATOM 3148 N N . HIS A 1 389 ? -17.364 8.729 11.433 1.00 52.97 389 HIS A N 1
ATOM 3149 C CA . HIS A 1 389 ? -16.759 9.447 12.568 1.00 52.97 389 HIS A CA 1
ATOM 3150 C C . HIS A 1 389 ? -16.815 8.659 13.889 1.00 52.97 389 HIS A C 1
ATOM 3152 O O . HIS A 1 389 ? -16.248 9.096 14.886 1.00 52.97 389 HIS A O 1
ATOM 3158 N N . ASN A 1 390 ? -17.473 7.496 13.903 1.00 49.59 390 ASN A N 1
ATOM 3159 C CA . ASN A 1 390 ? -17.715 6.729 15.121 1.00 49.59 390 ASN A CA 1
ATOM 3160 C C . ASN A 1 390 ? -16.496 5.886 15.488 1.00 49.59 390 ASN A C 1
ATOM 3162 O O . ASN A 1 390 ? -16.104 5.031 14.696 1.00 49.59 390 ASN A O 1
ATOM 3166 N N . LYS A 1 391 ? -15.948 6.081 16.692 1.00 68.75 391 LYS A N 1
ATOM 3167 C CA . LYS A 1 391 ? -14.927 5.211 17.298 1.00 68.75 391 LYS A CA 1
ATOM 3168 C C . LYS A 1 391 ? -15.614 4.105 18.105 1.00 68.75 391 LYS A C 1
ATOM 3170 O O . LYS A 1 391 ? -16.408 4.405 18.990 1.00 68.75 391 LYS A O 1
ATOM 3175 N N . ILE A 1 392 ? -15.306 2.847 17.814 1.00 65.44 392 ILE A N 1
ATOM 3176 C CA . ILE A 1 392 ? -15.956 1.666 18.396 1.00 65.44 392 ILE A CA 1
ATOM 3177 C C . ILE A 1 392 ? -14.890 0.757 19.004 1.00 65.44 392 ILE A C 1
ATOM 3179 O O . ILE A 1 392 ? -13.928 0.396 18.328 1.00 65.44 392 ILE A O 1
ATOM 3183 N N . MET A 1 393 ? -15.091 0.371 20.261 1.00 73.62 393 MET A N 1
ATOM 3184 C CA . MET A 1 393 ? -14.348 -0.701 20.929 1.00 73.62 393 MET A CA 1
ATOM 3185 C C . MET A 1 393 ? -15.233 -1.940 20.965 1.00 73.62 393 MET A C 1
ATOM 3187 O O . MET A 1 393 ? -16.411 -1.810 21.280 1.00 73.62 393 MET A O 1
ATOM 3191 N N . VAL A 1 394 ? -14.695 -3.109 20.639 1.00 64.62 394 VAL A N 1
ATOM 3192 C CA . VAL A 1 394 ? -15.422 -4.379 20.565 1.00 64.62 394 VAL A CA 1
ATOM 3193 C C . VAL A 1 394 ? -15.196 -5.163 21.847 1.00 64.62 394 VAL A C 1
ATOM 3195 O O . VAL A 1 394 ? -14.084 -5.608 22.116 1.00 64.62 394 VAL A O 1
ATOM 3198 N N . CYS A 1 395 ? -16.252 -5.341 22.640 1.00 65.06 395 CYS A N 1
ATOM 3199 C CA . CYS A 1 395 ? -16.180 -6.151 23.851 1.00 65.06 395 CYS A CA 1
ATOM 3200 C C . CYS A 1 395 ? -16.310 -7.653 23.519 1.00 65.06 395 CYS A C 1
ATOM 3202 O O . CYS A 1 395 ? -17.129 -8.016 22.670 1.00 65.06 395 CYS A O 1
ATOM 3204 N N . PRO A 1 396 ? -15.582 -8.539 24.217 1.00 58.03 396 PRO A N 1
ATOM 3205 C CA . PRO A 1 396 ? -15.587 -9.985 23.965 1.00 58.03 396 PRO A CA 1
ATOM 3206 C C . PRO A 1 396 ? -16.956 -10.667 24.092 1.00 58.03 396 PRO A C 1
ATOM 3208 O O . PRO A 1 396 ? -17.238 -11.642 23.401 1.00 58.03 396 PRO A O 1
ATOM 3211 N N . TRP A 1 397 ? -17.828 -10.157 24.965 1.00 56.66 397 TRP A N 1
ATOM 3212 C CA . TRP A 1 397 ? -19.105 -10.794 25.308 1.00 56.66 397 TRP A CA 1
ATOM 3213 C C . TRP A 1 397 ? -20.308 -10.324 24.482 1.00 56.66 397 TRP A C 1
ATOM 3215 O O . TRP A 1 397 ? -21.424 -10.777 24.741 1.00 56.66 397 TRP A O 1
ATOM 3225 N N . SER A 1 398 ? -20.147 -9.415 23.511 1.00 51.50 398 SER A N 1
ATOM 3226 C CA . SER A 1 398 ? -21.297 -8.958 22.724 1.00 51.50 398 SER A CA 1
ATOM 3227 C C . SER A 1 398 ? -20.928 -8.463 21.324 1.00 51.50 398 SER A C 1
ATOM 3229 O O . SER A 1 398 ? -20.072 -7.588 21.186 1.00 51.50 398 SER A O 1
ATOM 3231 N N . PRO A 1 399 ? -21.601 -8.952 20.264 1.00 53.09 399 PRO A N 1
ATOM 3232 C CA . PRO A 1 399 ? -21.460 -8.372 18.939 1.00 53.09 399 PRO A CA 1
ATOM 3233 C C . PRO A 1 399 ? -21.962 -6.925 18.933 1.00 53.09 399 PRO A C 1
ATOM 3235 O O . PRO A 1 399 ? -23.085 -6.638 19.351 1.00 53.09 399 PRO A O 1
ATOM 3238 N N . ILE A 1 400 ? -21.172 -6.013 18.371 1.00 57.91 400 ILE A N 1
ATOM 3239 C CA . ILE A 1 400 ? -21.555 -4.608 18.237 1.00 57.91 400 ILE A CA 1
ATOM 3240 C C . ILE A 1 400 ? -22.121 -4.385 16.843 1.00 57.91 400 ILE A C 1
ATOM 3242 O O . ILE A 1 400 ? -21.448 -4.594 15.837 1.00 57.91 400 ILE A O 1
ATOM 3246 N N . THR A 1 401 ? -23.380 -3.953 16.778 1.00 55.47 401 THR A N 1
ATOM 3247 C CA . THR A 1 401 ? -24.017 -3.527 15.526 1.00 55.47 401 THR A CA 1
ATOM 3248 C C . THR A 1 401 ? -24.101 -2.011 15.503 1.00 55.47 401 THR A C 1
ATOM 3250 O O . THR A 1 401 ? -24.743 -1.407 16.362 1.00 55.47 401 THR A O 1
ATOM 3253 N N . VAL A 1 402 ? -23.460 -1.404 14.510 1.00 51.97 402 VAL A N 1
ATOM 3254 C CA . VAL A 1 402 ? -23.507 0.030 14.244 1.00 51.97 402 VAL A CA 1
ATOM 3255 C C . VAL A 1 402 ? -24.311 0.250 12.977 1.00 51.97 402 VAL A C 1
ATOM 3257 O O . VAL A 1 402 ? -23.872 -0.079 11.877 1.00 51.97 402 VAL A O 1
ATOM 3260 N N . GLU A 1 403 ? -25.511 0.798 13.133 1.00 49.75 403 GLU A N 1
ATOM 3261 C CA . GLU A 1 403 ? -26.316 1.244 12.001 1.00 49.75 403 GLU A CA 1
ATOM 3262 C C . GLU A 1 403 ? -25.617 2.428 11.316 1.00 4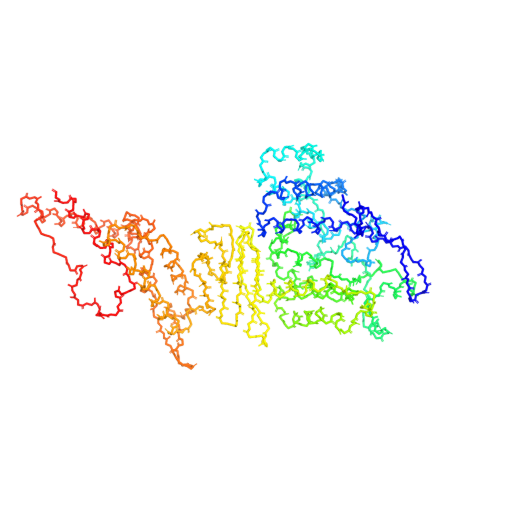9.75 403 GLU A C 1
ATOM 3264 O O . GLU A 1 403 ? -25.173 3.372 11.973 1.00 49.75 403 GLU A O 1
ATOM 3269 N N . TYR A 1 404 ? -25.509 2.402 9.985 1.00 45.97 404 TYR A N 1
ATOM 3270 C CA . TYR A 1 404 ? -25.294 3.634 9.238 1.00 45.97 404 TYR A CA 1
ATOM 3271 C C . TYR A 1 404 ? -26.486 4.541 9.499 1.00 45.97 404 TYR A C 1
ATOM 3273 O O . TYR A 1 404 ? -27.616 4.067 9.624 1.00 45.97 404 TYR A O 1
ATOM 3281 N N . ASN A 1 405 ? -26.223 5.843 9.447 1.00 49.34 405 ASN A N 1
ATOM 3282 C CA . ASN A 1 405 ? -27.149 6.957 9.630 1.00 49.34 405 ASN A CA 1
ATOM 3283 C C . ASN A 1 405 ? -27.058 7.588 11.027 1.00 49.34 405 ASN A C 1
ATOM 3285 O O . ASN A 1 405 ? -27.701 7.176 11.988 1.00 49.34 405 ASN A O 1
ATOM 3289 N N . THR A 1 406 ? -26.282 8.674 11.056 1.00 64.56 406 THR A N 1
ATOM 3290 C CA . THR A 1 406 ? -26.576 9.976 11.674 1.00 64.56 406 THR A CA 1
ATOM 3291 C C . THR A 1 406 ? -28.048 10.133 12.082 1.00 64.56 406 THR A C 1
ATOM 3293 O O . THR A 1 406 ? -28.926 9.667 11.361 1.00 64.56 406 THR A O 1
ATOM 3296 N N . ILE A 1 407 ? -28.358 10.816 13.190 1.00 68.19 407 ILE A N 1
ATOM 3297 C CA . ILE A 1 407 ? -29.748 11.038 13.628 1.00 68.19 407 ILE A CA 1
ATOM 3298 C C . ILE A 1 407 ? -30.530 11.811 12.547 1.00 68.19 407 ILE A C 1
ATOM 3300 O O . ILE A 1 407 ? -30.522 13.034 12.510 1.00 68.19 407 ILE A O 1
ATOM 3304 N N . ILE A 1 408 ? -31.194 11.088 11.641 1.00 69.56 408 ILE A N 1
ATOM 3305 C CA . ILE A 1 408 ? -31.949 11.633 10.498 1.00 69.56 408 ILE A CA 1
ATOM 3306 C C . ILE A 1 408 ? -33.457 11.400 10.629 1.00 69.56 408 ILE A C 1
ATOM 3308 O O . ILE A 1 408 ? -34.241 11.912 9.828 1.00 69.56 408 ILE A O 1
ATOM 3312 N N . SER A 1 409 ? -33.887 10.619 11.624 1.00 76.56 409 SER A N 1
ATOM 3313 C CA . SER A 1 409 ? -35.295 10.344 11.908 1.00 76.56 409 SER A CA 1
ATOM 3314 C C . SER A 1 409 ? -35.613 10.442 13.396 1.00 76.56 409 SER A C 1
ATOM 3316 O O . SER A 1 409 ? -34.750 10.239 14.249 1.00 76.56 409 SER A O 1
ATOM 3318 N N . VAL A 1 410 ? -36.882 10.717 13.701 1.00 78.25 410 VAL A N 1
ATOM 3319 C CA . VAL A 1 410 ? -37.407 10.753 15.074 1.00 78.25 410 VAL A CA 1
ATOM 3320 C C . VAL A 1 410 ? -37.238 9.390 15.744 1.00 78.25 410 VAL A C 1
ATOM 3322 O O . VAL A 1 410 ? -36.899 9.315 16.920 1.00 78.25 410 VAL A O 1
ATOM 3325 N N . LYS A 1 411 ? -37.386 8.308 14.972 1.00 76.56 411 LYS A N 1
ATOM 3326 C CA . LYS A 1 411 ? -37.124 6.947 15.441 1.00 76.56 411 LYS A CA 1
ATOM 3327 C C . LYS A 1 411 ? -35.659 6.763 15.852 1.00 76.56 411 LYS A C 1
ATOM 3329 O O . LYS A 1 411 ? -35.418 6.275 16.945 1.00 76.56 411 LYS A O 1
ATOM 3334 N N . ASN A 1 412 ? -34.692 7.198 15.033 1.00 76.00 412 ASN A N 1
ATOM 3335 C CA . ASN A 1 412 ? -33.266 7.089 15.387 1.00 76.00 412 ASN A CA 1
ATOM 3336 C C . ASN A 1 412 ? -32.929 7.880 16.656 1.00 76.00 412 ASN A C 1
ATOM 3338 O O . ASN A 1 412 ? -32.163 7.400 17.485 1.00 76.00 412 ASN A O 1
ATOM 3342 N N . PHE A 1 413 ? -33.520 9.068 16.811 1.00 80.81 413 PHE A N 1
ATOM 3343 C CA . PHE A 1 413 ? -33.352 9.882 18.011 1.00 80.81 413 PHE A CA 1
ATOM 3344 C C . PHE A 1 413 ? -33.862 9.152 19.262 1.00 80.81 413 PHE A C 1
ATOM 3346 O O . PHE A 1 413 ? -33.102 8.961 20.209 1.00 80.81 413 PHE A O 1
ATOM 3353 N N . PHE A 1 414 ? -35.112 8.677 19.258 1.00 80.06 414 PHE A N 1
ATOM 3354 C CA . PHE A 1 414 ? -35.669 7.982 20.422 1.00 80.06 414 PHE A CA 1
ATOM 3355 C C . PHE A 1 414 ? -35.015 6.622 20.686 1.00 80.06 414 PHE A C 1
ATOM 3357 O O . PHE A 1 414 ? -34.852 6.264 21.848 1.00 80.06 414 PHE A O 1
ATOM 3364 N N . ASP A 1 415 ? -34.579 5.895 19.653 1.00 72.38 415 ASP A N 1
ATOM 3365 C CA . ASP A 1 415 ? -33.815 4.652 19.819 1.00 72.38 415 ASP A CA 1
ATOM 3366 C C . ASP A 1 415 ? -32.468 4.920 20.520 1.00 72.38 415 ASP A C 1
ATOM 3368 O O . ASP A 1 415 ? -32.058 4.147 21.388 1.00 72.38 415 ASP A O 1
ATOM 3372 N N . LEU A 1 416 ? -31.786 6.027 20.187 1.00 73.00 416 LEU A N 1
ATOM 3373 C CA . LEU A 1 416 ? -30.557 6.447 20.867 1.00 73.00 416 LEU A CA 1
ATOM 3374 C C . LEU A 1 416 ? -30.830 6.821 22.332 1.00 73.00 416 LEU A C 1
ATOM 3376 O O . LEU A 1 416 ? -30.130 6.336 23.219 1.00 73.00 416 LEU A O 1
ATOM 3380 N N . MET A 1 417 ? -31.865 7.625 22.596 1.00 79.81 417 MET A N 1
ATOM 3381 C CA . MET A 1 417 ? -32.246 8.033 23.959 1.00 79.81 417 MET A CA 1
ATOM 3382 C C . MET A 1 417 ? -32.674 6.843 24.824 1.00 79.81 417 MET A C 1
ATOM 3384 O O . MET A 1 417 ? -32.326 6.749 25.998 1.00 79.81 417 MET A O 1
ATOM 3388 N N . TRP A 1 418 ? -33.366 5.872 24.234 1.00 71.06 418 TRP A N 1
ATOM 3389 C CA . TRP A 1 418 ? -33.739 4.638 24.917 1.00 71.06 418 TRP A CA 1
ATOM 3390 C C . TRP A 1 418 ? -32.523 3.797 25.325 1.00 71.06 418 TRP A C 1
ATOM 3392 O O . TRP A 1 418 ? -32.519 3.204 26.401 1.00 71.06 418 TRP A O 1
ATOM 3402 N N . LYS A 1 419 ? -31.476 3.746 24.494 1.00 69.31 419 LYS A N 1
ATOM 3403 C CA . LYS A 1 419 ? -30.242 3.006 24.805 1.00 69.31 419 LYS A CA 1
ATOM 3404 C C . LYS A 1 419 ? -29.428 3.683 25.906 1.00 69.31 419 LYS A C 1
ATOM 3406 O O . LYS A 1 419 ? -28.980 3.005 26.827 1.00 69.31 419 LYS A O 1
ATOM 3411 N N . THR A 1 420 ? -29.260 5.005 25.843 1.00 72.31 420 THR A N 1
ATOM 3412 C CA . THR A 1 420 ? -28.487 5.743 26.858 1.00 72.31 420 THR A CA 1
ATOM 3413 C C . THR A 1 420 ? -29.143 5.703 28.232 1.00 72.31 420 THR A C 1
ATOM 3415 O O . THR A 1 420 ? -28.443 5.729 29.242 1.00 72.31 420 THR A O 1
ATOM 3418 N N . LYS A 1 421 ? -30.470 5.560 28.284 1.00 74.88 421 LYS A N 1
ATOM 3419 C CA . LYS A 1 421 ? -31.208 5.334 29.525 1.00 74.88 421 LYS A CA 1
ATOM 3420 C C . LYS A 1 421 ? -30.662 4.166 30.352 1.00 74.88 421 LYS A C 1
ATOM 3422 O O . LYS A 1 421 ? -30.466 4.320 31.552 1.00 74.88 421 LYS A O 1
ATOM 3427 N N . PHE A 1 422 ? -30.414 3.008 29.737 1.00 71.38 422 PHE A N 1
ATOM 3428 C CA . PHE A 1 422 ? -29.973 1.824 30.487 1.00 71.38 422 PHE A CA 1
ATOM 3429 C C . PHE A 1 422 ? -28.562 1.988 31.044 1.00 71.38 422 PHE A C 1
ATOM 3431 O O . PHE A 1 422 ? -28.302 1.572 32.164 1.00 71.38 422 PHE A O 1
ATOM 3438 N N . VAL A 1 423 ? -27.686 2.651 30.288 1.00 72.44 423 VAL A N 1
ATOM 3439 C CA . VAL A 1 423 ? -26.318 2.974 30.720 1.00 72.44 423 VAL A CA 1
ATOM 3440 C C . VAL A 1 423 ? -26.333 3.910 31.926 1.00 72.44 423 VAL A C 1
ATOM 3442 O O . VAL A 1 423 ? -25.592 3.738 32.886 1.00 72.44 423 VAL A O 1
ATOM 3445 N N . ARG A 1 424 ? -27.207 4.915 31.901 1.00 78.44 424 ARG A N 1
ATOM 3446 C CA . ARG A 1 424 ? -27.358 5.855 33.015 1.00 78.44 424 ARG A CA 1
ATOM 3447 C C . ARG A 1 424 ? -27.984 5.205 34.234 1.00 78.44 424 ARG A C 1
ATOM 3449 O O . ARG A 1 424 ? -27.539 5.465 35.344 1.00 78.44 424 ARG A O 1
ATOM 3456 N N . GLN A 1 425 ? -28.963 4.330 34.025 1.00 75.69 425 GLN A N 1
ATOM 3457 C CA . GLN A 1 425 ? -29.543 3.535 35.097 1.00 75.69 425 GLN A CA 1
ATOM 3458 C C . GLN A 1 425 ? -28.481 2.662 35.778 1.00 75.69 425 GLN A C 1
ATOM 3460 O O . GLN A 1 425 ? -28.379 2.709 36.995 1.00 75.69 425 GLN A O 1
ATOM 3465 N N . SER A 1 426 ? -27.626 1.962 35.024 1.00 75.25 426 SER A N 1
ATOM 3466 C CA . SER A 1 426 ? -26.563 1.150 35.630 1.00 75.25 426 SER A CA 1
ATOM 3467 C C . SER A 1 426 ? -25.533 1.979 36.404 1.00 75.25 426 SER A C 1
ATOM 3469 O O . SER A 1 426 ? -25.035 1.519 37.426 1.00 75.25 426 SER A O 1
ATOM 3471 N N . ILE A 1 427 ? -25.231 3.205 35.959 1.00 78.94 427 ILE A N 1
ATOM 3472 C CA . ILE A 1 427 ? -24.380 4.141 36.717 1.00 78.94 427 ILE A CA 1
ATOM 3473 C C . ILE A 1 427 ? -25.031 4.492 38.062 1.00 78.94 427 ILE A C 1
ATOM 3475 O O . ILE A 1 427 ? -24.374 4.453 39.100 1.00 78.94 427 ILE A O 1
ATOM 3479 N N . VAL A 1 428 ? -26.318 4.849 38.032 1.00 79.62 428 VAL A N 1
ATOM 3480 C CA . VAL A 1 428 ? -27.092 5.219 39.225 1.00 79.62 428 VAL A CA 1
ATOM 3481 C C . VAL A 1 428 ? -27.150 4.047 40.205 1.00 79.62 428 VAL A C 1
ATOM 3483 O O . VAL A 1 428 ? -26.862 4.230 41.386 1.00 79.62 428 VAL A O 1
ATOM 3486 N N . ASP A 1 429 ? -27.475 2.851 39.711 1.00 76.44 429 ASP A N 1
ATOM 3487 C CA . ASP A 1 429 ? -27.584 1.633 40.515 1.00 76.44 429 ASP A CA 1
ATOM 3488 C C . ASP A 1 429 ? -26.244 1.298 41.194 1.00 76.44 429 ASP A C 1
ATOM 3490 O O . ASP A 1 429 ? -26.214 1.074 42.404 1.00 76.44 429 ASP A O 1
ATOM 3494 N N . ALA A 1 430 ? -25.122 1.384 40.463 1.00 77.81 430 ALA A N 1
ATOM 3495 C CA . ALA A 1 430 ? -23.788 1.172 41.030 1.00 77.81 430 ALA A CA 1
ATOM 3496 C C . ALA A 1 430 ? -23.510 2.111 42.216 1.00 77.81 430 ALA A C 1
ATOM 3498 O O . ALA A 1 430 ? -23.046 1.666 43.265 1.00 77.81 430 ALA A O 1
ATOM 3499 N N . TRP A 1 431 ? -23.863 3.394 42.098 1.00 79.75 431 TRP A N 1
ATOM 3500 C CA . TRP A 1 431 ? -23.658 4.368 43.174 1.00 79.75 431 TRP A CA 1
ATOM 3501 C C . TRP A 1 431 ? -24.548 4.124 44.389 1.00 79.75 431 TRP A C 1
ATOM 3503 O O . TRP A 1 431 ? -24.084 4.274 45.520 1.00 79.75 431 TRP A O 1
ATOM 3513 N N . PHE A 1 432 ? -25.802 3.717 44.187 1.00 77.12 432 PHE A N 1
ATOM 3514 C CA . PHE A 1 432 ? -26.678 3.331 45.297 1.00 77.12 432 PHE A CA 1
ATOM 3515 C C . PHE A 1 432 ? -26.165 2.099 46.049 1.00 77.12 432 PHE A C 1
ATOM 3517 O O . PHE A 1 432 ? -26.362 1.994 47.259 1.00 77.12 432 PHE A O 1
ATOM 3524 N N . GLU A 1 433 ? -25.482 1.193 45.354 1.00 80.50 433 GLU A N 1
ATOM 3525 C CA . GLU A 1 433 ? -24.856 0.006 45.942 1.00 80.50 433 GLU A CA 1
ATOM 3526 C C . GLU A 1 433 ? -23.480 0.288 46.573 1.00 80.50 433 GLU A C 1
ATOM 3528 O O . GLU A 1 433 ? -22.905 -0.596 47.207 1.00 80.50 433 GLU A O 1
ATOM 3533 N N . GLY A 1 434 ? -22.956 1.513 46.444 1.00 80.31 434 GLY A N 1
ATOM 3534 C CA . GLY A 1 434 ? -21.620 1.882 46.922 1.00 80.31 434 GLY A CA 1
ATOM 3535 C C . GLY A 1 434 ? -20.475 1.361 46.045 1.00 80.31 434 GLY A C 1
ATOM 3536 O O . GLY A 1 434 ? -19.338 1.298 46.511 1.00 80.31 434 GLY A O 1
ATOM 3537 N N . ASN A 1 435 ? -20.769 0.991 44.798 1.00 79.38 435 ASN A N 1
ATOM 3538 C CA . ASN A 1 435 ? -19.818 0.518 43.797 1.00 79.38 435 ASN A CA 1
ATOM 3539 C C . ASN A 1 435 ? -19.408 1.646 42.832 1.00 79.38 435 ASN A C 1
ATOM 3541 O O . ASN A 1 435 ? -20.156 2.599 42.595 1.00 79.38 435 ASN A O 1
ATOM 3545 N N . GLU A 1 436 ? -18.230 1.516 42.219 1.00 76.69 436 GLU A N 1
ATOM 3546 C CA . GLU A 1 436 ? -17.839 2.383 41.103 1.00 76.69 436 GLU A CA 1
ATOM 3547 C C . GLU A 1 436 ? -18.596 1.992 39.816 1.00 76.69 436 GLU A C 1
ATOM 3549 O O . GLU A 1 436 ? -18.783 0.799 39.556 1.00 76.69 436 GLU A O 1
ATOM 3554 N N . PRO A 1 437 ? -19.040 2.959 38.988 1.00 74.25 437 PRO A N 1
ATOM 3555 C CA . PRO A 1 437 ? -19.672 2.668 37.706 1.00 74.25 437 PRO A CA 1
ATOM 3556 C C . PRO A 1 437 ? -18.704 1.996 36.734 1.00 74.25 437 PRO A C 1
ATOM 3558 O O . PRO A 1 437 ? -17.526 2.344 36.689 1.00 74.25 437 PRO A O 1
ATOM 3561 N N . ASP A 1 438 ? -19.223 1.108 35.882 1.00 70.44 438 ASP A N 1
ATOM 3562 C CA . ASP A 1 438 ? -18.444 0.490 34.804 1.00 70.44 438 ASP A CA 1
ATOM 3563 C C . ASP A 1 438 ? -17.796 1.575 33.908 1.00 70.44 438 ASP A C 1
ATOM 3565 O O . ASP A 1 438 ? -18.527 2.370 33.294 1.00 70.44 438 ASP A O 1
ATOM 3569 N N . PRO A 1 439 ? -16.452 1.600 33.772 1.00 64.56 439 PRO A N 1
ATOM 3570 C CA . PRO A 1 439 ? -15.736 2.544 32.910 1.00 64.56 439 PRO A CA 1
ATOM 3571 C C . PRO A 1 439 ? -16.226 2.563 31.452 1.00 64.56 439 PRO A C 1
ATOM 3573 O O . PRO A 1 439 ? -16.142 3.592 30.773 1.00 64.56 439 PRO A O 1
ATOM 3576 N N . GLY A 1 440 ? -16.791 1.455 30.958 1.00 56.66 440 GLY A N 1
ATOM 3577 C CA . GLY A 1 440 ? -17.395 1.349 29.630 1.00 56.66 440 GLY A CA 1
ATOM 3578 C C . GLY A 1 440 ? -18.593 2.283 29.413 1.00 56.66 440 GLY A C 1
ATOM 3579 O O . GLY A 1 440 ?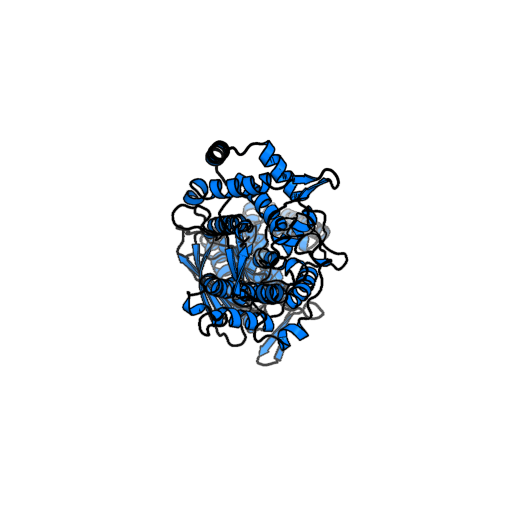 -18.852 2.700 28.278 1.00 56.66 440 GLY A O 1
ATOM 3580 N N . CYS A 1 441 ? -19.285 2.695 30.481 1.00 68.50 441 CYS A N 1
ATOM 3581 C CA . CYS A 1 441 ? -20.446 3.586 30.403 1.00 68.50 441 CYS A CA 1
ATOM 3582 C C . CYS A 1 441 ? -20.089 4.970 29.834 1.00 68.50 441 CYS A C 1
ATOM 3584 O O . CYS A 1 441 ? -20.847 5.528 29.035 1.00 68.50 441 CYS A O 1
ATOM 3586 N N . VAL A 1 442 ? -18.906 5.496 30.175 1.00 70.62 442 VAL A N 1
ATOM 3587 C CA . VAL A 1 442 ? -18.400 6.792 29.685 1.00 70.62 442 VAL A CA 1
ATOM 3588 C C . VAL A 1 442 ? -18.229 6.770 28.165 1.00 70.62 442 VAL A C 1
ATOM 3590 O O . VAL A 1 442 ? -18.629 7.702 27.464 1.00 70.62 442 VAL A O 1
ATOM 3593 N N . GLY A 1 443 ? -17.697 5.668 27.629 1.00 58.41 443 GLY A N 1
ATOM 3594 C CA . GLY A 1 443 ? -17.537 5.483 26.187 1.00 58.41 443 GLY A CA 1
ATOM 3595 C C . GLY A 1 443 ? -18.870 5.535 25.436 1.00 58.41 443 GLY A C 1
ATOM 3596 O O . GLY A 1 443 ? -18.965 6.180 24.388 1.00 58.41 443 GLY A O 1
ATOM 3597 N N . VAL A 1 444 ? -19.918 4.919 25.992 1.00 61.91 444 VAL A N 1
ATOM 3598 C CA . VAL A 1 444 ? -21.254 4.894 25.377 1.00 61.91 444 VAL A CA 1
ATOM 3599 C C . VAL A 1 444 ? -21.931 6.267 25.418 1.00 61.91 444 VAL A C 1
ATOM 3601 O O . VAL A 1 444 ? -22.542 6.677 24.428 1.00 61.91 444 VAL A O 1
ATOM 3604 N N . LEU A 1 445 ? -21.798 7.014 26.518 1.00 74.50 445 LEU A N 1
ATOM 3605 C CA . LEU A 1 445 ? -22.329 8.378 26.607 1.00 74.50 445 LEU A CA 1
ATOM 3606 C C . LEU A 1 445 ? -21.608 9.334 25.644 1.00 74.50 445 LEU A C 1
ATOM 3608 O O . LEU A 1 445 ? -22.267 10.097 24.938 1.00 74.50 445 LEU A O 1
ATOM 3612 N N . ARG A 1 446 ? -20.281 9.225 25.504 1.00 74.56 446 ARG A N 1
ATOM 3613 C CA . ARG A 1 446 ? -19.501 10.022 24.539 1.00 74.56 446 ARG A CA 1
ATOM 3614 C C . ARG A 1 446 ? -19.937 9.771 23.096 1.00 74.56 446 ARG A C 1
ATOM 3616 O O . ARG A 1 446 ? -20.062 10.708 22.310 1.00 74.56 446 ARG A O 1
ATOM 3623 N N . TYR A 1 447 ? -20.235 8.519 22.763 1.00 61.72 447 TYR A N 1
ATOM 3624 C CA . TYR A 1 447 ? -20.784 8.148 21.460 1.00 61.72 447 TYR A CA 1
ATOM 3625 C C . TYR A 1 447 ? -22.173 8.757 21.206 1.00 61.72 447 TYR A C 1
ATOM 3627 O O . TYR A 1 447 ? -22.459 9.249 20.109 1.00 61.72 447 TYR A O 1
ATOM 3635 N N . ALA A 1 448 ? -23.044 8.751 22.218 1.00 71.88 448 ALA A N 1
ATOM 3636 C CA . ALA A 1 448 ? -24.368 9.347 22.102 1.00 71.88 448 ALA A CA 1
ATOM 3637 C C . ALA A 1 448 ? -24.301 10.868 21.900 1.00 71.88 448 ALA A C 1
ATOM 3639 O O . ALA A 1 448 ? -25.019 11.392 21.049 1.00 71.88 448 ALA A O 1
ATOM 3640 N N . LEU A 1 449 ? -23.399 11.553 22.613 1.00 80.50 449 LEU A N 1
ATOM 3641 C CA . LEU A 1 449 ? -23.140 12.984 22.435 1.00 80.50 449 LEU A CA 1
ATOM 3642 C C . LEU A 1 449 ? -22.709 13.299 20.997 1.00 80.50 449 LEU A C 1
ATOM 3644 O O . LEU A 1 449 ? -23.347 14.105 20.324 1.00 80.50 449 LEU A O 1
ATOM 3648 N N . GLN A 1 450 ? -21.703 12.585 20.490 1.00 67.62 450 GLN A N 1
ATOM 3649 C CA . GLN A 1 450 ? -21.210 12.761 19.119 1.00 67.62 450 GLN A CA 1
ATOM 3650 C C . GLN A 1 450 ? -22.306 12.518 18.071 1.00 67.62 450 GLN A C 1
ATOM 3652 O O . GLN A 1 450 ? -22.395 13.233 17.072 1.00 67.62 450 GLN A O 1
ATOM 3657 N N . SER A 1 451 ? -23.177 11.532 18.307 1.00 68.81 451 SER A N 1
ATOM 3658 C CA . SER A 1 451 ? -24.301 11.221 17.416 1.00 68.81 451 SER A CA 1
ATOM 3659 C C . SER A 1 451 ? -25.346 12.342 17.374 1.00 68.81 451 SER A C 1
ATOM 3661 O O . SER A 1 451 ? -25.893 12.625 16.305 1.00 68.81 451 SER A O 1
ATOM 3663 N N . LEU A 1 452 ? -25.616 12.986 18.516 1.00 77.19 452 LEU A N 1
ATOM 3664 C CA . LEU A 1 452 ? -26.508 14.145 18.621 1.00 77.19 452 LEU A CA 1
ATOM 3665 C C . LEU A 1 452 ? -25.900 15.390 17.960 1.00 77.19 452 LEU A C 1
ATOM 3667 O O . LEU A 1 452 ? -26.579 16.081 17.204 1.00 77.19 452 LEU A O 1
ATOM 3671 N N . GLU A 1 453 ? -24.614 15.655 18.189 1.00 77.25 453 GLU A N 1
ATOM 3672 C CA . GLU A 1 453 ? -23.908 16.817 17.635 1.00 77.25 453 GLU A CA 1
ATOM 3673 C C . GLU A 1 453 ? -23.766 16.760 16.108 1.00 77.25 453 GLU A C 1
ATOM 3675 O O . GLU A 1 453 ? -23.844 17.798 15.441 1.00 77.25 453 GLU A O 1
ATOM 3680 N N . ALA A 1 454 ? -23.601 15.552 15.557 1.00 68.81 454 ALA A N 1
ATOM 3681 C CA . ALA A 1 454 ? -23.460 15.298 14.125 1.00 68.81 454 ALA A CA 1
ATOM 3682 C C . ALA A 1 454 ? -24.793 15.287 13.350 1.00 68.81 454 ALA A C 1
ATOM 3684 O O . ALA A 1 454 ? -24.788 15.132 12.125 1.00 68.81 454 ALA A O 1
ATOM 3685 N N . ALA A 1 455 ? -25.937 15.420 14.027 1.00 74.81 455 ALA A N 1
ATOM 3686 C CA . ALA A 1 455 ? -27.245 15.435 13.383 1.00 74.81 455 ALA A CA 1
ATOM 3687 C C . ALA A 1 455 ? -27.390 16.630 12.407 1.00 74.81 455 ALA A C 1
ATOM 3689 O O . ALA A 1 455 ? -26.871 17.714 12.680 1.00 74.81 455 ALA A O 1
ATOM 3690 N N . PRO A 1 456 ? -28.079 16.475 11.256 1.00 65.88 456 PRO A N 1
ATOM 3691 C CA . PRO A 1 456 ? -28.161 17.512 10.229 1.00 65.88 456 PRO A CA 1
ATOM 3692 C C . PRO A 1 456 ? -28.934 18.741 10.730 1.00 65.88 456 PRO A C 1
ATOM 3694 O O . PRO A 1 456 ? -30.166 18.733 10.823 1.00 65.88 456 PRO A O 1
ATOM 3697 N N . LYS A 1 457 ? -28.192 19.809 11.031 1.00 71.25 457 LYS A N 1
ATOM 3698 C CA . LYS A 1 457 ? -28.730 21.093 11.493 1.00 71.25 457 LYS A CA 1
ATOM 3699 C C . LYS A 1 457 ? -29.296 21.896 10.314 1.00 71.25 457 LYS A C 1
ATOM 3701 O O . LYS A 1 457 ? -28.704 21.945 9.239 1.00 71.25 457 LYS A O 1
ATOM 3706 N N . ALA A 1 458 ? -30.454 22.506 10.521 1.00 67.44 458 ALA A N 1
ATOM 3707 C CA . ALA A 1 458 ? -31.045 23.539 9.681 1.00 67.44 458 ALA A CA 1
ATOM 3708 C C . ALA A 1 458 ? -30.634 24.934 10.193 1.00 67.44 458 ALA A C 1
ATOM 3710 O O . ALA A 1 458 ? -30.021 25.060 11.258 1.00 67.44 458 ALA A O 1
ATOM 3711 N N . ASP A 1 459 ? -30.996 25.983 9.450 1.00 60.22 459 ASP A N 1
ATOM 3712 C CA . ASP A 1 459 ? -30.783 27.369 9.875 1.00 60.22 459 ASP A CA 1
ATOM 3713 C C . ASP A 1 459 ? -31.384 27.608 11.271 1.00 60.22 459 ASP A C 1
ATOM 3715 O O . ASP A 1 459 ? -32.527 27.239 11.548 1.00 60.22 459 ASP A O 1
ATOM 3719 N N . GLY A 1 460 ? -30.588 28.198 12.167 1.00 63.16 460 GLY A N 1
ATOM 3720 C CA . GLY A 1 460 ? -30.971 28.423 13.564 1.00 63.16 460 GLY A CA 1
ATOM 3721 C C . GLY A 1 460 ? -30.656 27.274 14.532 1.00 63.16 460 GLY A C 1
ATOM 3722 O O . GLY A 1 460 ? -31.108 27.320 15.668 1.00 63.16 460 GLY A O 1
ATOM 3723 N N . GLY A 1 461 ? -29.893 26.249 14.126 1.00 66.94 461 GLY A N 1
ATOM 3724 C CA . GLY A 1 461 ? -29.346 25.229 15.041 1.00 66.94 461 GLY A CA 1
ATOM 3725 C C . GLY A 1 461 ? -30.283 24.060 15.369 1.00 66.94 461 GLY A C 1
ATOM 3726 O O . GLY A 1 461 ? -29.862 23.098 16.012 1.00 66.94 461 GLY A O 1
ATOM 3727 N N . PHE A 1 462 ? -31.522 24.092 14.880 1.00 76.62 462 PHE A N 1
ATOM 3728 C CA . PHE A 1 462 ? -32.471 22.988 15.001 1.00 76.62 462 PHE A CA 1
ATOM 3729 C C . PHE A 1 462 ? -32.156 21.849 14.030 1.00 76.62 462 PHE A C 1
ATOM 3731 O O . PHE A 1 462 ? -31.633 22.073 12.945 1.00 76.62 462 PHE A O 1
ATOM 3738 N N . VAL A 1 463 ? -32.549 20.624 14.363 1.00 79.25 463 VAL A N 1
ATOM 3739 C CA . VAL A 1 463 ? -32.328 19.435 13.533 1.00 79.25 463 VAL A CA 1
ATOM 3740 C C . VAL A 1 463 ? -33.617 19.040 12.821 1.00 79.25 463 VAL A C 1
ATOM 3742 O O . VAL A 1 463 ? -34.666 18.900 13.450 1.00 79.25 463 VAL A O 1
ATOM 3745 N N . GLN A 1 464 ? -33.559 18.826 11.504 1.00 79.06 464 GLN A N 1
ATOM 3746 C CA . GLN A 1 464 ? -34.699 18.274 10.766 1.00 79.06 464 GLN A CA 1
ATOM 3747 C C . GLN A 1 464 ? -34.668 16.746 10.761 1.00 79.06 464 GLN A C 1
ATOM 3749 O O . GLN A 1 464 ? -33.819 16.137 10.113 1.00 79.06 464 GLN A O 1
ATOM 3754 N N . LEU A 1 465 ? -35.660 16.130 11.403 1.00 80.25 465 LEU A N 1
ATOM 3755 C CA . LEU A 1 465 ? -35.817 14.680 11.469 1.00 80.25 465 LEU A CA 1
ATOM 3756 C C . LEU A 1 465 ? -37.018 14.198 10.659 1.00 80.25 465 LEU A C 1
ATOM 3758 O O . LEU A 1 465 ? -38.077 14.821 10.640 1.00 80.25 465 LEU A O 1
ATOM 3762 N N . VAL A 1 466 ? -36.885 13.042 10.018 1.00 77.62 466 VAL A N 1
ATOM 3763 C CA . VAL A 1 466 ? -38.000 12.340 9.373 1.00 77.62 466 VAL A CA 1
ATOM 3764 C C . VAL A 1 466 ? -38.869 11.658 10.437 1.00 77.62 466 VAL A C 1
ATOM 3766 O O . VAL A 1 466 ? -38.363 10.871 11.233 1.00 77.62 466 VAL A O 1
ATOM 3769 N N . LEU A 1 467 ? -40.178 11.931 10.444 1.00 75.62 467 LEU A N 1
ATOM 3770 C CA . LEU A 1 467 ? -41.148 11.246 11.311 1.00 75.62 467 LEU A CA 1
ATOM 3771 C C . LEU A 1 467 ? -41.709 9.998 10.608 1.00 75.62 467 LEU A C 1
ATOM 3773 O O . LEU A 1 467 ? -41.508 8.889 11.083 1.00 75.62 467 LEU A O 1
ATOM 3777 N N . GLU A 1 468 ? -42.332 10.166 9.431 1.00 73.62 468 GLU A N 1
ATOM 3778 C CA . GLU A 1 468 ? -42.813 9.074 8.564 1.00 73.62 468 GLU A CA 1
ATOM 3779 C C . GLU A 1 468 ? -42.912 9.510 7.088 1.00 73.62 468 GLU A C 1
ATOM 3781 O O . GLU A 1 468 ? -43.319 10.637 6.779 1.00 73.62 468 GLU A O 1
ATOM 3786 N N . ARG A 1 469 ? -42.616 8.592 6.152 1.00 68.19 469 ARG A N 1
ATOM 3787 C CA . ARG A 1 469 ? -42.646 8.782 4.682 1.00 68.19 469 ARG A CA 1
ATOM 3788 C C . ARG A 1 469 ? -41.802 9.972 4.187 1.00 68.19 469 ARG A C 1
ATOM 3790 O O . ARG A 1 469 ? -40.675 9.784 3.750 1.00 68.19 469 ARG A O 1
ATOM 3797 N N . ARG A 1 470 ? -42.378 11.182 4.208 1.00 58.69 470 ARG A N 1
ATOM 3798 C CA . ARG A 1 470 ? -41.781 12.474 3.800 1.00 58.69 470 ARG A CA 1
ATOM 3799 C C . ARG A 1 470 ? -42.065 13.610 4.793 1.00 58.69 470 ARG A C 1
ATOM 3801 O O . ARG A 1 470 ? -41.694 14.749 4.528 1.00 58.69 470 ARG A O 1
ATOM 3808 N N . ARG A 1 471 ? -42.748 13.335 5.909 1.00 73.12 471 ARG A N 1
ATOM 3809 C CA . ARG A 1 471 ? -43.011 14.344 6.940 1.00 73.12 471 ARG A CA 1
ATOM 3810 C C . ARG A 1 471 ? -41.742 14.558 7.747 1.00 73.12 471 ARG A C 1
ATOM 3812 O O . ARG A 1 471 ? -41.169 13.595 8.259 1.00 73.12 471 ARG A O 1
ATOM 3819 N N . ARG A 1 472 ? -41.318 15.814 7.828 1.00 79.81 472 ARG A N 1
ATOM 3820 C CA . ARG A 1 472 ? -40.184 16.243 8.639 1.00 79.81 472 ARG A CA 1
ATOM 3821 C C . ARG A 1 472 ? -40.692 17.011 9.845 1.00 79.81 472 ARG A C 1
ATOM 3823 O O . ARG A 1 472 ? -41.700 17.706 9.746 1.00 79.81 472 ARG A O 1
ATOM 3830 N N . VAL A 1 473 ? -39.991 16.871 10.954 1.00 84.50 473 VAL A N 1
ATOM 3831 C CA . VAL A 1 473 ? -40.177 17.669 12.160 1.00 84.50 473 VAL A CA 1
ATOM 3832 C C . VAL A 1 473 ? -38.870 18.370 12.477 1.00 84.50 473 VAL A C 1
ATOM 3834 O O . VAL A 1 473 ? -37.791 17.845 12.205 1.00 84.50 473 VAL A O 1
ATOM 3837 N N . THR A 1 474 ? -38.984 19.565 13.029 1.00 83.88 474 THR A N 1
ATOM 3838 C CA . THR A 1 474 ? -37.848 20.329 13.528 1.00 83.88 474 THR A CA 1
ATOM 3839 C C . THR A 1 474 ? -37.720 20.028 15.013 1.00 83.88 474 THR A C 1
ATOM 3841 O O . THR A 1 474 ? -38.695 20.170 15.749 1.00 83.88 474 THR A O 1
ATOM 3844 N N . VAL A 1 475 ? -36.549 19.567 15.436 1.00 80.38 475 VAL A N 1
ATOM 3845 C CA . VAL A 1 475 ? -36.270 19.157 16.813 1.00 80.38 475 VAL A CA 1
ATOM 3846 C C . VAL A 1 475 ? -35.095 19.963 17.336 1.00 80.38 475 VAL A C 1
ATOM 3848 O O . VAL A 1 475 ? -34.071 20.093 16.668 1.00 80.38 475 VAL A O 1
ATOM 3851 N N . GLU A 1 476 ? -35.238 20.503 18.535 1.00 83.25 476 GLU A N 1
ATOM 3852 C CA . GLU A 1 476 ? -34.135 21.110 19.265 1.00 83.25 476 GLU A CA 1
ATOM 3853 C C . GLU A 1 476 ? -33.398 20.020 20.049 1.00 83.25 476 GLU A C 1
ATOM 3855 O O . GLU A 1 476 ? -34.006 19.320 20.856 1.00 83.25 476 GLU A O 1
ATOM 3860 N N . MET A 1 477 ? -32.099 19.849 19.794 1.00 82.12 477 MET A N 1
ATOM 3861 C CA . MET A 1 477 ? -31.278 18.832 20.471 1.00 82.12 477 MET A CA 1
ATOM 3862 C C . MET A 1 477 ? -30.374 19.404 21.568 1.00 82.12 477 MET A C 1
ATOM 3864 O O . MET A 1 477 ? -29.680 18.637 22.230 1.00 82.12 477 MET A O 1
ATOM 3868 N N . GLY A 1 478 ? -30.374 20.728 21.772 1.00 81.56 478 GLY A N 1
ATOM 3869 C CA . GLY A 1 478 ? -29.454 21.403 22.694 1.00 81.56 478 GLY A CA 1
ATOM 3870 C C . GLY A 1 478 ? -29.523 20.849 24.116 1.00 81.56 478 GLY A C 1
ATOM 3871 O O . GLY A 1 478 ? -28.489 20.579 24.717 1.00 81.56 478 GLY A O 1
ATOM 3872 N N . TYR A 1 479 ? -30.732 20.577 24.607 1.00 78.12 479 TYR A N 1
ATOM 3873 C CA . TYR A 1 479 ? -30.932 20.031 25.947 1.00 78.12 479 TYR A CA 1
ATOM 3874 C C . TYR A 1 479 ? -30.291 18.649 26.138 1.00 78.12 479 TYR A C 1
ATOM 3876 O O . TYR A 1 479 ? -29.593 18.429 27.123 1.00 78.12 479 TYR A O 1
ATOM 3884 N N . GLU A 1 480 ? -30.489 17.723 25.194 1.00 81.06 480 GLU A N 1
ATOM 3885 C CA . GLU A 1 480 ? -29.925 16.369 25.302 1.00 81.06 480 GLU A CA 1
ATOM 3886 C C . GLU A 1 480 ? -28.401 16.398 25.196 1.00 81.06 480 GLU A C 1
ATOM 3888 O O . GLU A 1 480 ? -27.719 15.752 25.986 1.00 81.06 480 GLU A O 1
ATOM 3893 N N . ILE A 1 481 ? -27.864 17.202 24.272 1.00 84.12 481 ILE A N 1
ATOM 3894 C CA . ILE A 1 481 ? -26.420 17.425 24.115 1.00 84.12 481 ILE A CA 1
ATOM 3895 C C . ILE A 1 481 ? -25.821 17.928 25.435 1.00 84.12 481 ILE A C 1
ATOM 3897 O O . ILE A 1 481 ? -24.912 17.296 25.973 1.00 84.12 481 ILE A O 1
ATOM 3901 N N . GLN A 1 482 ? -26.384 18.999 26.002 1.00 84.00 482 GLN A N 1
ATOM 3902 C CA . GLN A 1 482 ? -25.929 19.569 27.273 1.00 84.00 482 GLN A CA 1
ATOM 3903 C C . GLN A 1 482 ? -26.074 18.590 28.440 1.00 84.00 482 GLN A C 1
ATOM 3905 O O . GLN A 1 482 ? -25.231 18.560 29.335 1.00 84.00 482 GLN A O 1
ATOM 3910 N N . SER A 1 483 ? -27.129 17.774 28.453 1.00 83.62 483 SER A N 1
ATOM 3911 C CA . SER A 1 483 ? -27.318 16.760 29.488 1.00 83.62 483 SER A CA 1
ATOM 3912 C C . SER A 1 483 ? -26.220 15.695 29.436 1.00 83.62 483 SER A C 1
ATOM 3914 O O . SER A 1 483 ? -25.635 15.385 30.471 1.00 83.62 483 SER A O 1
ATOM 3916 N N . ILE A 1 484 ? -25.865 15.192 28.246 1.00 84.75 484 ILE A N 1
ATOM 3917 C CA . ILE A 1 484 ? -24.774 14.213 28.115 1.00 84.75 484 ILE A CA 1
ATOM 3918 C C . ILE A 1 484 ? -23.419 14.843 28.463 1.00 84.75 484 ILE A C 1
ATOM 3920 O O . ILE A 1 484 ? -22.602 14.197 29.113 1.00 84.75 484 ILE A O 1
ATOM 3924 N N . GLN A 1 485 ? -23.180 16.099 28.074 1.00 87.00 485 GLN A N 1
ATOM 3925 C CA . GLN A 1 485 ? -21.956 16.827 28.431 1.00 87.00 485 GLN A CA 1
ATOM 3926 C C . GLN A 1 485 ? -21.791 16.957 29.952 1.00 87.00 485 GLN A C 1
ATOM 3928 O O . GLN A 1 485 ? -20.702 16.706 30.465 1.00 87.00 485 GLN A O 1
ATOM 3933 N N . LYS A 1 486 ? -22.875 17.259 30.681 1.00 86.69 486 LYS A N 1
ATOM 3934 C CA . LYS A 1 486 ? -22.883 17.290 32.154 1.00 86.69 486 LYS A CA 1
ATOM 3935 C C . LYS A 1 486 ? -22.543 15.933 32.755 1.00 86.69 486 LYS A C 1
ATOM 3937 O O . LYS A 1 486 ? -21.681 15.854 33.625 1.00 86.69 486 LYS A O 1
ATOM 3942 N N . ASP A 1 487 ? -23.190 14.877 32.267 1.00 88.56 487 ASP A N 1
ATOM 3943 C CA . ASP A 1 487 ? -22.943 13.520 32.750 1.00 88.56 487 ASP A CA 1
ATOM 3944 C C . ASP A 1 487 ? -21.477 13.110 32.527 1.00 88.56 487 ASP A C 1
ATOM 3946 O O . ASP A 1 487 ? -20.838 12.587 33.436 1.00 88.56 487 ASP A O 1
ATOM 3950 N N . LEU A 1 488 ? -20.922 13.381 31.340 1.00 87.12 488 LEU A N 1
ATOM 3951 C CA . LEU A 1 488 ? -19.526 13.079 31.012 1.00 87.12 488 LEU A CA 1
ATOM 3952 C C . LEU A 1 488 ? -18.548 13.891 31.859 1.00 87.12 488 LEU A C 1
ATOM 3954 O O . LEU A 1 488 ? -17.604 13.317 32.388 1.00 87.12 488 LEU A O 1
ATOM 3958 N N . SER A 1 489 ? -18.788 15.193 32.031 1.00 87.88 489 SER A N 1
ATOM 3959 C CA . SER A 1 489 ? -17.944 16.051 32.869 1.00 87.88 489 SER A CA 1
ATOM 3960 C C . SER A 1 489 ? -17.856 15.511 34.298 1.00 87.88 489 SER A C 1
ATOM 3962 O O . SER A 1 489 ? -16.761 15.341 34.831 1.00 87.88 489 SER A O 1
ATOM 3964 N N . PHE A 1 490 ? -18.995 15.124 34.878 1.00 88.12 490 PHE A N 1
ATOM 3965 C CA . PHE A 1 490 ? -19.038 14.525 36.207 1.00 88.12 490 PHE A CA 1
ATOM 3966 C C . PHE A 1 490 ? -18.323 13.170 36.288 1.00 88.12 490 PHE A C 1
ATOM 3968 O O . PHE A 1 490 ? -17.526 12.949 37.198 1.00 88.12 490 PHE A O 1
ATOM 3975 N N . LEU A 1 491 ? -18.588 12.265 35.342 1.00 85.62 491 LEU A N 1
ATOM 3976 C CA . LEU A 1 491 ? -18.018 10.914 35.353 1.00 85.62 491 LEU A CA 1
ATOM 3977 C C . LEU A 1 491 ? -16.511 10.897 35.073 1.00 85.62 491 LEU A C 1
ATOM 3979 O O . LEU A 1 491 ? -15.805 10.044 35.597 1.00 85.62 491 LEU A O 1
ATOM 3983 N N . GLU A 1 492 ? -16.021 11.808 34.233 1.00 86.00 492 GLU A N 1
ATOM 3984 C CA . GLU A 1 492 ? -14.617 11.846 33.815 1.00 86.00 492 GLU A CA 1
ATOM 3985 C C . GLU A 1 492 ? -13.744 12.684 34.750 1.00 86.00 492 GLU A C 1
ATOM 3987 O O . GLU A 1 492 ? -12.575 12.356 34.947 1.00 86.00 492 GLU A O 1
ATOM 3992 N N . ARG A 1 493 ? -14.287 13.780 35.296 1.00 85.81 493 ARG A N 1
ATOM 3993 C CA . ARG A 1 493 ? -13.513 14.773 36.058 1.00 85.81 493 ARG A CA 1
ATOM 3994 C C . ARG A 1 493 ? -13.834 14.781 37.552 1.00 85.81 493 ARG A C 1
ATOM 3996 O O . ARG A 1 493 ? -13.184 15.495 38.312 1.00 85.81 493 ARG A O 1
ATOM 4003 N N . GLY A 1 494 ? -14.830 14.006 37.978 1.00 84.69 494 GLY A N 1
ATOM 4004 C CA . GLY A 1 494 ? -15.323 14.020 39.350 1.00 84.69 494 GLY A CA 1
ATOM 4005 C C . GLY A 1 494 ? -16.019 15.334 39.717 1.00 84.69 494 GLY A C 1
ATOM 4006 O O . GLY A 1 494 ? -16.325 16.172 38.870 1.00 84.69 494 GLY A O 1
ATOM 4007 N N . VAL A 1 495 ? -16.287 15.511 41.012 1.00 82.94 495 VAL A N 1
ATOM 4008 C CA . VAL A 1 495 ? -17.062 16.648 41.542 1.00 82.94 495 VAL A CA 1
ATOM 4009 C C . VAL A 1 495 ? -16.365 17.990 41.289 1.00 82.94 495 VAL A C 1
ATOM 4011 O O . VAL A 1 495 ? -17.017 18.937 40.859 1.00 82.94 495 VAL A O 1
ATOM 4014 N N . GLU A 1 496 ? -15.055 18.079 41.534 1.00 82.38 496 GLU A N 1
ATOM 4015 C CA . GLU A 1 496 ? -14.291 19.327 41.383 1.00 82.38 496 GLU A CA 1
ATOM 4016 C C . GLU A 1 496 ? -14.270 19.794 39.925 1.00 82.38 496 GLU A C 1
ATOM 4018 O O . GLU A 1 496 ? -14.718 20.901 39.626 1.00 82.38 496 GLU A O 1
ATOM 4023 N N . GLY A 1 497 ? -13.871 18.919 38.998 1.00 83.50 497 GLY A N 1
ATOM 4024 C CA . GLY A 1 497 ? -13.851 19.262 37.576 1.00 83.50 497 GLY A CA 1
ATOM 4025 C C . GLY A 1 497 ? -15.245 19.469 36.971 1.00 83.50 497 GLY A C 1
ATOM 4026 O O . GLY A 1 497 ? -15.385 20.186 35.978 1.00 83.50 497 GLY A O 1
ATOM 4027 N N . PHE A 1 498 ? -16.295 18.900 37.574 1.00 86.19 498 PHE A N 1
ATOM 4028 C CA . PHE A 1 498 ? -17.677 19.218 37.215 1.00 86.19 498 PHE A CA 1
ATOM 4029 C C . PHE A 1 498 ? -18.057 20.656 37.594 1.00 86.19 498 PHE A C 1
ATOM 4031 O O . PHE A 1 498 ? -18.701 21.340 36.799 1.00 86.19 498 PHE A O 1
ATOM 4038 N N . PHE A 1 499 ? -17.642 21.143 38.769 1.00 83.25 499 PHE A N 1
ATOM 4039 C CA . PHE A 1 499 ? -17.864 22.537 39.167 1.00 83.25 499 PHE A CA 1
ATOM 4040 C C . PHE A 1 499 ? -17.051 23.527 38.332 1.00 83.25 499 PHE A C 1
ATOM 4042 O O . PHE A 1 499 ? -17.586 24.573 37.974 1.00 83.25 499 PHE A O 1
ATOM 4049 N N . GLU A 1 500 ? -15.811 23.191 37.966 1.00 83.69 500 GLU A N 1
ATOM 4050 C CA . GLU A 1 500 ? -15.016 23.996 37.024 1.00 83.69 500 GLU A CA 1
ATOM 4051 C C . GLU A 1 500 ? -15.738 24.147 35.682 1.00 83.69 500 GLU A C 1
ATOM 4053 O O . GLU A 1 500 ? -15.899 25.256 35.179 1.00 83.69 500 GLU A O 1
ATOM 4058 N N . TRP A 1 501 ? -16.259 23.042 35.140 1.00 84.94 501 TRP A N 1
ATOM 4059 C CA . TRP A 1 501 ? -17.032 23.069 33.900 1.00 84.94 501 TRP A CA 1
ATOM 4060 C C . TRP A 1 501 ? -18.313 23.910 34.023 1.00 84.94 501 TRP A C 1
ATOM 4062 O O . TRP A 1 501 ? -18.660 24.654 33.109 1.00 84.94 501 TRP A O 1
ATOM 4072 N N . LEU A 1 502 ? -19.015 23.840 35.160 1.00 81.62 502 LEU A N 1
ATOM 4073 C CA . LEU A 1 502 ? -20.169 24.710 35.408 1.00 81.62 502 LEU A CA 1
ATOM 4074 C C . LEU A 1 502 ? -19.761 26.191 35.446 1.00 81.62 502 LEU A C 1
ATOM 4076 O O . LEU A 1 502 ? -20.463 27.018 34.871 1.00 81.62 502 LEU A O 1
ATOM 4080 N N . ALA A 1 503 ? -18.635 26.530 36.073 1.00 81.75 503 ALA A N 1
ATOM 4081 C CA . ALA A 1 503 ? -18.132 27.901 36.107 1.00 81.75 503 ALA A CA 1
ATOM 4082 C C . ALA A 1 503 ? -17.806 28.437 34.700 1.00 81.75 503 ALA A C 1
ATOM 4084 O O . ALA A 1 503 ? -18.086 29.598 34.403 1.00 81.75 503 ALA A O 1
ATOM 4085 N N . GLU A 1 504 ? -17.269 27.591 33.815 1.00 81.62 504 GLU A N 1
ATOM 4086 C CA . GLU A 1 504 ? -17.031 27.932 32.405 1.00 81.62 504 GLU A CA 1
ATOM 4087 C C . GLU A 1 504 ? -18.341 28.232 31.656 1.00 81.62 504 GLU A C 1
ATOM 4089 O O . GLU A 1 504 ? -18.423 29.229 30.940 1.00 81.62 504 GLU A O 1
ATOM 4094 N N . GLU A 1 505 ? -19.381 27.416 31.853 1.00 78.94 505 GLU A N 1
ATOM 4095 C CA . GLU A 1 505 ? -20.677 27.573 31.171 1.00 78.94 505 GLU A CA 1
ATOM 4096 C C . GLU A 1 505 ? -21.476 28.800 31.641 1.00 78.94 505 GLU A C 1
ATOM 4098 O O . GLU A 1 505 ? -22.180 29.421 30.842 1.00 78.94 505 GLU A O 1
ATOM 4103 N N . TYR A 1 506 ? -21.388 29.159 32.927 1.00 73.88 506 TYR A N 1
ATOM 4104 C CA . TYR A 1 506 ? -22.068 30.337 33.489 1.00 73.88 506 TYR A CA 1
ATOM 4105 C C . TYR A 1 506 ? -21.245 31.633 33.374 1.00 73.88 506 TYR A C 1
ATOM 4107 O O . TYR A 1 506 ? -21.803 32.712 33.564 1.00 73.88 506 TYR A O 1
ATOM 4115 N N . GLY A 1 507 ? -19.958 31.535 33.020 1.00 75.81 507 GLY A N 1
ATOM 4116 C CA . GLY A 1 507 ? -19.003 32.643 32.982 1.00 75.81 507 GLY A CA 1
ATOM 4117 C C . GLY A 1 507 ? -18.374 32.915 34.353 1.00 75.81 507 GLY A C 1
ATOM 4118 O O . GLY A 1 507 ? -19.078 33.033 35.352 1.00 75.81 507 GLY A O 1
ATOM 4119 N N . GLN A 1 508 ? -17.041 33.048 34.402 1.00 70.50 508 GLN A N 1
ATOM 4120 C CA . GLN A 1 508 ? -16.285 33.165 35.662 1.00 70.50 508 GLN A CA 1
ATOM 4121 C C . GLN A 1 508 ? -16.721 34.346 36.539 1.00 70.50 508 GLN A C 1
ATOM 4123 O O . GLN A 1 508 ? -16.932 34.151 37.731 1.00 70.50 508 GLN A O 1
ATOM 4128 N N . GLU A 1 509 ? -16.915 35.535 35.958 1.00 71.06 509 GLU A N 1
ATOM 4129 C CA . GLU A 1 509 ? -17.348 36.728 36.709 1.00 71.06 509 GLU A CA 1
ATOM 4130 C C . GLU A 1 509 ? -18.718 36.499 37.374 1.00 71.06 509 GLU A C 1
ATOM 4132 O O . GLU A 1 509 ? -18.899 36.778 38.553 1.00 71.06 509 GLU A O 1
ATOM 4137 N N . THR A 1 510 ? -19.662 35.887 36.654 1.00 75.94 510 THR A N 1
ATOM 4138 C CA . THR A 1 510 ? -20.998 35.562 37.180 1.00 75.94 510 THR A CA 1
ATOM 4139 C C . THR A 1 510 ? -20.958 34.417 38.196 1.00 75.94 510 THR A C 1
ATOM 4141 O O . THR A 1 510 ? -21.753 34.388 39.133 1.00 75.94 510 THR A O 1
ATOM 4144 N N . TRP A 1 511 ? -20.041 33.461 38.038 1.00 80.06 511 TRP A N 1
ATOM 4145 C CA . TRP A 1 511 ? -19.880 32.345 38.969 1.00 80.06 511 TRP A CA 1
ATOM 4146 C C . TRP A 1 511 ? -19.327 32.796 40.326 1.00 80.06 511 TRP A C 1
ATOM 4148 O O . TRP A 1 511 ? -19.844 32.379 41.363 1.00 80.06 511 TRP A O 1
ATOM 4158 N N . GLU A 1 512 ? -18.316 33.668 40.332 1.00 80.94 512 GLU A N 1
ATOM 4159 C CA . GLU A 1 512 ? -17.750 34.237 41.560 1.00 80.94 512 GLU A CA 1
ATOM 4160 C C . GLU A 1 512 ? -18.778 35.085 42.316 1.00 80.94 512 GLU A C 1
ATOM 4162 O O . GLU A 1 512 ? -18.943 34.891 43.519 1.00 80.94 512 GLU A O 1
ATOM 4167 N N . GLU A 1 513 ? -19.545 35.924 41.612 1.00 82.81 513 GLU A N 1
ATOM 4168 C CA . GLU A 1 513 ? -20.646 36.701 42.200 1.00 82.81 513 GLU A CA 1
ATOM 4169 C C . GLU A 1 513 ? -21.695 35.799 42.872 1.00 82.81 513 GLU A C 1
ATOM 4171 O O . GLU A 1 513 ? -22.162 36.084 43.975 1.00 82.81 513 GLU A O 1
ATOM 4176 N N . VAL A 1 514 ? -22.057 34.679 42.234 1.00 79.75 514 VAL A N 1
ATOM 4177 C CA . VAL A 1 514 ? -23.017 33.710 42.790 1.00 79.75 514 VAL A CA 1
ATOM 4178 C C . VAL A 1 514 ? -22.448 32.989 44.014 1.00 79.75 514 VAL A C 1
ATOM 4180 O O . VAL A 1 514 ? -23.180 32.756 44.979 1.00 79.75 514 VAL A O 1
ATOM 4183 N N . LEU A 1 515 ? -21.160 32.635 44.002 1.00 81.25 515 LEU A N 1
ATOM 4184 C CA . LEU A 1 515 ? -20.495 32.014 45.149 1.00 81.25 515 LEU A CA 1
ATOM 4185 C C . LEU A 1 515 ? -20.370 32.981 46.330 1.00 81.25 515 LEU A C 1
ATOM 4187 O O . LEU A 1 515 ? -20.619 32.578 47.467 1.00 81.25 515 LEU A O 1
ATOM 4191 N N . GLU A 1 516 ? -20.014 34.239 46.073 1.00 85.50 516 GLU A N 1
ATOM 4192 C CA . GLU A 1 516 ? -19.907 35.280 47.096 1.00 85.50 516 GLU A CA 1
ATOM 4193 C C . GLU A 1 516 ? -21.275 35.569 47.715 1.00 85.50 516 GLU A C 1
ATOM 4195 O O . GLU A 1 516 ? -21.426 35.444 48.931 1.00 85.50 516 GLU A O 1
ATOM 4200 N N . ALA A 1 517 ? -22.300 35.801 46.888 1.00 84.38 517 ALA A N 1
ATOM 4201 C CA . ALA A 1 517 ? -23.673 35.999 47.347 1.00 84.38 517 ALA A CA 1
ATOM 4202 C C . ALA A 1 517 ? -24.206 34.787 48.131 1.00 84.38 517 ALA A C 1
ATOM 4204 O O . ALA A 1 517 ? -24.883 34.943 49.147 1.00 84.38 517 ALA A O 1
ATOM 4205 N N . GLY A 1 518 ? -23.884 33.564 47.695 1.00 81.19 518 GLY A N 1
ATOM 4206 C CA . GLY A 1 518 ? -24.224 32.342 48.424 1.00 81.19 518 GLY A CA 1
ATOM 4207 C C . GLY A 1 518 ? -23.516 32.248 49.778 1.00 81.19 518 GLY A C 1
ATOM 4208 O O . GLY A 1 518 ? -24.132 31.873 50.774 1.00 81.19 518 GLY A O 1
ATOM 4209 N N . GLY A 1 519 ? -22.236 32.620 49.840 1.00 81.50 519 GLY A N 1
ATOM 4210 C CA . GLY A 1 519 ? -21.456 32.661 51.075 1.00 81.50 519 GLY A CA 1
ATOM 4211 C C . GLY A 1 519 ? -21.941 33.726 52.061 1.00 81.50 519 GLY A C 1
ATOM 4212 O O . GLY A 1 519 ? -22.004 33.453 53.259 1.00 81.50 519 GLY A O 1
ATOM 4213 N N . GLU A 1 520 ? -22.306 34.914 51.578 1.00 84.00 520 GLU A N 1
ATOM 4214 C CA . GLU A 1 520 ? -22.921 35.979 52.379 1.00 84.00 520 GLU A CA 1
ATOM 4215 C C . GLU A 1 520 ? -24.287 35.554 52.913 1.00 84.00 520 GLU A C 1
ATOM 4217 O O . GLU A 1 520 ? -24.504 35.619 54.121 1.00 84.00 520 GLU A O 1
ATOM 4222 N N . PHE A 1 521 ? -25.151 34.999 52.058 1.00 81.00 521 PHE A N 1
ATOM 4223 C CA . PHE A 1 521 ? -26.443 34.450 52.470 1.00 81.00 521 PHE A CA 1
ATOM 4224 C C . PHE A 1 521 ? -26.294 33.400 53.578 1.00 81.00 521 PHE A C 1
ATOM 4226 O O . PHE A 1 521 ? -27.029 33.422 54.565 1.00 81.00 521 PHE A O 1
ATOM 4233 N N . LEU A 1 522 ? -25.329 32.483 53.445 1.00 75.44 522 LEU A N 1
ATOM 4234 C CA . LEU A 1 522 ? -25.073 31.471 54.469 1.00 75.44 522 LEU A CA 1
ATOM 4235 C C . LEU A 1 522 ? -24.550 32.093 55.773 1.00 75.44 522 LEU A C 1
ATOM 4237 O O . LEU A 1 522 ? -24.963 31.655 56.843 1.00 75.44 522 LEU A O 1
ATOM 4241 N N . LYS A 1 523 ? -23.686 33.115 55.707 1.00 77.88 523 LYS A N 1
ATOM 4242 C CA . LYS A 1 523 ? -23.208 33.845 56.895 1.00 77.88 523 LYS A CA 1
ATOM 4243 C C . LYS A 1 523 ? -24.359 34.546 57.611 1.00 77.88 523 LYS A C 1
ATOM 4245 O O . LYS A 1 523 ? -24.567 34.267 58.790 1.00 77.88 523 LYS A O 1
ATOM 4250 N N . GLU A 1 524 ? -25.138 35.357 56.898 1.00 78.62 524 GLU A N 1
ATOM 4251 C CA . GLU A 1 524 ? -26.305 36.069 57.436 1.00 78.62 524 GLU A CA 1
ATOM 4252 C C . GLU A 1 524 ? -27.312 35.096 58.065 1.00 78.62 524 GLU A C 1
ATOM 4254 O O . GLU A 1 524 ? -27.751 35.291 59.198 1.00 78.62 524 GLU A O 1
ATOM 4259 N N . ALA A 1 525 ? -27.608 33.981 57.388 1.00 71.31 525 ALA A N 1
ATOM 4260 C CA . ALA A 1 525 ? -28.515 32.958 57.906 1.00 71.31 525 ALA A CA 1
ATOM 4261 C C . ALA A 1 525 ? -27.995 32.274 59.186 1.00 71.31 525 ALA A C 1
ATOM 4263 O O . ALA A 1 525 ? -28.793 31.814 60.005 1.00 71.31 525 ALA A O 1
ATOM 4264 N N . THR A 1 526 ? -26.673 32.197 59.384 1.00 73.50 526 THR A N 1
ATOM 4265 C CA . THR A 1 526 ? -26.082 31.617 60.603 1.00 73.50 526 THR A CA 1
ATOM 4266 C C . THR A 1 526 ? -25.952 32.599 61.762 1.00 73.50 526 THR A C 1
ATOM 4268 O O . THR A 1 526 ? -25.971 32.148 62.908 1.00 73.50 526 THR A O 1
ATOM 4271 N N . GLU A 1 527 ? -25.878 33.908 61.499 1.00 71.69 527 GLU A N 1
ATOM 4272 C CA . GLU A 1 527 ? -25.803 34.958 62.529 1.00 71.69 527 GLU A CA 1
ATOM 4273 C C . GLU A 1 527 ? -27.074 35.034 63.393 1.00 71.69 527 GLU A C 1
ATOM 4275 O O . GLU A 1 527 ? -27.004 35.390 64.570 1.00 71.69 527 GLU A O 1
ATOM 4280 N N . GLU A 1 528 ? -28.224 34.620 62.852 1.00 63.47 528 GLU A N 1
ATOM 4281 C CA . GLU A 1 528 ? -29.502 34.525 63.573 1.00 63.47 528 GLU A CA 1
ATOM 4282 C C . GLU A 1 528 ? -29.698 33.183 64.328 1.00 63.47 528 GLU A C 1
ATOM 4284 O O . GLU A 1 528 ? -30.744 32.958 64.943 1.00 63.47 528 GLU A O 1
ATOM 4289 N N . SER A 1 529 ? -28.699 32.288 64.322 1.00 63.84 529 SER A N 1
ATOM 4290 C CA . SER A 1 529 ? -28.751 30.928 64.899 1.00 63.84 529 SER A CA 1
ATOM 4291 C C . SER A 1 529 ? -27.560 30.633 65.834 1.00 63.84 529 SER A C 1
ATOM 4293 O O . SER A 1 529 ? -26.734 31.500 66.102 1.00 63.84 529 SER A O 1
ATOM 4295 N N . ASP A 1 530 ? -27.415 29.403 66.345 1.00 68.31 530 ASP A N 1
ATOM 4296 C CA . ASP A 1 530 ? -26.253 28.968 67.148 1.00 68.31 530 ASP A CA 1
ATOM 4297 C C . ASP A 1 530 ? -24.975 28.731 66.311 1.00 68.31 530 ASP A C 1
ATOM 4299 O O . ASP A 1 530 ? -24.070 28.002 66.727 1.00 68.31 530 ASP A O 1
ATOM 4303 N N . GLY A 1 531 ? -24.896 29.342 65.124 1.00 67.69 531 GLY A N 1
ATOM 4304 C CA . GLY A 1 531 ? -23.818 29.151 64.160 1.00 67.69 531 GLY A CA 1
ATOM 4305 C C . GLY A 1 531 ? -23.872 27.801 63.438 1.00 67.69 531 GLY A C 1
ATOM 4306 O O . GLY A 1 531 ? -22.846 27.362 62.919 1.00 67.69 531 GLY A O 1
ATOM 4307 N N . ARG A 1 532 ? -25.024 27.110 63.436 1.00 65.81 532 ARG A N 1
ATOM 4308 C CA . ARG A 1 532 ? -25.192 25.781 62.823 1.00 65.81 532 ARG A CA 1
ATOM 4309 C C . ARG A 1 532 ? -26.458 25.682 61.976 1.00 65.81 532 ARG A C 1
ATOM 4311 O O . ARG A 1 532 ? -27.536 26.115 62.374 1.00 65.81 532 ARG A O 1
ATOM 4318 N N . PHE A 1 533 ? -26.342 25.001 60.836 1.00 67.06 533 PHE A N 1
ATOM 4319 C CA . PHE A 1 533 ? -27.487 24.600 60.020 1.00 67.06 533 PHE A CA 1
ATOM 4320 C C . PHE A 1 533 ? -28.058 23.273 60.526 1.00 67.06 533 PHE A C 1
ATOM 4322 O O . PHE A 1 533 ? -27.480 22.213 60.304 1.00 67.06 533 PHE A O 1
ATOM 4329 N N . HIS A 1 534 ? -29.220 23.314 61.180 1.00 65.06 534 HIS A N 1
ATOM 4330 C CA . HIS A 1 534 ? -29.903 22.092 61.637 1.00 65.06 534 HIS A CA 1
ATOM 4331 C C . HIS A 1 534 ? -30.721 21.418 60.528 1.00 65.06 534 HIS A C 1
ATOM 4333 O O . HIS A 1 534 ? -31.040 20.233 60.620 1.00 65.06 534 HIS A O 1
ATOM 4339 N N . THR A 1 535 ? -31.118 22.157 59.486 1.00 68.00 535 THR A N 1
ATOM 4340 C CA . THR A 1 535 ? -31.940 21.641 58.379 1.00 68.00 535 THR A CA 1
ATOM 4341 C C . THR A 1 535 ? -31.704 22.460 57.110 1.00 68.00 535 THR A C 1
ATOM 4343 O O . THR A 1 535 ? -31.866 23.677 57.123 1.00 68.00 535 THR A O 1
ATOM 4346 N N . PHE A 1 536 ? -31.365 21.792 56.006 1.00 66.81 536 PHE A N 1
ATOM 4347 C CA . PHE A 1 536 ? -31.292 22.385 54.671 1.00 66.81 536 PHE A CA 1
ATOM 4348 C C . PHE A 1 536 ? -32.424 21.804 53.821 1.00 66.81 536 PHE A C 1
ATOM 4350 O O . PHE A 1 536 ? -32.439 20.605 53.547 1.00 66.81 536 PHE A O 1
ATOM 4357 N N . ILE A 1 537 ? -33.397 22.638 53.449 1.00 65.44 537 ILE A N 1
ATOM 4358 C CA . ILE A 1 537 ? -34.504 22.246 52.571 1.00 65.44 537 ILE A CA 1
ATOM 4359 C C . ILE A 1 537 ? -34.220 22.837 51.198 1.00 65.44 537 ILE A C 1
ATOM 4361 O O . ILE A 1 537 ? -34.108 24.052 51.051 1.00 65.44 537 ILE A O 1
ATOM 4365 N N . THR A 1 538 ? -34.110 21.975 50.196 1.00 61.41 538 THR A N 1
ATOM 4366 C CA . THR A 1 538 ? -33.915 22.372 48.805 1.00 61.41 538 THR A CA 1
ATOM 4367 C C . THR A 1 538 ? -35.000 21.743 47.940 1.00 61.41 538 THR A C 1
ATOM 4369 O O . THR A 1 538 ? -35.433 20.626 48.200 1.00 61.41 538 THR A O 1
ATOM 4372 N N . ASP A 1 539 ? -35.438 22.457 46.904 1.00 56.41 539 ASP A N 1
ATOM 4373 C CA . ASP A 1 539 ? -36.388 21.968 45.887 1.00 56.41 539 ASP A CA 1
ATOM 4374 C C . ASP A 1 539 ? -35.737 20.945 44.928 1.00 56.41 539 ASP A C 1
ATOM 4376 O O . ASP A 1 539 ? -36.337 20.481 43.958 1.00 56.41 539 ASP A O 1
ATOM 4380 N N . ARG A 1 540 ? -34.466 20.580 45.150 1.00 54.12 540 ARG A N 1
ATOM 4381 C CA . ARG A 1 540 ? -33.657 19.880 44.145 1.00 54.12 540 ARG A CA 1
ATOM 4382 C C . ARG A 1 540 ? -33.813 18.364 44.074 1.00 54.12 540 ARG A C 1
ATOM 4384 O O . ARG A 1 540 ? -32.937 17.699 43.517 1.00 54.12 540 ARG A O 1
ATOM 4391 N N . ASP A 1 541 ? -34.979 17.868 44.467 1.00 58.59 541 ASP A N 1
ATOM 4392 C CA . ASP A 1 541 ? -35.522 16.631 43.917 1.00 58.59 541 ASP A CA 1
ATOM 4393 C C . ASP A 1 541 ? -37.037 16.643 43.565 1.00 58.59 541 ASP A C 1
ATOM 4395 O O . ASP A 1 541 ? -37.532 15.628 43.080 1.00 58.59 541 ASP A O 1
ATOM 4399 N N . GLY A 1 542 ? -37.775 17.770 43.608 1.00 45.22 542 GLY A N 1
ATOM 4400 C CA . GLY A 1 542 ? -39.131 17.851 43.012 1.00 45.22 542 GLY A CA 1
ATOM 4401 C C . GLY A 1 542 ? -40.102 18.844 43.679 1.00 45.22 542 GLY A C 1
ATOM 4402 O O . GLY A 1 542 ? -40.209 18.865 44.897 1.00 45.22 542 GLY A O 1
ATOM 4403 N N . THR A 1 543 ? -40.949 19.614 42.971 1.00 50.56 543 THR A N 1
ATOM 4404 C CA . THR A 1 543 ? -41.585 19.438 41.640 1.00 50.56 543 THR A CA 1
ATOM 4405 C C . THR A 1 543 ? -42.300 20.731 41.156 1.00 50.56 543 THR A C 1
ATOM 4407 O O . THR A 1 543 ? -42.825 21.473 41.979 1.00 50.56 543 THR A O 1
ATOM 4410 N N . THR A 1 544 ? -42.384 20.959 39.824 1.00 36.84 544 THR A N 1
ATOM 4411 C CA . THR A 1 544 ? -43.483 21.589 39.001 1.00 36.84 544 THR A CA 1
ATOM 4412 C C . THR A 1 544 ? -43.038 22.074 37.591 1.00 36.84 544 THR A C 1
ATOM 4414 O O . THR A 1 544 ? -43.717 22.870 36.955 1.00 36.84 544 THR A O 1
ATOM 4417 N N . ASN A 1 545 ? -41.933 21.562 37.039 1.00 34.56 545 ASN A N 1
ATOM 4418 C CA . ASN A 1 545 ? -41.589 21.566 35.599 1.00 34.56 545 ASN A CA 1
ATOM 4419 C C . ASN A 1 545 ? -40.495 20.488 35.446 1.00 34.56 545 ASN A C 1
ATOM 4421 O O . ASN A 1 545 ? -39.466 20.619 36.090 1.00 34.56 545 ASN A O 1
ATOM 4425 N N . ASP A 1 546 ? -40.590 19.354 34.756 1.00 39.59 546 ASP A N 1
ATOM 4426 C CA . ASP A 1 546 ? -41.389 18.858 33.635 1.00 39.59 546 ASP A CA 1
ATOM 4427 C C . ASP A 1 546 ? -41.643 17.348 33.890 1.00 39.59 546 ASP A C 1
ATOM 4429 O O . ASP A 1 546 ? -40.746 16.602 34.293 1.00 39.59 546 ASP A O 1
ATOM 4433 N N . TYR A 1 547 ? -42.896 16.916 33.752 1.00 40.12 547 TYR A N 1
ATOM 4434 C CA . TYR A 1 547 ? -43.429 15.651 34.264 1.00 40.12 547 TYR A CA 1
ATOM 4435 C C . TYR A 1 547 ? -42.977 14.425 33.439 1.00 40.12 547 TYR A C 1
ATOM 4437 O O . TYR A 1 547 ? -43.187 14.328 32.233 1.00 40.12 547 TYR A O 1
ATOM 4445 N N . CYS A 1 548 ? -42.463 13.413 34.141 1.00 34.06 548 CYS A N 1
ATOM 4446 C CA . CYS A 1 548 ? -42.654 11.982 33.850 1.00 34.06 548 CYS A CA 1
ATOM 4447 C C . CYS A 1 548 ? -42.084 11.367 32.550 1.00 34.06 548 CYS A C 1
ATOM 4449 O O . CYS A 1 548 ? -42.298 10.176 32.332 1.00 34.06 548 CYS A O 1
ATOM 4451 N N . GLY A 1 549 ? -41.326 12.095 31.722 1.00 43.47 549 GLY A N 1
ATOM 4452 C CA . GLY A 1 549 ? -40.735 11.534 30.491 1.00 43.47 549 GLY A CA 1
ATOM 4453 C C . GLY A 1 549 ? -39.205 11.426 30.441 1.00 43.47 549 GLY A C 1
ATOM 4454 O O . GLY A 1 549 ? -38.691 10.578 29.715 1.00 43.47 549 GLY A O 1
ATOM 4455 N N . ARG A 1 550 ? -38.473 12.281 31.174 1.00 52.06 550 ARG A N 1
ATOM 4456 C CA . ARG A 1 550 ? -37.067 12.611 30.839 1.00 52.06 550 ARG A CA 1
ATOM 4457 C C . ARG A 1 550 ? -36.003 12.228 31.870 1.00 52.06 550 ARG A C 1
ATOM 4459 O O . ARG A 1 550 ? -34.839 12.135 31.510 1.00 52.06 550 ARG A O 1
ATOM 4466 N N . TYR A 1 551 ? -36.372 11.913 33.115 1.00 51.28 551 TYR A N 1
ATOM 4467 C CA . TYR A 1 551 ? -35.400 11.476 34.139 1.00 51.28 551 TYR A CA 1
ATOM 4468 C C . TYR A 1 551 ? -34.620 10.223 33.752 1.00 51.28 551 TYR A C 1
ATOM 4470 O O . TYR A 1 551 ? -33.548 9.959 34.279 1.00 51.28 551 TYR A O 1
ATOM 4478 N N . VAL A 1 552 ? -35.149 9.442 32.818 1.00 56.09 552 VAL A N 1
ATOM 4479 C CA . VAL A 1 552 ? -34.529 8.184 32.442 1.00 56.09 552 VAL A CA 1
ATOM 4480 C C . VAL A 1 552 ? -33.283 8.361 31.574 1.00 56.09 552 VAL A C 1
ATOM 4482 O O . VAL A 1 552 ? -32.578 7.384 31.380 1.00 56.09 552 VAL A O 1
ATOM 4485 N N . THR A 1 553 ? -32.983 9.568 31.080 1.00 65.44 553 THR A N 1
ATOM 4486 C CA . THR A 1 553 ? -31.811 9.855 30.236 1.00 65.44 553 THR A CA 1
ATOM 4487 C C . THR A 1 553 ? -30.811 10.823 30.867 1.00 65.44 553 THR A C 1
ATOM 4489 O O . THR A 1 553 ? -29.960 11.332 30.148 1.00 65.44 553 THR A O 1
ATOM 4492 N N . SER A 1 554 ? -30.831 11.036 32.187 1.00 74.38 554 SER A N 1
ATOM 4493 C CA . SER A 1 554 ? -29.814 11.838 32.885 1.00 74.38 554 SER A CA 1
ATOM 4494 C C . SER A 1 554 ? -29.422 11.208 34.220 1.00 74.38 554 SER A C 1
ATOM 4496 O O . SER A 1 554 ? -30.270 10.634 34.901 1.00 74.38 554 SER A O 1
ATOM 4498 N N . ILE A 1 555 ? -28.150 11.343 34.614 1.00 77.81 555 ILE A N 1
ATOM 4499 C CA . ILE A 1 555 ? -27.683 10.952 35.956 1.00 77.81 555 ILE A CA 1
ATOM 4500 C C . ILE A 1 555 ? -27.675 12.130 36.936 1.00 77.81 555 ILE A C 1
ATOM 4502 O O . ILE A 1 555 ? -27.062 12.052 37.993 1.00 77.81 555 ILE A O 1
ATOM 4506 N N . GLN A 1 556 ? -28.372 13.227 36.634 1.00 79.12 556 GLN A N 1
ATOM 4507 C CA . GLN A 1 556 ? -28.348 14.445 37.446 1.00 79.12 556 GLN A CA 1
ATOM 4508 C C . GLN A 1 556 ? -28.666 14.250 38.928 1.00 79.12 556 GLN A C 1
ATOM 4510 O O . GLN A 1 556 ? -28.055 14.889 39.785 1.00 79.12 556 GLN A O 1
ATOM 4515 N N . ALA A 1 557 ? -29.600 13.355 39.240 1.00 73.19 557 ALA A N 1
ATOM 4516 C CA . ALA A 1 557 ? -29.927 13.030 40.623 1.00 73.19 557 ALA A CA 1
ATOM 4517 C C . ALA A 1 557 ? -28.702 12.507 41.401 1.00 73.19 557 ALA A C 1
ATOM 4519 O O . ALA A 1 557 ? -28.566 12.797 42.584 1.00 73.19 557 ALA A O 1
ATOM 4520 N N . VAL A 1 558 ? -27.787 11.806 40.726 1.00 75.81 558 VAL A N 1
ATOM 4521 C CA . VAL A 1 558 ? -26.584 11.199 41.309 1.00 75.81 558 VAL A CA 1
ATOM 4522 C C . VAL A 1 558 ? -25.594 12.266 41.762 1.00 75.81 558 VAL A C 1
ATOM 4524 O O . VAL A 1 558 ? -25.236 12.316 42.939 1.00 75.81 558 VAL A O 1
ATOM 4527 N N . TYR A 1 559 ? -25.184 13.167 40.864 1.00 79.19 559 TYR A N 1
ATOM 4528 C CA . TYR A 1 559 ? -24.258 14.232 41.248 1.00 79.19 559 TYR A CA 1
ATOM 4529 C C . TYR A 1 559 ? -24.905 15.254 42.190 1.00 79.19 559 TYR A C 1
ATOM 4531 O O . TYR A 1 559 ? -24.227 15.772 43.071 1.00 79.19 559 TYR A O 1
ATOM 4539 N N . ASN A 1 560 ? -26.223 15.489 42.099 1.00 76.44 560 ASN A N 1
ATOM 4540 C CA . ASN A 1 560 ? -26.945 16.275 43.105 1.00 76.44 560 ASN A CA 1
ATOM 4541 C C . ASN A 1 560 ? -26.853 15.627 44.495 1.00 76.44 560 ASN A C 1
ATOM 4543 O O . ASN A 1 560 ? -26.516 16.313 45.458 1.00 76.44 560 ASN A O 1
ATOM 4547 N N . ALA A 1 561 ? -27.122 14.321 44.601 1.00 74.69 561 ALA A N 1
ATOM 4548 C CA . ALA A 1 561 ? -27.061 13.594 45.865 1.00 74.69 561 ALA A CA 1
ATOM 4549 C C . ALA A 1 561 ? -25.653 13.637 46.476 1.00 74.69 561 ALA A C 1
ATOM 4551 O O . ALA A 1 561 ? -25.516 13.898 47.670 1.00 74.69 561 ALA A O 1
ATOM 4552 N N . VAL A 1 562 ? -24.602 13.463 45.665 1.00 78.88 562 VAL A N 1
ATOM 4553 C CA . VAL A 1 562 ? -23.219 13.562 46.157 1.00 78.88 562 VAL A CA 1
ATOM 4554 C C . VAL A 1 562 ? -22.840 14.974 46.578 1.00 78.88 562 VAL A C 1
ATOM 4556 O O . VAL A 1 562 ? -22.244 15.131 47.647 1.00 78.88 562 VAL A O 1
ATOM 4559 N N . CYS A 1 563 ? -23.216 16.005 45.821 1.00 77.31 563 CYS A N 1
ATOM 4560 C CA . CYS A 1 563 ? -22.957 17.388 46.220 1.00 77.31 563 CYS A CA 1
ATOM 4561 C C . CYS A 1 563 ? -23.672 17.740 47.534 1.00 77.31 563 CYS A C 1
ATOM 4563 O O . CYS A 1 563 ? -23.049 18.304 48.432 1.00 77.31 563 CYS A O 1
ATOM 4565 N N . LEU A 1 564 ? -24.945 17.356 47.686 1.00 75.88 564 LEU A N 1
ATOM 4566 C CA . LEU A 1 564 ? -25.719 17.601 48.907 1.00 75.88 564 LEU A CA 1
ATOM 4567 C C . LEU A 1 564 ? -25.158 16.830 50.106 1.00 75.88 564 LEU A C 1
ATOM 4569 O O . LEU A 1 564 ? -24.963 17.421 51.165 1.00 75.88 564 LEU A O 1
ATOM 4573 N N . ALA A 1 565 ? -24.827 15.546 49.944 1.00 74.19 565 ALA A N 1
ATOM 4574 C CA . ALA A 1 565 ? -24.228 14.747 51.013 1.00 74.19 565 ALA A CA 1
ATOM 4575 C C . ALA A 1 565 ? -22.852 15.289 51.440 1.00 74.19 565 ALA A C 1
ATOM 4577 O O . ALA A 1 565 ? -22.547 15.335 52.633 1.00 74.19 565 ALA A O 1
ATOM 4578 N N . THR A 1 566 ? -22.035 15.742 50.483 1.00 73.81 566 THR A N 1
ATOM 4579 C CA . THR A 1 566 ? -20.731 16.370 50.758 1.00 73.81 566 THR A CA 1
ATOM 4580 C C . THR A 1 566 ? -20.903 17.685 51.512 1.00 73.81 566 THR A C 1
ATOM 4582 O O . THR A 1 566 ? -20.241 17.894 52.527 1.00 73.81 566 THR A O 1
ATOM 4585 N N . PHE A 1 567 ? -21.837 18.534 51.075 1.00 73.44 567 PHE A N 1
ATOM 4586 C CA . PHE A 1 567 ? -22.177 19.779 51.762 1.00 73.44 567 PHE A CA 1
ATOM 4587 C C . PHE A 1 567 ? -22.662 19.525 53.198 1.00 73.44 567 PHE A C 1
ATOM 4589 O O . PHE A 1 567 ? -22.154 20.137 54.139 1.00 73.44 567 PHE A O 1
ATOM 4596 N N . SER A 1 568 ? -23.581 18.572 53.399 1.00 68.44 568 SER A N 1
ATOM 4597 C CA . SER A 1 568 ? -24.057 18.197 54.736 1.00 68.44 568 SER A CA 1
ATOM 4598 C C . SER A 1 568 ? -22.932 17.678 55.633 1.00 68.44 568 SER A C 1
ATOM 4600 O O . SER A 1 568 ? -22.895 18.019 56.810 1.00 68.44 568 SER A O 1
ATOM 4602 N N . LYS A 1 569 ? -21.992 16.894 55.089 1.00 68.31 569 LYS A N 1
ATOM 4603 C CA . LYS A 1 569 ? -20.838 16.377 55.840 1.00 68.31 569 LYS A CA 1
ATOM 4604 C C . LYS A 1 569 ? -19.836 17.470 56.219 1.00 68.31 569 LYS A C 1
ATOM 4606 O O . LYS A 1 569 ? -19.232 17.373 57.277 1.00 68.31 569 LYS A O 1
ATOM 4611 N N . ALA A 1 570 ? -19.648 18.481 55.372 1.00 64.00 570 ALA A N 1
ATOM 4612 C CA . ALA A 1 570 ? -18.787 19.627 55.667 1.00 64.00 570 ALA A CA 1
ATOM 4613 C C . ALA A 1 570 ? -19.410 20.608 56.682 1.00 64.00 570 ALA A C 1
ATOM 4615 O O . ALA A 1 570 ? -18.685 21.389 57.293 1.00 64.00 570 ALA A O 1
ATOM 4616 N N . SER A 1 571 ? -20.737 20.567 56.852 1.00 54.91 571 SER A N 1
ATOM 4617 C CA . SER A 1 571 ? -21.500 21.446 57.755 1.00 54.91 571 SER A CA 1
ATOM 4618 C C . SER A 1 571 ? -21.741 20.856 59.157 1.00 54.91 571 SER A C 1
ATOM 4620 O O . SER A 1 571 ? -22.297 21.548 60.012 1.00 54.91 571 SER A O 1
ATOM 4622 N N . ALA A 1 572 ? -21.372 19.589 59.383 1.00 44.09 572 ALA A N 1
ATOM 4623 C CA . ALA A 1 572 ? -21.488 18.862 60.653 1.00 44.09 572 ALA A CA 1
ATOM 4624 C C . ALA A 1 572 ? -20.135 18.802 61.372 1.00 44.09 572 ALA A C 1
ATOM 4626 O O . ALA A 1 572 ? -20.133 18.927 62.621 1.00 44.09 572 ALA A O 1
#

Sequence (572 aa):
MFPWQTSDTGDEETQVVHYNPVSGEWDPDHSCRQRHVSIAIFVNAWRYWHETQDKEFLEESLAEMMLDIAIFWTSIADLDPTDGKYHIKGVMGPDEFHEQSKACGHGVQDNAYTNIMVVWVLRRVFDLLRILQPEVCARICVDINLTPSILQRMREMQTKLHVSITPAGILEQFVGYTDLQELDWKLYRKKYKSVGRVDRILKAEGLAPDDFKVAKQPDALMIWYVLTPSEISSILSGLGHEVEDEIGFLRRNYDYYLNRTSHGSTLSFTVMAKIAQLCGRADFEWEWFMEAAKSDLYDRQGTTHEGIHCAVMAGTIDIIVSNFVGLRERNDGSYCIRPTLPKHWQSVTLKRLMQGHWYELTITKKDVKITLVDGFSSEEPTGPFFIGHNKIMVCPWSPITVEYNTIISVKNFFDLMWKTKFVRQSIVDAWFEGNEPDPGCVGVLRYALQSLEAAPKADGGFVQLVLERRRRVTVEMGYEIQSIQKDLSFLERGVEGFFEWLAEEYGQETWEEVLEAGGEFLKEATEESDGRFHTFITDRDGTTNDYCGRYVTSIQAVYNAVCLATFSKASA

Organism: NCBI:txid73025

InterPro domains:
  IPR005194 Glycoside hydrolase family 65, C-terminal [PF03633] (331-375)
  IPR005195 Glycoside hydrolase, family 65, central catalytic [PF03632] (1-317)
  IPR008928 Six-hairpin glycosidase superfamily [SSF48208] (1-377)
  IPR012341 Six-hairpin glycosidase-like superfamily [G3DSA:1.50.10.10] (1-320)
  IPR023214 HAD superfamily [G3DSA:3.40.50.1000] (504-572)
  IPR041064 Trehalose-6-phosphate phosphatase, helical bundle domain [PF18572] (409-494)
  IPR049063 Trehalose-6-phosphate phosphatase, C-terminal domain [PF21141] (536-570)

pLDDT: mean 85.78, std 13.68, range [34.06, 98.88]

Secondary structure (DSSP, 8-state):
---SS--SS-S----SEEEETTTTEEEE--GGG-TTHHHHHHHHHHHHHHHH--HHHIIIIIHHHHHHHHHHHHHSEEEETTTTEEEE-SB--S-TT--B-TTTSSBBSS-HHHHHHHHHHHHHHHHHHHHS-HHHHHHHHHHTT--HHHHHHHHHHHHHB---B-TTS-B-SSTTGGGSBPP-HHHHHHH-S--TTHHHHHHHTT--GGGB--BSS-SGGGHHHHS-HHHHHHHHHHTT---S-HHHHHHHHHHHHHTTB---STHHHHHHHHHHHHTT-HHHHHHHHHHHHTTTTTTTTS-TTT---HHHHHHHHHHIIIIIS-EEE-TTS-EEE-----TT--EEEEEEEETTEEEEEEEESSEEEEEEEEES--SS-EEEEEETTEEEEE-TTS-EEEES--S-BHHHHHHHHHHHHHHHHHHHHHHHTTPPPPTHHHHHHHHHHHHHHTS-BPTTS-EEEEEETTEEEEE--HHHHHHHHHHHHHHHHHHHHHHHHHHHHH-HHHHHHHHHHHHHHHHHHHHTTTS--S----STT--SSS-SSSGGG--HHHHHHHHHHHHHHH--